Protein AF-A0A0G4GTI2-F1 (afdb_monomer)

Organism: Vitrella brassicaformis (strain CCMP3155) (NCBI:txid1169540)

Structure (mmCIF, N/CA/C/O backbone):
data_AF-A0A0G4GTI2-F1
#
_entry.id   AF-A0A0G4GTI2-F1
#
loop_
_atom_site.group_PDB
_atom_site.id
_atom_site.type_symbol
_atom_site.label_atom_id
_atom_site.label_alt_id
_atom_site.label_comp_id
_atom_site.label_asym_id
_atom_site.label_entity_id
_atom_site.label_seq_id
_atom_site.pdbx_PDB_ins_code
_atom_site.Cartn_x
_atom_site.Cartn_y
_atom_site.Cartn_z
_atom_site.occupancy
_atom_site.B_iso_or_equiv
_atom_site.auth_seq_id
_atom_site.auth_comp_id
_atom_site.auth_asym_id
_atom_site.auth_atom_id
_atom_site.pdbx_PDB_model_num
ATOM 1 N N . MET A 1 1 ? 19.684 9.768 -52.978 1.00 42.22 1 MET A N 1
ATOM 2 C CA . MET A 1 1 ? 18.897 9.568 -54.214 1.00 42.22 1 MET A CA 1
ATOM 3 C C . MET A 1 1 ? 17.491 9.139 -53.808 1.00 42.22 1 MET A C 1
ATOM 5 O O . MET A 1 1 ? 17.407 8.200 -53.036 1.00 42.22 1 MET A O 1
ATOM 9 N N . SER A 1 2 ? 16.469 9.875 -54.278 1.00 40.81 2 SER A N 1
ATOM 10 C CA . SER A 1 2 ? 14.996 9.702 -54.141 1.00 40.81 2 SER A CA 1
ATOM 11 C C . SER A 1 2 ? 14.434 9.456 -52.732 1.00 40.81 2 SER A C 1
ATOM 13 O O . SER A 1 2 ? 14.627 8.386 -52.181 1.00 40.81 2 SER A O 1
ATOM 15 N N . ALA A 1 3 ? 13.785 10.388 -52.025 1.00 41.84 3 ALA A N 1
ATOM 16 C CA . ALA A 1 3 ? 12.692 11.324 -52.346 1.00 41.84 3 ALA A CA 1
ATOM 17 C C . ALA A 1 3 ? 11.351 10.640 -52.680 1.00 41.84 3 ALA A C 1
ATOM 19 O O . ALA A 1 3 ? 11.135 10.214 -53.809 1.00 41.84 3 ALA A O 1
ATOM 20 N N . ILE A 1 4 ? 10.430 10.633 -51.707 1.00 50.22 4 ILE A N 1
ATOM 21 C CA . ILE A 1 4 ? 8.981 10.570 -51.936 1.00 50.22 4 ILE A CA 1
ATOM 22 C C . ILE A 1 4 ? 8.354 11.714 -51.128 1.00 50.22 4 ILE A C 1
ATOM 24 O O . ILE A 1 4 ? 8.404 11.735 -49.901 1.00 50.22 4 ILE A O 1
ATOM 28 N N . ARG A 1 5 ? 7.838 12.703 -51.863 1.00 47.56 5 ARG A N 1
ATOM 29 C CA . ARG A 1 5 ? 6.982 13.804 -51.409 1.00 47.56 5 ARG A CA 1
ATOM 30 C C . ARG A 1 5 ? 5.556 13.468 -51.826 1.00 47.56 5 ARG A C 1
ATOM 32 O O . ARG A 1 5 ? 5.352 13.219 -53.008 1.00 47.56 5 ARG A O 1
ATOM 39 N N . THR A 1 6 ? 4.598 13.612 -50.919 1.00 48.59 6 THR A N 1
ATOM 40 C CA . THR A 1 6 ? 3.187 13.863 -51.254 1.00 48.59 6 THR A CA 1
ATOM 41 C C . THR A 1 6 ? 2.489 14.493 -50.051 1.00 48.59 6 THR A C 1
ATOM 43 O O . THR A 1 6 ? 2.163 13.793 -49.100 1.00 48.59 6 THR A O 1
ATOM 46 N N . SER A 1 7 ? 2.237 15.800 -50.107 1.00 44.06 7 SER A N 1
ATOM 47 C CA . SER A 1 7 ? 0.986 16.393 -49.623 1.00 44.06 7 SER A CA 1
ATOM 48 C C . SER A 1 7 ? 0.807 17.768 -50.272 1.00 44.06 7 SER A C 1
ATOM 50 O O . SER A 1 7 ? 1.696 18.618 -50.251 1.00 44.06 7 SER A O 1
ATOM 52 N N . ALA A 1 8 ? -0.333 17.927 -50.928 1.00 49.12 8 ALA A N 1
ATOM 53 C CA . ALA A 1 8 ? -0.846 19.153 -51.517 1.00 49.12 8 ALA A CA 1
ATOM 54 C C . ALA A 1 8 ? -2.360 19.193 -51.257 1.00 49.12 8 ALA A C 1
ATOM 56 O O . ALA A 1 8 ? -2.950 18.143 -50.990 1.00 49.12 8 ALA A O 1
ATOM 57 N N . ALA A 1 9 ? -2.921 20.393 -51.422 1.00 45.84 9 ALA A N 1
ATOM 58 C CA . ALA A 1 9 ? -4.300 20.860 -51.229 1.00 45.84 9 ALA A CA 1
ATOM 59 C C . ALA A 1 9 ? -4.523 21.527 -49.853 1.00 45.84 9 ALA A C 1
ATOM 61 O O . ALA A 1 9 ? -4.463 20.859 -48.825 1.00 45.84 9 ALA A O 1
ATOM 62 N N . GLU A 1 10 ? -4.515 22.867 -49.759 1.00 46.12 10 GLU A N 1
ATOM 63 C CA . GLU A 1 10 ? -5.547 23.831 -50.236 1.00 46.12 10 GLU A CA 1
ATOM 64 C C . GLU A 1 10 ? -6.832 23.733 -49.401 1.00 46.12 10 GLU A C 1
ATOM 66 O O . GLU A 1 10 ? -7.278 22.639 -49.090 1.00 46.12 10 GLU A O 1
ATOM 71 N N . ASP A 1 11 ? -7.558 24.786 -49.048 1.00 39.44 11 ASP A N 1
ATOM 72 C CA . ASP A 1 11 ? -7.414 26.246 -49.045 1.00 39.44 11 ASP A CA 1
ATOM 73 C C . ASP A 1 11 ? -8.718 26.763 -48.385 1.00 39.44 11 ASP A C 1
ATOM 75 O O . ASP A 1 11 ? -9.718 26.052 -48.422 1.00 39.44 11 ASP A O 1
ATOM 79 N N . GLN A 1 12 ? -8.675 27.961 -47.789 1.00 41.59 12 GLN A N 1
ATOM 80 C CA . GLN A 1 12 ? -9.762 28.930 -47.507 1.00 41.59 12 GLN A CA 1
ATOM 81 C C . GLN A 1 12 ? -11.175 28.425 -47.097 1.00 41.59 12 GLN A C 1
ATOM 83 O O . GLN A 1 12 ? -11.790 27.557 -47.695 1.00 41.59 12 GLN A O 1
ATOM 88 N N . THR A 1 13 ? -11.870 29.034 -46.131 1.00 43.50 13 THR A N 1
ATOM 89 C CA . THR A 1 13 ? -12.660 30.259 -46.377 1.00 43.50 13 THR A CA 1
ATOM 90 C C . THR A 1 13 ? -13.198 30.808 -45.046 1.00 43.50 13 THR A C 1
ATOM 92 O O . THR A 1 13 ? -13.726 30.068 -44.218 1.00 43.50 13 THR A O 1
ATOM 95 N N . ALA A 1 14 ? -13.083 32.123 -44.865 1.00 47.41 14 ALA A N 1
ATOM 96 C CA . ALA A 1 14 ? -13.701 32.905 -43.799 1.00 47.41 14 ALA A CA 1
ATOM 97 C C . ALA A 1 14 ? -15.196 33.162 -44.062 1.00 47.41 14 ALA A C 1
ATOM 99 O O . ALA A 1 14 ? -15.566 33.384 -45.210 1.00 47.41 14 ALA A O 1
ATOM 100 N N . LEU A 1 15 ? -16.033 33.265 -43.021 1.00 42.53 15 LEU A N 1
ATOM 101 C CA . LEU A 1 15 ? -17.265 34.064 -43.093 1.00 42.53 15 LEU A CA 1
ATOM 102 C C . LEU A 1 15 ? -17.802 34.462 -41.711 1.00 42.53 15 LEU A C 1
ATOM 104 O O . LEU A 1 15 ? -18.011 33.648 -40.816 1.00 42.53 15 LEU A O 1
ATOM 108 N N . SER A 1 16 ? -17.993 35.771 -41.596 1.00 42.12 16 SER A N 1
ATOM 109 C CA . SER A 1 16 ? -18.556 36.558 -40.508 1.00 42.12 16 SER A CA 1
ATOM 110 C C . SER A 1 16 ? -20.037 36.267 -40.241 1.00 42.12 16 SER A C 1
ATOM 112 O O . SER A 1 16 ? -20.789 36.070 -41.190 1.00 42.12 16 SER A O 1
ATOM 114 N N . ALA A 1 17 ? -20.476 36.406 -38.985 1.00 43.66 17 ALA A N 1
ATOM 115 C CA . ALA A 1 17 ? -21.507 37.377 -38.568 1.00 43.66 17 ALA A CA 1
ATOM 116 C C . ALA A 1 17 ? -21.859 37.226 -37.068 1.00 43.66 17 ALA A C 1
ATOM 118 O O . ALA A 1 17 ? -21.968 36.102 -36.579 1.00 43.66 17 ALA A O 1
ATOM 119 N N . PRO A 1 18 ? -22.100 38.336 -36.342 1.00 53.50 18 PRO A N 1
ATOM 120 C CA . PRO A 1 18 ? -22.699 38.333 -35.013 1.00 53.50 18 PRO A CA 1
ATOM 121 C C . PRO A 1 18 ? -24.213 38.590 -35.104 1.00 53.50 18 PRO A C 1
ATOM 123 O O . PRO A 1 18 ? -24.649 39.535 -35.760 1.00 53.50 18 PRO A O 1
ATOM 126 N N . LEU A 1 19 ? -25.022 37.795 -34.403 1.00 43.78 19 LEU A N 1
ATOM 127 C CA . LEU A 1 19 ? -26.437 38.094 -34.171 1.00 43.78 19 LEU A CA 1
ATOM 128 C C . LEU A 1 19 ? -26.697 38.183 -32.670 1.00 43.78 19 LEU A C 1
ATOM 130 O O . LEU A 1 19 ? -26.688 37.193 -31.946 1.00 43.78 19 LEU A O 1
ATOM 134 N N . SER A 1 20 ? -26.909 39.422 -32.235 1.00 49.38 20 SER A N 1
ATOM 135 C CA . SER A 1 20 ? -27.595 39.769 -30.999 1.00 49.38 20 SER A CA 1
ATOM 136 C C . SER A 1 20 ? -29.097 39.606 -31.225 1.00 49.38 20 SER A C 1
ATOM 138 O O . SER A 1 20 ? -29.637 40.197 -32.161 1.00 49.38 20 SER A O 1
ATOM 140 N N . MET A 1 21 ? -29.774 38.850 -30.362 1.00 45.97 21 MET A N 1
ATOM 141 C CA . MET A 1 21 ? -31.199 39.043 -30.114 1.00 45.97 21 MET A CA 1
ATOM 142 C C . MET A 1 21 ? -31.492 38.851 -28.629 1.00 45.97 21 MET A C 1
ATOM 144 O O . MET A 1 21 ? -31.371 37.771 -28.058 1.00 45.97 21 MET A O 1
ATOM 148 N N . THR A 1 22 ? -31.835 39.981 -28.031 1.00 46.16 22 THR A N 1
ATOM 149 C CA . THR A 1 22 ? -32.361 40.190 -26.694 1.00 46.16 22 THR A CA 1
ATOM 150 C C . THR A 1 22 ? -33.839 39.797 -26.685 1.00 46.16 22 THR A C 1
ATOM 152 O O . THR A 1 22 ? -34.635 40.445 -27.357 1.00 46.16 22 THR A O 1
ATOM 155 N N . GLU A 1 23 ? -34.232 38.809 -25.883 1.00 47.53 23 GLU A N 1
ATOM 156 C CA . GLU A 1 23 ? -35.614 38.680 -25.409 1.00 47.53 23 GLU A CA 1
ATOM 157 C C . GLU A 1 23 ? -35.607 38.459 -23.896 1.00 47.53 23 GLU A C 1
ATOM 159 O O . GLU A 1 23 ? -35.032 37.506 -23.371 1.00 47.53 23 GLU A O 1
ATOM 164 N N . ALA A 1 24 ? -36.220 39.409 -23.194 1.00 45.28 24 ALA A N 1
ATOM 165 C CA . ALA A 1 24 ? -36.444 39.380 -21.762 1.00 45.28 24 ALA A CA 1
ATOM 166 C C . ALA A 1 24 ? -37.775 38.673 -21.477 1.00 45.28 24 ALA A C 1
ATOM 168 O O . ALA A 1 24 ? -38.835 39.162 -21.864 1.00 45.28 24 ALA A O 1
ATOM 169 N N . ILE A 1 25 ? -37.716 37.553 -20.755 1.00 51.84 25 ILE A N 1
ATOM 170 C CA . ILE A 1 25 ? -38.880 36.879 -20.171 1.00 51.84 25 ILE A CA 1
ATOM 171 C C . ILE A 1 25 ? -38.851 37.130 -18.654 1.00 51.84 25 ILE A C 1
ATOM 173 O O . ILE A 1 25 ? -37.922 36.669 -17.987 1.00 51.84 25 ILE A O 1
ATOM 177 N N . PRO A 1 26 ? -39.833 37.837 -18.067 1.00 57.44 26 PRO A N 1
ATOM 178 C CA . PRO A 1 26 ? -39.973 37.940 -16.623 1.00 57.44 26 PRO A CA 1
ATOM 179 C C . PRO A 1 26 ? -40.848 36.784 -16.122 1.00 57.44 26 PRO A C 1
ATOM 181 O O . PRO A 1 26 ? -42.056 36.767 -16.346 1.00 57.44 26 PRO A O 1
ATOM 184 N N . GLY A 1 27 ? -40.255 35.801 -15.441 1.00 48.94 27 GLY A N 1
ATOM 185 C CA . GLY A 1 27 ? -41.024 34.671 -14.915 1.00 48.94 27 GLY A CA 1
ATOM 186 C C . GLY A 1 27 ? -40.280 33.831 -13.880 1.00 48.94 27 GLY A C 1
ATOM 187 O O . GLY A 1 27 ? -39.508 32.956 -14.241 1.00 48.94 27 GLY A O 1
ATOM 188 N N . CYS A 1 28 ? -40.562 34.100 -12.601 1.00 47.97 28 CYS A N 1
ATOM 189 C CA . CYS A 1 28 ? -40.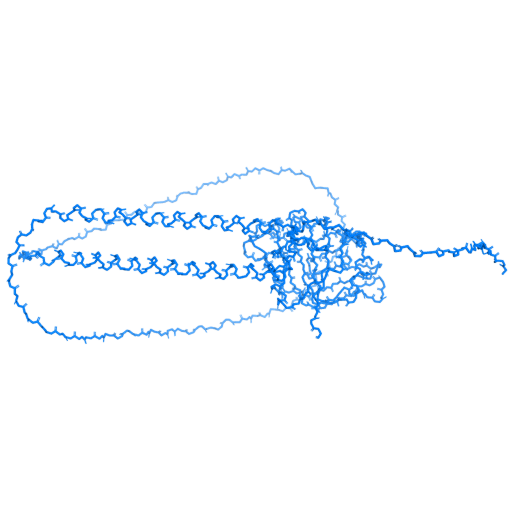355 33.237 -11.427 1.00 47.97 28 CYS A CA 1
ATOM 190 C C . CYS A 1 28 ? -39.003 32.506 -11.292 1.00 47.97 28 CYS A C 1
ATOM 192 O O . CYS A 1 28 ? -38.882 31.317 -11.579 1.00 47.97 28 CYS A O 1
ATOM 194 N N . MET A 1 29 ? -38.019 33.184 -10.691 1.00 36.78 29 MET A N 1
ATOM 195 C CA . MET A 1 29 ? -36.860 32.526 -10.082 1.00 36.78 29 MET A CA 1
ATOM 196 C C . MET A 1 29 ? -37.212 31.971 -8.697 1.00 36.78 29 MET A C 1
ATOM 198 O O . MET A 1 29 ? -37.022 32.633 -7.680 1.00 36.78 29 MET A O 1
ATOM 202 N N . SER A 1 30 ? -37.680 30.727 -8.643 1.00 52.84 30 SER A N 1
ATOM 203 C CA . SER A 1 30 ? -37.321 29.841 -7.534 1.00 52.84 30 SER A CA 1
ATOM 204 C C . SER A 1 30 ? -36.073 29.088 -7.975 1.00 52.84 30 SER A C 1
ATOM 206 O O . SER A 1 30 ? -36.170 28.034 -8.605 1.00 52.84 30 SER A O 1
ATOM 208 N N . SER A 1 31 ? -34.903 29.680 -7.729 1.00 42.41 31 SER A N 1
ATOM 209 C CA . SER A 1 31 ? -33.620 29.041 -8.009 1.00 42.41 31 SER A CA 1
ATOM 210 C C . SER A 1 31 ? -33.612 27.659 -7.351 1.00 42.41 31 SER A C 1
ATOM 212 O O . SER A 1 31 ? -33.762 27.592 -6.127 1.00 42.41 31 SER A O 1
ATOM 214 N N . PRO A 1 32 ? -33.464 26.556 -8.106 1.00 50.59 32 PRO A N 1
ATOM 215 C CA . PRO A 1 32 ? -33.179 25.277 -7.485 1.00 50.59 32 PRO A CA 1
ATOM 216 C C . PRO A 1 32 ? -31.892 25.467 -6.683 1.00 50.59 32 PRO A C 1
ATOM 218 O O . PRO A 1 32 ? -30.898 25.964 -7.214 1.00 50.59 32 PRO A O 1
ATOM 221 N N . LEU A 1 33 ? -31.946 25.159 -5.384 1.00 44.72 33 LEU A N 1
ATOM 222 C CA . LEU A 1 33 ? -30.776 25.109 -4.513 1.00 44.72 33 LEU A CA 1
ATOM 223 C C . LEU A 1 33 ? -29.782 24.153 -5.167 1.00 44.72 33 LEU A C 1
ATOM 225 O O . LEU A 1 33 ? -29.918 22.937 -5.056 1.00 44.72 33 LEU A O 1
ATOM 229 N N . SER A 1 34 ? -28.835 24.719 -5.914 1.00 50.47 34 SER A N 1
ATOM 230 C CA . SER A 1 34 ? -27.771 23.955 -6.540 1.00 50.47 34 SER A CA 1
ATOM 231 C C . SER A 1 34 ? -27.043 23.243 -5.402 1.00 50.47 34 SER A C 1
ATOM 233 O O . SER A 1 34 ? -26.612 23.924 -4.461 1.00 50.47 34 SER A O 1
ATOM 235 N N . PRO A 1 35 ? -26.992 21.900 -5.398 1.00 52.47 35 PRO A N 1
ATOM 236 C CA . PRO A 1 35 ? -26.386 21.158 -4.309 1.00 52.47 35 PRO A CA 1
ATOM 237 C C . PRO A 1 35 ? -24.939 21.620 -4.186 1.00 52.47 35 PRO A C 1
ATOM 239 O O . PRO A 1 35 ? -24.136 21.474 -5.107 1.00 52.47 35 PRO A O 1
ATOM 242 N N . ARG A 1 36 ? -24.634 22.264 -3.060 1.00 69.44 36 ARG A N 1
ATOM 243 C CA . ARG A 1 36 ? -23.304 22.784 -2.776 1.00 69.44 36 ARG A CA 1
ATOM 244 C C . ARG A 1 36 ? -22.369 21.582 -2.691 1.00 69.44 36 ARG A C 1
ATOM 246 O O . ARG A 1 36 ? -22.472 20.789 -1.758 1.00 69.44 36 ARG A O 1
ATOM 253 N N . VAL A 1 37 ? -21.508 21.428 -3.695 1.00 64.19 37 VAL A N 1
ATOM 254 C CA . VAL A 1 37 ? -20.463 20.403 -3.711 1.00 64.19 37 VAL A CA 1
ATOM 255 C C . VAL A 1 37 ? -19.514 20.737 -2.567 1.00 64.19 37 VAL A C 1
ATOM 257 O O . VAL A 1 37 ? -18.781 21.721 -2.630 1.00 64.19 37 VAL A O 1
ATOM 260 N N . MET A 1 38 ? -19.616 19.974 -1.483 1.00 67.75 38 MET A N 1
ATOM 261 C CA . MET A 1 38 ? -18.746 20.110 -0.321 1.00 67.75 38 MET A CA 1
ATOM 262 C C . MET A 1 38 ? -17.338 19.670 -0.713 1.00 67.75 38 MET A C 1
ATOM 264 O O . MET A 1 38 ? -17.171 18.623 -1.346 1.00 67.75 38 MET A O 1
ATOM 268 N N . THR A 1 39 ? -16.330 20.464 -0.364 1.00 78.50 39 THR A N 1
ATOM 269 C CA . THR A 1 39 ? -14.939 20.078 -0.627 1.00 78.50 39 THR A CA 1
ATOM 270 C C . THR A 1 39 ? -14.507 18.971 0.339 1.00 78.50 39 THR A C 1
ATOM 272 O O . THR A 1 39 ? -15.098 18.793 1.405 1.00 78.50 39 THR A O 1
ATOM 275 N N . LEU A 1 40 ? -13.469 18.200 -0.012 1.00 62.34 40 LEU A N 1
ATOM 276 C CA . LEU A 1 40 ? -12.948 17.154 0.877 1.00 62.34 40 LEU A CA 1
ATOM 277 C C . LEU A 1 40 ? -12.552 17.723 2.239 1.00 62.34 40 LEU A C 1
ATOM 279 O O . LEU A 1 40 ? -12.832 17.108 3.264 1.00 62.34 40 LEU A O 1
ATOM 283 N N . GLU A 1 41 ? -11.867 18.862 2.234 1.00 70.06 41 GLU A N 1
ATOM 284 C CA . GLU A 1 41 ? -11.407 19.508 3.459 1.00 70.06 41 GLU A CA 1
ATOM 285 C C . GLU A 1 41 ? -12.602 19.883 4.335 1.00 70.06 41 GLU A C 1
ATOM 287 O O . GLU A 1 41 ? -12.613 19.547 5.515 1.00 70.06 41 GLU A O 1
ATOM 292 N N . GLU A 1 42 ? -13.673 20.426 3.740 1.00 74.69 42 GLU A N 1
ATOM 293 C CA . GLU A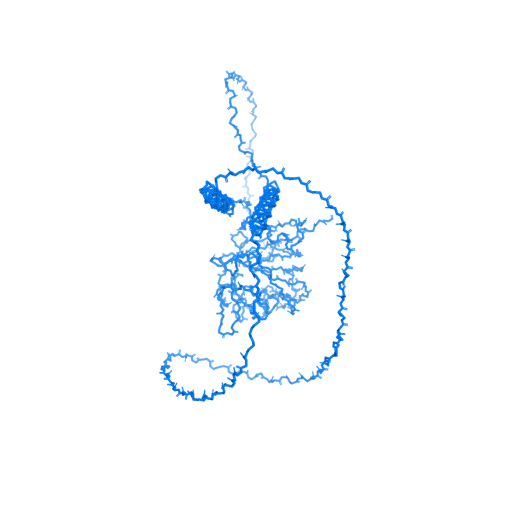 1 42 ? -14.922 20.700 4.455 1.00 74.69 42 GLU A CA 1
ATOM 294 C C . GLU A 1 42 ? -15.568 19.416 5.006 1.00 74.69 42 GLU A C 1
ATOM 296 O O . GLU A 1 42 ? -16.010 19.401 6.154 1.00 74.69 42 GLU A O 1
ATOM 301 N N . ALA A 1 43 ? -15.604 18.323 4.237 1.00 71.00 43 ALA A N 1
ATOM 302 C CA . ALA A 1 43 ? -16.188 17.055 4.682 1.00 71.00 43 ALA A CA 1
ATOM 303 C C . ALA A 1 43 ? -15.369 16.394 5.807 1.00 71.00 43 ALA A C 1
ATOM 305 O O . ALA A 1 43 ? -15.931 15.893 6.785 1.00 71.00 43 ALA A O 1
ATOM 306 N N . ALA A 1 44 ? -14.039 16.418 5.700 1.00 69.69 44 ALA A N 1
ATOM 307 C CA . ALA A 1 44 ? -13.129 15.908 6.719 1.00 69.69 44 ALA A CA 1
ATOM 308 C C . ALA A 1 44 ? -13.218 16.741 8.005 1.00 69.69 44 ALA A C 1
ATOM 310 O O . ALA A 1 44 ? -13.316 16.176 9.098 1.00 69.69 44 ALA A O 1
ATOM 311 N N . ASP A 1 45 ? -13.273 18.067 7.884 1.00 74.06 45 ASP A N 1
ATOM 312 C CA . ASP A 1 45 ? -13.454 18.968 9.018 1.00 74.06 45 ASP A CA 1
ATOM 313 C C . ASP A 1 45 ? -14.817 18.773 9.684 1.00 74.06 45 ASP A C 1
ATOM 315 O O . ASP A 1 45 ? -14.901 18.749 10.916 1.00 74.06 45 ASP A O 1
ATOM 319 N N . GLN A 1 46 ? -15.882 18.557 8.906 1.00 76.38 46 GLN A N 1
ATOM 320 C CA . GLN A 1 46 ? -17.198 18.223 9.451 1.00 76.38 46 GLN A CA 1
ATOM 321 C C . GLN A 1 46 ? -17.191 16.889 10.194 1.00 76.38 46 GLN A C 1
ATOM 323 O O . GLN A 1 46 ? -17.780 16.803 11.274 1.00 76.38 46 GLN A O 1
ATOM 328 N N . LEU A 1 47 ? -16.487 15.875 9.685 1.00 74.94 47 LEU A N 1
ATOM 329 C CA . LEU A 1 47 ? -16.356 14.585 10.359 1.00 74.94 47 LEU A CA 1
ATOM 330 C C . LEU A 1 47 ? -15.576 14.719 11.678 1.00 74.94 47 LEU A C 1
ATOM 332 O O . LEU A 1 47 ? -16.034 14.243 12.719 1.00 74.94 47 LEU A O 1
ATOM 336 N N . ILE A 1 48 ? -14.446 15.435 11.671 1.00 71.62 48 ILE A N 1
ATOM 337 C CA . ILE A 1 48 ? -13.651 15.718 12.878 1.00 71.62 48 ILE A CA 1
ATOM 338 C C . ILE A 1 48 ? -14.477 16.526 13.890 1.00 71.62 48 ILE A C 1
ATOM 340 O O . ILE A 1 48 ? -14.427 16.277 15.101 1.00 71.62 48 ILE A O 1
ATOM 344 N N . HIS A 1 49 ? -15.256 17.499 13.417 1.00 76.12 49 HIS A N 1
ATOM 345 C CA . HIS A 1 49 ? -16.136 18.299 14.260 1.00 76.12 49 HIS A CA 1
ATOM 346 C C . HIS A 1 49 ? -17.255 17.451 14.878 1.00 76.12 49 HIS A C 1
ATOM 348 O O . HIS A 1 49 ? -17.498 17.547 16.086 1.00 76.12 49 HIS A O 1
ATOM 354 N N . ALA A 1 50 ? -17.895 16.589 14.085 1.00 68.81 50 ALA A N 1
ATOM 355 C CA . ALA A 1 50 ? -18.923 15.664 14.544 1.00 68.81 50 ALA A CA 1
ATOM 356 C C . ALA A 1 50 ? -18.373 14.695 15.602 1.00 68.81 50 ALA A C 1
ATOM 358 O O . ALA A 1 50 ? -18.987 14.532 16.658 1.00 68.81 50 ALA A O 1
ATOM 359 N N . GLU A 1 51 ? -17.174 14.142 15.397 1.00 71.12 51 GLU A N 1
ATOM 360 C CA . GLU A 1 51 ? -16.520 13.261 16.369 1.00 71.12 51 GLU A CA 1
ATOM 361 C C . GLU A 1 51 ? -16.229 13.989 17.694 1.00 71.12 51 GLU A C 1
ATOM 363 O O . GLU A 1 51 ? -16.540 13.490 18.780 1.00 71.12 51 GLU A O 1
ATOM 368 N N . ARG A 1 52 ? -15.685 15.215 17.633 1.00 75.62 52 ARG A N 1
ATOM 369 C CA . ARG A 1 52 ? -15.443 16.039 18.832 1.00 75.62 52 ARG A CA 1
ATOM 370 C C . ARG A 1 52 ? -16.741 16.376 19.565 1.00 75.62 52 ARG A C 1
ATOM 372 O O . ARG A 1 52 ? -16.760 16.359 20.798 1.00 75.62 52 ARG A O 1
ATOM 379 N N . LYS A 1 53 ? -17.818 16.673 18.833 1.00 77.62 53 LYS A N 1
ATOM 380 C CA . LYS A 1 53 ? -19.145 16.943 19.402 1.00 77.62 53 LYS A CA 1
ATOM 381 C C . LYS A 1 53 ? -19.705 15.703 20.106 1.00 77.62 53 LYS A C 1
ATOM 383 O O . LYS A 1 53 ? -20.129 15.815 21.256 1.00 77.62 53 LYS A O 1
ATOM 388 N N . ALA A 1 54 ? -19.608 14.530 19.479 1.00 67.88 54 ALA A N 1
ATOM 389 C CA . ALA A 1 54 ? -20.039 13.258 20.057 1.00 67.88 54 ALA A CA 1
ATOM 390 C C . ALA A 1 54 ? -19.260 12.907 21.338 1.00 67.88 54 ALA A C 1
ATOM 392 O O . ALA A 1 54 ? -19.860 12.513 22.339 1.00 67.88 54 ALA A O 1
ATOM 393 N N . ARG A 1 55 ? -17.936 13.133 21.364 1.00 71.00 55 ARG A N 1
ATOM 394 C CA . ARG A 1 55 ? -17.107 12.922 22.568 1.00 71.00 55 ARG A CA 1
ATOM 395 C C . ARG A 1 55 ? -17.515 13.826 23.730 1.00 71.00 55 ARG A C 1
ATOM 397 O O . ARG A 1 55 ? -17.618 13.350 24.859 1.00 71.00 55 ARG A O 1
ATOM 404 N N . LYS A 1 56 ? -17.784 15.111 23.468 1.00 73.56 56 LYS A N 1
ATOM 405 C CA . LYS A 1 56 ? -18.254 16.054 24.500 1.00 73.56 56 LYS A CA 1
ATOM 406 C C . LYS A 1 56 ? -19.620 15.655 25.059 1.00 73.56 56 LYS A C 1
ATOM 408 O O . LYS A 1 56 ? -19.817 15.711 26.270 1.00 73.56 56 LYS A O 1
ATOM 413 N N . GLN A 1 57 ? -20.539 15.216 24.198 1.00 73.00 57 GLN A N 1
ATOM 414 C CA . GLN A 1 57 ? -21.853 14.733 24.626 1.00 73.00 57 GLN A CA 1
ATOM 415 C C . GLN A 1 57 ? -21.746 13.443 25.454 1.00 73.00 57 GLN A C 1
ATOM 417 O O . GLN A 1 57 ? -22.364 13.358 26.511 1.00 73.00 57 GLN A O 1
ATOM 422 N N . CYS A 1 58 ? -20.903 12.486 25.052 1.00 65.50 58 CYS A N 1
ATOM 423 C CA . CYS A 1 58 ? -20.664 11.272 25.839 1.00 65.50 58 CYS A CA 1
ATOM 424 C C . CYS A 1 58 ? -20.062 11.579 27.218 1.00 65.50 58 CYS A C 1
ATOM 426 O O . CYS A 1 58 ? -20.508 11.011 28.212 1.00 65.50 58 CYS A O 1
ATOM 428 N N . ALA A 1 59 ? -19.096 12.502 27.303 1.00 66.31 59 ALA A N 1
ATOM 429 C CA . ALA A 1 59 ? -18.479 12.893 28.572 1.00 66.31 59 ALA A CA 1
ATOM 430 C C . ALA A 1 59 ? -19.490 13.524 29.545 1.00 66.31 59 ALA A C 1
ATOM 432 O O . ALA A 1 59 ? -19.506 13.179 30.727 1.00 66.31 59 ALA A O 1
ATOM 433 N N . ALA A 1 60 ? -20.373 14.395 29.046 1.00 65.62 60 ALA A N 1
ATOM 434 C CA . ALA A 1 60 ? -21.429 14.998 29.856 1.00 65.62 60 ALA A CA 1
ATOM 435 C C . ALA A 1 60 ? -22.386 13.932 30.415 1.00 65.62 60 ALA A C 1
ATOM 437 O O . ALA A 1 60 ? -22.664 13.915 31.613 1.00 65.62 60 ALA A O 1
ATOM 438 N N . VAL A 1 61 ? -22.814 12.981 29.581 1.00 67.69 61 VAL A N 1
ATOM 439 C CA . VAL A 1 61 ? -23.716 11.898 29.999 1.00 67.69 61 VAL A CA 1
ATOM 440 C C . VAL A 1 61 ? -23.055 10.976 31.031 1.00 67.69 61 VAL A C 1
ATOM 442 O O . VAL A 1 61 ? -23.695 10.615 32.018 1.00 67.69 61 VAL A O 1
ATOM 445 N N . PHE A 1 62 ? -21.767 10.657 30.865 1.00 69.75 62 PHE A N 1
ATOM 446 C CA . PHE A 1 62 ? -21.015 9.868 31.845 1.00 69.75 62 PHE A CA 1
ATOM 447 C C . PHE A 1 62 ? -20.886 10.595 33.191 1.00 69.75 62 PHE A C 1
ATOM 449 O O . PHE A 1 62 ? -21.093 9.986 34.239 1.00 69.75 62 PHE A O 1
ATOM 456 N N . SER A 1 63 ? -20.611 11.906 33.174 1.00 74.38 63 SER A N 1
ATOM 457 C CA . SER A 1 63 ? -20.534 12.707 34.403 1.00 74.38 63 SER A CA 1
ATOM 458 C C . SER A 1 63 ? -21.877 12.795 35.132 1.00 74.38 63 SER A C 1
ATOM 460 O O . SER A 1 63 ? -21.917 12.611 36.346 1.00 74.38 63 SER A O 1
ATOM 462 N N . CYS A 1 64 ? -22.990 12.982 34.411 1.00 70.56 64 CYS A N 1
ATOM 463 C CA . CYS A 1 64 ? -24.321 13.016 35.015 1.00 70.56 64 CYS A CA 1
ATOM 464 C C . CYS A 1 64 ? -24.699 11.661 35.620 1.00 70.56 64 CYS A C 1
ATOM 466 O O . CYS A 1 64 ? -25.216 11.629 36.733 1.00 70.56 64 CYS A O 1
ATOM 468 N N . GLY A 1 65 ? -24.403 10.553 34.931 1.00 68.62 65 GLY A N 1
ATOM 469 C CA . GLY A 1 65 ? -24.641 9.206 35.452 1.00 68.62 65 GLY A CA 1
ATOM 470 C C . GLY A 1 65 ? -23.832 8.910 36.718 1.00 68.62 65 GLY A C 1
ATOM 471 O O . GLY A 1 65 ? -24.382 8.389 37.687 1.00 68.62 65 GLY A O 1
ATOM 472 N N . LEU A 1 66 ? -22.553 9.301 36.746 1.00 72.94 66 LEU A N 1
ATOM 473 C CA . LEU A 1 66 ? -21.690 9.130 37.916 1.00 72.94 66 LEU A CA 1
ATOM 474 C C . LEU A 1 66 ? -22.178 9.959 39.113 1.00 72.94 66 LEU A C 1
ATOM 476 O O . LEU A 1 66 ? -22.261 9.437 40.222 1.00 72.94 66 LEU A O 1
ATOM 480 N N . ILE A 1 67 ? -22.545 11.226 38.891 1.00 74.62 67 ILE A N 1
ATOM 481 C CA . ILE A 1 67 ? -23.070 12.107 39.945 1.00 74.62 67 ILE A CA 1
ATOM 482 C C . ILE A 1 67 ? -24.385 11.552 40.504 1.00 74.62 67 ILE A C 1
ATOM 484 O O . ILE A 1 67 ? -24.544 11.493 41.724 1.00 74.62 67 ILE A O 1
ATOM 488 N N . LEU A 1 68 ? -25.301 11.093 39.641 1.00 77.38 68 LEU A N 1
ATOM 489 C CA . LEU A 1 68 ? -26.553 10.476 40.088 1.00 77.38 68 LEU A CA 1
ATOM 490 C C . LEU A 1 68 ? -26.293 9.203 40.902 1.00 77.38 68 LEU A C 1
ATOM 492 O O . LEU A 1 68 ? -26.910 9.012 41.946 1.00 77.38 68 LEU A O 1
ATOM 496 N N . GLY A 1 69 ? -25.365 8.356 40.446 1.00 73.12 69 GLY A N 1
ATOM 497 C CA . GLY A 1 69 ? -24.992 7.121 41.135 1.00 73.12 69 GLY A CA 1
ATOM 498 C C . GLY A 1 69 ? -24.401 7.375 42.523 1.00 73.12 69 GLY A C 1
ATOM 499 O O . GLY A 1 69 ? -24.799 6.719 43.485 1.00 73.12 69 GLY A O 1
ATOM 500 N N . ILE A 1 70 ? -23.511 8.365 42.654 1.00 75.50 70 ILE A N 1
ATOM 501 C CA . ILE A 1 70 ? -22.938 8.769 43.947 1.00 75.50 70 ILE A CA 1
ATOM 502 C C . ILE A 1 70 ? -24.025 9.334 44.868 1.00 75.50 70 ILE A C 1
ATOM 504 O O . ILE A 1 70 ? -24.092 8.948 46.033 1.00 75.50 70 ILE A O 1
ATOM 508 N N . ALA A 1 71 ? -24.901 10.206 44.361 1.00 76.25 71 ALA A N 1
ATOM 509 C CA . ALA A 1 71 ? -25.985 10.789 45.152 1.00 76.25 71 ALA A CA 1
ATOM 510 C C . ALA A 1 71 ? -26.959 9.717 45.675 1.00 76.25 71 ALA A C 1
ATOM 512 O O . ALA A 1 71 ? -27.313 9.731 46.854 1.00 76.25 71 ALA A O 1
ATOM 513 N N . LEU A 1 72 ? -27.333 8.751 44.830 1.00 78.44 72 LEU A N 1
ATOM 514 C CA . LEU A 1 72 ? -28.139 7.592 45.223 1.00 78.44 72 LEU A CA 1
ATOM 515 C C . LEU A 1 72 ? -27.416 6.721 46.257 1.00 78.44 72 LEU A C 1
ATOM 517 O O . LEU A 1 72 ? -28.021 6.336 47.253 1.00 78.44 72 LEU A O 1
ATOM 521 N N . GLY A 1 73 ? -26.122 6.450 46.069 1.00 75.62 73 GLY A N 1
ATOM 522 C CA . GLY A 1 73 ? -25.322 5.677 47.022 1.00 75.62 73 GLY A CA 1
ATOM 523 C C . GLY A 1 73 ? -25.241 6.331 48.405 1.00 75.62 73 GLY A C 1
ATOM 524 O O . GLY A 1 73 ? -25.447 5.663 49.417 1.00 75.62 73 GLY A O 1
ATOM 525 N N . LEU A 1 74 ? -25.010 7.646 48.456 1.00 80.75 74 LEU A N 1
ATOM 526 C CA . LEU A 1 74 ? -24.977 8.413 49.705 1.00 80.75 74 LEU A CA 1
ATOM 527 C C . LEU A 1 74 ? -26.347 8.463 50.388 1.00 80.75 74 LEU A C 1
ATOM 529 O O . LEU A 1 74 ? -26.422 8.308 51.606 1.00 80.75 74 LEU A O 1
ATOM 533 N N . LEU A 1 75 ? -27.427 8.622 49.618 1.00 82.50 75 LEU A N 1
ATOM 534 C CA . LEU A 1 75 ? -28.790 8.576 50.145 1.00 82.50 75 LEU A CA 1
ATOM 535 C C . LEU A 1 75 ? -29.088 7.208 50.778 1.00 82.50 75 LEU A C 1
ATOM 537 O O . LEU A 1 75 ? -29.584 7.147 51.901 1.00 82.50 75 LEU A O 1
ATOM 541 N N . MET A 1 76 ? -28.725 6.114 50.104 1.00 78.88 76 MET A N 1
ATOM 542 C CA . MET A 1 76 ? -28.904 4.758 50.633 1.00 78.88 76 MET A CA 1
ATOM 543 C C . MET A 1 76 ? -28.069 4.520 51.897 1.00 78.88 76 MET A C 1
ATOM 545 O O . MET A 1 76 ? -28.578 3.964 52.867 1.00 78.88 76 MET A O 1
ATOM 549 N N . ALA A 1 77 ? -26.816 4.983 51.932 1.00 75.50 77 ALA A N 1
ATOM 550 C CA . ALA A 1 77 ? -25.965 4.876 53.117 1.00 75.50 77 ALA A CA 1
ATOM 551 C C . ALA A 1 77 ? -26.523 5.670 54.313 1.00 75.50 77 ALA A C 1
ATOM 553 O O . ALA A 1 77 ? -26.507 5.178 55.442 1.00 75.50 77 ALA A O 1
ATOM 554 N N . ALA A 1 78 ? -27.061 6.870 54.076 1.00 77.88 78 ALA A N 1
ATOM 555 C CA . ALA A 1 78 ? -27.712 7.674 55.107 1.00 77.88 78 ALA A CA 1
ATOM 556 C C . ALA A 1 78 ? -28.973 6.990 55.660 1.00 77.88 78 ALA A C 1
ATOM 558 O O . ALA A 1 78 ? -29.184 6.988 56.871 1.00 77.88 78 ALA A O 1
ATOM 559 N N . LEU A 1 79 ? -29.771 6.353 54.796 1.00 74.94 79 LEU A N 1
ATOM 560 C CA . LEU A 1 79 ? -30.955 5.592 55.206 1.00 74.94 79 LEU A CA 1
ATOM 561 C C . LEU A 1 79 ? -30.584 4.360 56.047 1.00 74.94 79 LEU A C 1
ATOM 563 O O . LEU A 1 79 ? -31.191 4.129 57.091 1.00 74.94 79 LEU A O 1
ATOM 567 N N . ILE A 1 80 ? -29.550 3.610 55.648 1.00 78.00 80 ILE A N 1
ATOM 568 C CA . ILE A 1 80 ? -29.060 2.441 56.400 1.00 78.00 80 ILE A CA 1
ATOM 569 C C . ILE A 1 80 ? -28.530 2.862 57.780 1.00 78.00 80 ILE A C 1
ATOM 571 O O . ILE A 1 80 ? -28.902 2.274 58.797 1.00 78.00 80 ILE A O 1
ATOM 575 N N . ASN A 1 81 ? -27.708 3.914 57.833 1.00 74.69 81 ASN A N 1
ATOM 576 C CA . ASN A 1 81 ? -27.146 4.417 59.089 1.00 74.69 81 ASN A CA 1
ATOM 577 C C . ASN A 1 81 ? -28.204 5.056 60.002 1.00 74.69 81 ASN A C 1
ATOM 579 O O . ASN A 1 81 ? -28.068 4.998 61.224 1.00 74.69 81 ASN A O 1
ATOM 583 N N . GLY A 1 82 ? -29.265 5.635 59.433 1.00 73.94 82 GLY A N 1
ATOM 584 C CA . GLY A 1 82 ? -30.413 6.142 60.185 1.00 73.94 82 GLY A CA 1
ATOM 585 C C . GLY A 1 82 ? -31.221 5.025 60.853 1.00 73.94 82 GLY A C 1
ATOM 586 O O . GLY A 1 82 ? -31.608 5.164 62.011 1.00 73.94 82 GLY A O 1
ATOM 587 N N . SER A 1 83 ? -31.414 3.889 60.174 1.00 65.88 83 SER A N 1
ATOM 588 C CA . SER A 1 83 ? -32.125 2.733 60.743 1.00 65.88 83 SER A CA 1
ATOM 589 C C . SER A 1 83 ? -31.345 2.011 61.847 1.00 65.88 83 SER A C 1
ATOM 591 O O . SER A 1 83 ? -31.956 1.504 62.784 1.00 65.88 83 SER A O 1
ATOM 593 N N . LEU A 1 84 ? -30.010 1.990 61.790 1.00 56.19 84 LEU A N 1
ATOM 594 C CA . LEU A 1 84 ? -29.179 1.284 62.778 1.00 56.19 84 LEU A CA 1
ATOM 595 C C . LEU A 1 84 ? -29.087 1.978 64.149 1.00 56.19 84 LEU A C 1
ATOM 597 O O . LEU A 1 84 ? -28.675 1.343 65.115 1.00 56.19 84 LEU A O 1
ATOM 601 N N . ARG A 1 85 ? -29.497 3.246 64.282 1.00 59.00 85 ARG A N 1
ATOM 602 C CA . ARG A 1 85 ? -29.414 3.989 65.558 1.00 59.00 85 ARG A CA 1
ATOM 603 C C . ARG A 1 85 ? -30.542 3.706 66.564 1.00 59.00 85 ARG A C 1
ATOM 605 O O . ARG A 1 85 ? -30.534 4.309 67.628 1.00 59.00 85 ARG A O 1
ATOM 612 N N . THR A 1 86 ? -31.490 2.812 66.270 1.00 53.53 86 THR A N 1
ATOM 613 C CA . THR A 1 86 ? -32.652 2.549 67.155 1.00 53.53 86 THR A CA 1
ATOM 614 C C . THR A 1 86 ? -32.648 1.189 67.850 1.00 53.53 86 THR A C 1
ATOM 616 O O . THR A 1 86 ? -33.602 0.861 68.549 1.00 53.53 86 THR A O 1
ATOM 619 N N . VAL A 1 87 ? -31.583 0.397 67.713 1.00 48.50 87 VAL A N 1
ATOM 620 C CA . VAL A 1 87 ? -31.488 -0.900 68.393 1.00 48.50 87 VAL A CA 1
ATOM 621 C C . VAL A 1 87 ? -30.506 -0.779 69.552 1.00 48.50 87 VAL A C 1
ATOM 623 O O . VAL A 1 87 ? -29.293 -0.856 69.366 1.00 48.50 87 VAL A O 1
ATOM 626 N N . GLU A 1 88 ? -31.046 -0.558 70.752 1.00 49.22 88 GLU A N 1
ATOM 627 C CA . GLU A 1 88 ? -30.304 -0.724 72.002 1.00 49.22 88 GLU A CA 1
ATOM 628 C C . GLU A 1 88 ? -29.743 -2.157 72.076 1.00 49.22 88 GLU A C 1
ATOM 630 O O . GLU A 1 88 ? -30.482 -3.122 71.842 1.00 49.22 88 GLU A O 1
ATOM 635 N N . PRO A 1 89 ? -28.445 -2.333 72.369 1.00 43.34 89 PRO A N 1
ATOM 636 C CA . PRO A 1 89 ? -27.830 -3.649 72.392 1.00 43.34 89 PRO A CA 1
ATOM 637 C C . PRO A 1 89 ? -28.272 -4.432 73.641 1.00 43.34 89 PRO A C 1
ATOM 639 O O . PRO A 1 89 ? -28.119 -3.938 74.760 1.00 43.34 89 PRO A O 1
ATOM 642 N N . PRO A 1 90 ? -28.762 -5.678 73.503 1.00 46.62 90 PRO A N 1
ATOM 643 C CA . PRO A 1 90 ? -28.945 -6.555 74.647 1.00 46.62 90 PRO A CA 1
ATOM 644 C C . PRO A 1 90 ? -27.580 -7.011 75.178 1.00 46.62 90 PRO A C 1
ATOM 646 O O . PRO A 1 90 ? -26.688 -7.400 74.421 1.00 46.62 90 PRO A O 1
ATOM 649 N N . ALA A 1 91 ? -27.438 -6.958 76.501 1.00 44.28 91 ALA A N 1
ATOM 650 C CA . ALA A 1 91 ? -26.250 -7.357 77.243 1.00 44.28 91 ALA A CA 1
ATOM 651 C C . ALA A 1 91 ? -25.775 -8.769 76.850 1.00 44.28 91 ALA A C 1
ATOM 653 O O . ALA A 1 91 ? -26.479 -9.761 77.052 1.00 44.28 91 ALA A O 1
ATOM 654 N N . ALA A 1 92 ? -24.563 -8.853 76.298 1.00 42.03 92 ALA A N 1
ATOM 655 C CA . ALA A 1 92 ? -23.924 -10.109 75.941 1.00 42.03 92 ALA A CA 1
ATOM 656 C C . ALA A 1 92 ? -23.284 -10.758 77.176 1.00 42.03 92 ALA A C 1
ATOM 658 O O . ALA A 1 92 ? -22.557 -10.120 77.937 1.00 42.03 92 ALA A O 1
ATOM 659 N N . ARG A 1 93 ? -23.571 -12.050 77.350 1.00 37.88 93 ARG A N 1
ATOM 660 C CA . ARG A 1 93 ? -23.026 -12.939 78.375 1.00 37.88 93 ARG A CA 1
ATOM 661 C C . ARG A 1 93 ? -21.946 -13.802 77.718 1.00 37.88 93 ARG A C 1
ATOM 663 O O . ARG A 1 93 ? -22.222 -14.464 76.721 1.00 37.88 93 ARG A O 1
ATOM 670 N N . GLU A 1 94 ? -20.738 -13.757 78.274 1.00 45.66 94 GLU A N 1
ATOM 671 C CA . GLU A 1 94 ? -19.596 -14.615 77.935 1.00 45.66 94 GLU A CA 1
ATOM 672 C C . GLU A 1 94 ? -19.946 -16.104 78.031 1.00 45.66 94 GLU A C 1
ATOM 674 O O . GLU A 1 94 ? -20.478 -16.535 79.055 1.00 45.66 94 GLU A O 1
ATOM 679 N N . MET A 1 95 ? -19.542 -16.893 77.029 1.00 41.19 95 MET A N 1
ATOM 680 C CA . MET A 1 95 ? -19.048 -18.260 77.226 1.00 41.19 95 MET A CA 1
ATOM 681 C C . MET A 1 95 ? -18.003 -18.601 76.160 1.00 41.19 95 MET A C 1
ATOM 683 O O . MET A 1 95 ? -18.220 -18.411 74.965 1.00 41.19 95 MET A O 1
ATOM 687 N N . ALA A 1 96 ? -16.874 -19.105 76.646 1.00 45.62 96 ALA A N 1
ATOM 688 C CA . ALA A 1 96 ? -15.766 -19.681 75.903 1.00 45.62 96 ALA A CA 1
ATOM 689 C C . ALA A 1 96 ? -15.920 -21.211 75.783 1.00 45.62 96 ALA A C 1
ATOM 691 O O . ALA A 1 96 ? -16.441 -21.831 76.706 1.00 45.62 96 ALA A O 1
ATOM 692 N N . SER A 1 97 ? -15.421 -21.791 74.685 1.00 44.44 97 SER A N 1
ATOM 693 C CA . SER A 1 97 ? -14.820 -23.144 74.551 1.00 44.44 97 SER A CA 1
ATOM 694 C C . SER A 1 97 ? -14.548 -23.363 73.049 1.00 44.44 97 SER A C 1
ATOM 696 O O . SER A 1 97 ? -15.469 -23.182 72.258 1.00 44.44 97 SER A O 1
ATOM 698 N N . GLU A 1 98 ? -13.327 -23.519 72.535 1.00 39.12 98 GLU A N 1
ATOM 699 C CA . GLU A 1 98 ? -12.335 -24.599 72.717 1.00 39.12 98 GLU A CA 1
ATOM 700 C C . GLU A 1 98 ? -12.685 -25.903 71.956 1.00 39.12 98 GLU A C 1
ATOM 702 O O . GLU A 1 98 ? -13.847 -26.297 71.892 1.00 39.12 98 GLU A O 1
ATOM 707 N N . SER A 1 99 ? -11.639 -26.558 71.417 1.00 41.22 99 SER A N 1
ATOM 708 C CA . SER A 1 99 ? -11.592 -27.802 70.611 1.00 41.22 99 SER A CA 1
ATOM 709 C C . SER A 1 99 ? -11.914 -27.668 69.110 1.00 41.22 99 SER A C 1
ATOM 711 O O . SER A 1 99 ? -12.837 -26.958 68.728 1.00 41.22 99 SER A O 1
ATOM 713 N N . ASP A 1 100 ? -11.322 -28.415 68.181 1.00 34.78 100 ASP A N 1
ATOM 714 C CA . ASP A 1 100 ? -10.053 -29.142 68.059 1.00 34.78 100 ASP A CA 1
ATOM 715 C C . ASP A 1 100 ? -10.036 -29.675 66.608 1.00 34.78 100 ASP A C 1
ATOM 717 O O . ASP A 1 100 ? -11.085 -29.901 66.005 1.00 34.78 100 ASP A O 1
ATOM 721 N N . GLN A 1 101 ? -8.830 -29.828 66.066 1.00 41.47 101 GLN A N 1
ATOM 722 C CA . GLN A 1 101 ? -8.366 -30.841 65.101 1.00 41.47 101 GLN A CA 1
ATOM 723 C C . GLN A 1 101 ? -9.374 -31.568 64.175 1.00 41.47 101 GLN A C 1
ATOM 725 O O . GLN A 1 101 ? -10.210 -32.341 64.636 1.00 41.47 101 GLN A O 1
ATOM 730 N N . ASN A 1 102 ? -9.120 -31.536 62.854 1.00 36.56 102 ASN A N 1
ATOM 731 C CA . ASN A 1 102 ? -8.811 -32.786 62.138 1.00 36.56 102 ASN A CA 1
ATOM 732 C C . ASN A 1 102 ? -8.167 -32.579 60.755 1.00 36.56 102 ASN A C 1
ATOM 734 O O . ASN A 1 102 ? -8.712 -31.903 59.882 1.00 36.56 102 ASN A O 1
ATOM 738 N N . ASP A 1 103 ? -7.034 -33.255 60.573 1.00 38.81 103 ASP A N 1
ATOM 739 C CA . ASP A 1 103 ? -6.397 -33.602 59.305 1.00 38.81 103 ASP A CA 1
ATOM 740 C C . ASP A 1 103 ? -7.215 -34.659 58.543 1.00 38.81 103 ASP A C 1
ATOM 742 O O . ASP A 1 103 ? -7.825 -35.535 59.157 1.00 38.81 103 ASP A O 1
ATOM 746 N N . THR A 1 104 ? -7.151 -34.678 57.203 1.00 40.50 104 THR A N 1
ATOM 747 C CA . THR A 1 104 ? -7.107 -35.946 56.439 1.00 40.50 104 THR A CA 1
ATOM 748 C C . THR A 1 104 ? -6.664 -35.778 54.978 1.00 40.50 104 THR A C 1
ATOM 750 O O . THR A 1 104 ? -7.104 -34.893 54.250 1.00 40.50 104 THR A O 1
ATOM 753 N N . HIS A 1 105 ? -5.778 -36.693 54.577 1.00 36.31 105 HIS A N 1
ATOM 754 C CA . HIS A 1 105 ? -5.170 -36.930 53.262 1.00 36.31 105 HIS A CA 1
ATOM 755 C C . HIS A 1 105 ? -6.091 -37.640 52.242 1.00 36.31 105 HIS A C 1
ATOM 757 O O . HIS A 1 105 ? -6.883 -38.487 52.643 1.00 36.31 105 HIS A O 1
ATOM 763 N N . ALA A 1 106 ? -5.847 -37.416 50.936 1.00 37.25 106 ALA A N 1
ATOM 764 C CA . ALA A 1 106 ? -5.877 -38.375 49.794 1.00 37.25 106 ALA A CA 1
ATOM 765 C C . ALA A 1 106 ? -5.629 -37.558 48.495 1.00 37.25 106 ALA A C 1
ATOM 767 O O . ALA A 1 106 ? -6.320 -36.570 48.289 1.00 37.25 106 ALA A O 1
ATOM 768 N N . VAL A 1 107 ? -4.597 -37.699 47.644 1.00 40.97 107 VAL A N 1
ATOM 769 C CA . VAL A 1 107 ? -3.990 -38.810 46.864 1.00 40.97 107 VAL A CA 1
ATOM 770 C C . VAL A 1 107 ? -4.969 -39.562 45.947 1.00 40.97 107 VAL A C 1
ATOM 772 O O . VAL A 1 107 ? -6.036 -39.966 46.390 1.00 40.97 107 VAL A O 1
ATOM 775 N N . ILE A 1 108 ? -4.492 -39.824 44.711 1.00 35.16 108 ILE A N 1
ATOM 776 C CA . ILE A 1 108 ? -5.054 -40.562 43.550 1.00 35.16 108 ILE A CA 1
ATOM 777 C C . ILE A 1 108 ? -5.644 -39.592 42.505 1.00 35.16 108 ILE A C 1
ATOM 779 O O . ILE A 1 108 ? -6.517 -38.805 42.823 1.00 35.16 108 ILE A O 1
ATOM 783 N N . GLY A 1 109 ? -5.257 -39.549 41.228 1.00 31.92 109 GLY A N 1
ATOM 784 C CA . GLY A 1 109 ? -4.375 -40.361 40.391 1.00 31.92 109 GLY A CA 1
ATOM 785 C C . GLY A 1 109 ? -4.758 -40.089 38.923 1.00 31.92 109 GLY A C 1
ATOM 786 O O . GLY A 1 109 ? -5.941 -40.067 38.595 1.00 31.92 109 GLY A O 1
ATOM 787 N N . SER A 1 110 ? -3.782 -39.842 38.047 1.00 39.66 110 SER A N 1
ATOM 788 C CA . SER A 1 110 ? -3.995 -39.743 36.591 1.00 39.66 110 SER A CA 1
ATOM 789 C C . SER A 1 110 ? -4.299 -41.115 35.976 1.00 39.66 110 SER A C 1
ATOM 791 O O . SER A 1 110 ? -3.854 -42.135 36.508 1.00 39.66 110 SER A O 1
ATOM 793 N N . PRO A 1 111 ? -4.904 -41.144 34.775 1.00 51.16 111 PRO A N 1
ATOM 794 C CA . PRO A 1 111 ? -4.229 -41.898 33.724 1.00 51.16 111 PRO A CA 1
ATOM 795 C C . PRO A 1 111 ? -4.201 -41.212 32.353 1.00 51.16 111 PRO A C 1
ATOM 797 O O . PRO A 1 111 ? -5.115 -40.521 31.912 1.00 51.16 111 PRO A O 1
ATOM 800 N N . ILE A 1 112 ? -3.085 -41.498 31.693 1.00 41.91 112 ILE A N 1
ATOM 801 C CA . ILE A 1 112 ? -2.742 -41.301 30.289 1.00 41.91 112 ILE A CA 1
ATOM 802 C C . ILE A 1 112 ? -3.560 -42.275 29.425 1.00 41.91 112 ILE A C 1
ATOM 804 O O . ILE A 1 112 ? -3.741 -43.430 29.807 1.00 41.91 112 ILE A O 1
ATOM 808 N N . GLY A 1 113 ? -3.958 -41.855 28.221 1.00 31.36 113 GLY A N 1
ATOM 809 C CA . GLY A 1 113 ? -4.412 -42.763 27.164 1.00 31.36 113 GLY A CA 1
ATOM 810 C C . GLY A 1 113 ? -4.372 -42.106 25.772 1.00 31.36 113 GLY A C 1
ATOM 811 O O . GLY A 1 113 ? -4.672 -40.917 25.690 1.00 31.36 113 GLY A O 1
ATOM 812 N N . PRO A 1 114 ? -3.964 -42.812 24.693 1.00 46.16 114 PRO A N 1
ATOM 813 C CA . PRO A 1 114 ? -3.325 -42.193 23.529 1.00 46.16 114 PRO A CA 1
ATOM 814 C C . PRO A 1 114 ? -4.093 -42.343 22.198 1.00 46.16 114 PRO A C 1
ATOM 816 O O . PRO A 1 114 ? -5.071 -43.073 22.097 1.00 46.16 114 PRO A O 1
ATOM 819 N N . ALA A 1 115 ? -3.492 -41.735 21.166 1.00 33.28 115 ALA A N 1
ATOM 820 C CA . ALA A 1 115 ? -3.512 -42.114 19.750 1.00 33.28 115 ALA A CA 1
ATOM 821 C C . ALA A 1 115 ? -4.810 -41.913 18.947 1.00 33.28 115 ALA A C 1
ATOM 823 O O . ALA A 1 115 ? -5.809 -42.578 19.166 1.00 33.28 115 ALA A O 1
ATOM 824 N N . ASN A 1 116 ? -4.704 -41.110 17.881 1.00 35.59 116 ASN A N 1
ATOM 825 C CA . ASN A 1 116 ? -5.320 -41.428 16.594 1.00 35.59 116 ASN A CA 1
ATOM 826 C C . ASN A 1 116 ? -4.439 -40.921 15.440 1.00 35.59 116 ASN A C 1
ATOM 828 O O . ASN A 1 116 ? -4.227 -39.724 15.261 1.00 35.59 116 ASN A O 1
ATOM 832 N N . ARG A 1 117 ? -3.905 -41.889 14.686 1.00 32.78 117 ARG A N 1
ATOM 833 C CA . ARG A 1 117 ? -3.378 -41.767 13.319 1.00 32.78 117 ARG A CA 1
ATOM 834 C C . ARG A 1 117 ? -4.550 -41.750 12.338 1.00 32.78 117 ARG A C 1
ATOM 836 O O . ARG A 1 117 ? -5.517 -42.460 12.586 1.00 32.78 117 ARG A O 1
ATOM 843 N N . CYS A 1 118 ? -4.388 -41.072 11.200 1.00 32.47 118 CYS A N 1
ATOM 844 C CA . CYS A 1 118 ? -4.896 -41.478 9.877 1.00 32.47 118 CYS A CA 1
ATOM 845 C C . CYS A 1 118 ? -4.310 -40.553 8.775 1.00 32.47 118 CYS A C 1
ATOM 847 O O . CYS A 1 118 ? -3.702 -39.544 9.127 1.00 32.47 118 CYS A O 1
ATOM 849 N N . PRO A 1 119 ? -4.346 -40.934 7.480 1.00 45.28 119 PRO A N 1
ATOM 850 C CA . PRO A 1 119 ? -3.124 -41.118 6.696 1.00 45.28 119 PRO A CA 1
ATOM 851 C C . PRO A 1 119 ? -2.943 -40.164 5.502 1.00 45.28 119 PRO A C 1
ATOM 853 O O . PRO A 1 119 ? -3.815 -39.377 5.148 1.00 45.28 119 PRO A O 1
ATOM 856 N N . ALA A 1 120 ? -1.762 -40.297 4.894 1.00 31.95 120 ALA A N 1
ATOM 857 C CA . ALA A 1 120 ? -1.295 -39.684 3.657 1.00 31.95 120 ALA A CA 1
ATOM 858 C C . ALA A 1 120 ? -1.922 -40.282 2.380 1.00 31.95 120 ALA A C 1
ATOM 860 O O . ALA A 1 120 ? -2.272 -41.459 2.375 1.00 31.95 120 ALA A O 1
ATOM 861 N N . LEU A 1 121 ? -1.944 -39.474 1.309 1.00 31.48 121 LEU A N 1
ATOM 862 C CA . LEU A 1 121 ? -1.885 -39.800 -0.136 1.00 31.48 121 LEU A CA 1
ATOM 863 C C . LEU A 1 121 ? -1.497 -38.477 -0.852 1.00 31.48 121 LEU A C 1
ATOM 865 O O . LEU A 1 121 ? -2.154 -37.465 -0.616 1.00 31.48 121 LEU A O 1
ATOM 869 N N . SER A 1 122 ? -0.256 -38.344 -1.355 1.00 33.41 122 SER A N 1
ATOM 870 C CA . SER A 1 122 ? 0.168 -38.386 -2.784 1.00 33.41 122 SER A CA 1
ATOM 871 C C . SER A 1 122 ? -0.579 -37.373 -3.677 1.00 33.41 122 SER A C 1
ATOM 873 O O . SER A 1 122 ? -1.798 -37.342 -3.652 1.00 33.41 122 SER A O 1
ATOM 875 N N . GLU A 1 123 ? 0.033 -36.511 -4.490 1.00 32.91 123 GLU A N 1
ATOM 876 C CA . GLU A 1 123 ? 1.167 -36.701 -5.402 1.00 32.91 123 GLU A CA 1
ATOM 877 C C . GLU A 1 123 ? 1.952 -35.382 -5.565 1.00 32.91 123 GLU A C 1
ATOM 879 O O . GLU A 1 123 ? 1.373 -34.308 -5.731 1.00 32.91 123 GLU A O 1
ATOM 884 N N . THR A 1 124 ? 3.282 -35.463 -5.544 1.00 34.66 124 THR A N 1
ATOM 885 C CA . THR A 1 124 ? 4.198 -34.387 -5.942 1.00 34.66 124 THR A CA 1
ATOM 886 C C . THR A 1 124 ? 4.908 -34.821 -7.214 1.00 34.66 124 THR A C 1
ATOM 888 O O . THR A 1 124 ? 5.541 -35.873 -7.223 1.00 34.66 124 THR A O 1
ATOM 891 N N . GLY A 1 125 ? 4.782 -34.019 -8.271 1.00 35.16 125 GLY A N 1
ATOM 892 C CA . GLY A 1 125 ? 5.579 -34.146 -9.485 1.00 35.16 125 GLY A CA 1
ATOM 893 C C . GLY A 1 125 ? 6.969 -33.549 -9.279 1.00 35.16 125 GLY A C 1
ATOM 894 O O . GLY A 1 125 ? 7.098 -32.406 -8.833 1.00 35.16 125 GLY A O 1
ATOM 895 N N . ASP A 1 126 ? 7.967 -34.359 -9.605 1.00 37.84 126 ASP A N 1
ATOM 896 C CA . ASP A 1 126 ? 9.397 -34.083 -9.577 1.00 37.84 126 ASP A CA 1
ATOM 897 C C . ASP A 1 126 ? 9.801 -32.892 -10.455 1.00 37.84 126 ASP A C 1
ATOM 899 O O . ASP A 1 126 ? 9.487 -32.837 -11.643 1.00 37.84 126 ASP A O 1
ATOM 903 N N . TRP A 1 127 ? 10.592 -31.989 -9.875 1.00 38.50 127 TRP A N 1
ATOM 904 C CA . TRP A 1 127 ? 11.542 -31.147 -10.600 1.00 38.50 127 TRP A CA 1
ATOM 905 C C . TRP A 1 127 ? 12.833 -31.084 -9.781 1.00 38.50 127 TRP A C 1
ATOM 907 O O . TRP A 1 127 ? 13.062 -30.151 -9.011 1.00 38.50 127 TRP A O 1
ATOM 917 N N . GLU A 1 128 ? 13.667 -32.112 -9.927 1.00 34.16 128 GLU A N 1
ATOM 918 C CA . GLU A 1 128 ? 15.061 -32.079 -9.495 1.00 34.16 128 GLU A CA 1
ATOM 919 C C . GLU A 1 128 ? 15.882 -31.264 -10.500 1.00 34.16 128 GLU A C 1
ATOM 921 O O . GLU A 1 128 ? 15.988 -31.580 -11.685 1.00 34.16 128 GLU A O 1
ATOM 926 N N . GLY A 1 129 ? 16.461 -30.179 -10.001 1.00 38.25 129 GLY A N 1
ATOM 927 C CA . GLY A 1 129 ? 17.438 -29.347 -10.687 1.00 38.25 129 GLY A CA 1
ATOM 928 C C . GLY A 1 129 ? 18.408 -28.802 -9.651 1.00 38.25 129 GLY A C 1
ATOM 929 O O . GLY A 1 129 ? 18.461 -27.596 -9.417 1.00 38.25 129 GLY A O 1
ATOM 930 N N . GLU A 1 130 ? 19.117 -29.704 -8.970 1.00 34.38 130 GLU A N 1
ATOM 931 C CA . GLU A 1 130 ? 20.145 -29.370 -7.990 1.00 34.38 130 GLU A CA 1
ATOM 932 C C . GLU A 1 130 ? 21.290 -28.594 -8.657 1.00 34.38 130 GLU A C 1
ATOM 934 O O . GLU A 1 130 ? 22.079 -29.127 -9.437 1.00 34.38 130 GLU A O 1
ATOM 939 N N . ARG A 1 131 ? 21.424 -27.312 -8.304 1.00 43.38 131 ARG A N 1
ATOM 940 C CA . ARG A 1 131 ? 22.716 -26.625 -8.313 1.00 43.38 131 ARG A CA 1
ATOM 941 C C . ARG A 1 131 ? 23.094 -26.316 -6.873 1.00 43.38 131 ARG A C 1
ATOM 943 O O . ARG A 1 131 ? 22.455 -25.505 -6.210 1.00 43.38 131 ARG A O 1
ATOM 950 N N . GLN A 1 132 ? 24.136 -27.010 -6.422 1.00 36.94 132 GLN A N 1
ATOM 951 C CA . GLN A 1 132 ? 24.819 -26.831 -5.147 1.00 36.94 132 GLN A CA 1
ATOM 952 C C . GLN A 1 132 ? 25.171 -25.354 -4.925 1.00 36.94 132 GLN A C 1
ATOM 954 O O . GLN A 1 132 ? 26.004 -24.795 -5.636 1.00 36.94 132 GLN A O 1
ATOM 959 N N . MET A 1 133 ? 24.565 -24.736 -3.911 1.00 38.19 133 MET A N 1
ATOM 960 C CA . MET A 1 133 ? 25.125 -23.554 -3.259 1.00 38.19 133 MET A CA 1
ATOM 961 C C . MET A 1 133 ? 25.827 -24.004 -1.979 1.00 38.19 133 MET A C 1
ATOM 963 O O . MET A 1 133 ? 25.221 -24.627 -1.108 1.00 38.19 133 MET A O 1
ATOM 967 N N . GLN A 1 134 ? 27.122 -23.707 -1.896 1.00 43.78 134 GLN A N 1
ATOM 968 C CA . GLN A 1 134 ? 27.937 -23.897 -0.700 1.00 43.78 134 GLN A CA 1
ATOM 969 C C . GLN A 1 134 ? 27.483 -22.942 0.419 1.00 43.78 134 GLN A C 1
ATOM 971 O O . GLN A 1 134 ? 27.149 -21.789 0.133 1.00 43.78 134 GLN A O 1
ATOM 976 N N . PRO A 1 135 ? 27.497 -23.375 1.691 1.00 43.50 135 PRO A N 1
ATOM 977 C CA . PRO A 1 135 ? 27.172 -22.511 2.813 1.00 43.50 135 PRO A CA 1
ATOM 978 C C . PRO A 1 135 ? 28.377 -21.634 3.170 1.00 43.50 135 PRO A C 1
ATOM 980 O O . PRO A 1 135 ? 29.454 -22.133 3.496 1.00 43.50 135 PRO A O 1
ATOM 983 N N . HIS A 1 136 ? 28.176 -20.319 3.140 1.00 41.31 136 HIS A N 1
ATOM 984 C CA . HIS A 1 136 ? 29.105 -19.360 3.723 1.00 41.31 136 HIS A CA 1
ATOM 985 C C . HIS A 1 136 ? 28.942 -19.410 5.249 1.00 41.31 136 HIS A C 1
ATOM 987 O O . HIS A 1 136 ? 27.885 -19.067 5.779 1.00 41.31 136 HIS A O 1
ATOM 993 N N . GLN A 1 137 ? 29.971 -19.894 5.944 1.00 44.59 137 GLN A N 1
ATOM 994 C CA . GLN A 1 137 ? 30.119 -19.743 7.388 1.00 44.59 137 GLN A CA 1
ATOM 995 C C . GLN A 1 137 ? 30.703 -18.359 7.681 1.00 44.59 137 GLN A C 1
ATOM 997 O O . GLN A 1 137 ? 31.738 -18.012 7.117 1.00 44.59 137 GLN A O 1
ATOM 1002 N N . ASP A 1 138 ? 30.027 -17.605 8.542 1.00 42.56 138 ASP A N 1
ATOM 1003 C CA . ASP A 1 138 ? 30.567 -16.511 9.360 1.00 42.56 138 ASP A CA 1
ATOM 1004 C C . ASP A 1 138 ? 29.500 -16.260 10.452 1.00 42.56 138 ASP A C 1
ATOM 1006 O O . ASP A 1 138 ? 28.334 -16.056 10.126 1.00 42.56 138 ASP A O 1
ATOM 1010 N N . GLY A 1 139 ? 29.709 -16.394 11.760 1.00 40.28 139 GLY A N 1
ATOM 1011 C CA . GLY A 1 139 ? 30.945 -16.351 12.523 1.00 40.28 139 GLY A CA 1
ATOM 1012 C C . GLY A 1 139 ? 31.046 -15.027 13.279 1.00 40.28 139 GLY A C 1
ATOM 1013 O O . GLY A 1 139 ? 31.830 -14.196 12.871 1.00 40.28 139 GLY A O 1
ATOM 1014 N N . THR A 1 140 ? 30.234 -14.822 14.327 1.00 41.47 140 THR A N 1
ATOM 1015 C CA . THR A 1 140 ? 30.650 -14.290 15.649 1.00 41.47 140 THR A CA 1
ATOM 1016 C C . THR A 1 140 ? 29.434 -14.100 16.556 1.00 41.47 140 THR A C 1
ATOM 1018 O O . THR A 1 140 ? 28.516 -13.341 16.243 1.00 41.47 140 THR A O 1
ATOM 1021 N N . ASP A 1 141 ? 29.471 -14.796 17.689 1.00 39.06 141 ASP A N 1
ATOM 1022 C CA . ASP A 1 141 ? 28.621 -14.607 18.858 1.00 39.06 141 ASP A CA 1
ATOM 1023 C C . ASP A 1 141 ? 28.986 -13.304 19.585 1.00 39.06 141 ASP A C 1
ATOM 1025 O O . ASP A 1 141 ? 30.128 -13.129 20.008 1.00 39.06 141 ASP A O 1
ATOM 1029 N N . GLU A 1 142 ? 28.005 -12.429 19.814 1.00 46.88 142 GLU A N 1
ATOM 1030 C CA . GLU A 1 142 ? 28.079 -11.415 20.869 1.00 46.88 142 GLU A CA 1
ATOM 1031 C C . GLU A 1 142 ? 27.037 -11.737 21.945 1.00 46.88 142 GLU A C 1
ATOM 1033 O O . GLU A 1 142 ? 25.829 -11.545 21.782 1.00 46.88 142 GLU A O 1
ATOM 1038 N N . GLN A 1 143 ? 27.535 -12.260 23.067 1.00 40.75 143 GLN A N 1
ATOM 1039 C CA . GLN A 1 143 ? 26.834 -12.316 24.344 1.00 40.75 143 GLN A CA 1
ATOM 1040 C C . GLN A 1 143 ? 26.573 -10.887 24.838 1.00 40.75 143 GLN A C 1
ATOM 1042 O O . GLN A 1 143 ? 27.508 -10.180 25.207 1.00 40.75 143 GLN A O 1
ATOM 1047 N N . MET A 1 144 ? 25.305 -10.476 24.907 1.00 45.44 144 MET A N 1
ATOM 1048 C CA . MET A 1 144 ? 24.903 -9.269 25.634 1.00 45.44 144 MET A CA 1
ATOM 1049 C C . MET A 1 144 ? 24.343 -9.658 27.006 1.00 45.44 144 MET A C 1
ATOM 1051 O O . MET A 1 144 ? 23.314 -10.327 27.109 1.00 45.44 144 MET A O 1
ATOM 1055 N N . GLY A 1 145 ? 25.067 -9.259 28.055 1.00 38.91 145 GLY A N 1
ATOM 1056 C CA . GLY A 1 145 ? 24.703 -9.448 29.455 1.00 38.91 145 GLY A CA 1
ATOM 1057 C C . GLY A 1 145 ? 23.564 -8.526 29.893 1.00 38.91 145 GLY A C 1
ATOM 1058 O O . GLY A 1 145 ? 23.552 -7.335 29.586 1.00 38.91 145 GLY A O 1
ATOM 1059 N N . TYR A 1 146 ? 22.614 -9.094 30.633 1.00 37.84 146 TYR A N 1
ATOM 1060 C CA . TYR A 1 146 ? 21.579 -8.362 31.355 1.00 37.84 146 TYR A CA 1
ATOM 1061 C C . TYR A 1 146 ? 22.124 -7.923 32.718 1.00 37.84 146 TYR A C 1
ATOM 1063 O O . TYR A 1 146 ? 22.495 -8.771 33.527 1.00 37.84 146 TYR A O 1
ATOM 1071 N N . HIS A 1 147 ? 22.140 -6.613 32.969 1.00 41.22 147 HIS A N 1
ATOM 1072 C CA . HIS A 1 147 ? 22.385 -6.029 34.287 1.00 41.22 147 HIS A CA 1
ATOM 1073 C C . HIS A 1 147 ? 21.065 -5.617 34.954 1.00 41.22 147 HIS A C 1
ATOM 1075 O O . HIS A 1 147 ? 20.291 -4.840 34.399 1.00 41.22 147 HIS A O 1
ATOM 1081 N N . ASP A 1 148 ? 20.847 -6.206 36.129 1.00 37.41 148 ASP A N 1
ATOM 1082 C CA . ASP A 1 148 ? 20.373 -5.647 37.402 1.00 37.41 148 ASP A CA 1
ATOM 1083 C C . ASP A 1 148 ? 19.286 -4.553 37.421 1.00 37.41 148 ASP A C 1
ATOM 1085 O O . ASP A 1 148 ? 19.492 -3.386 37.086 1.00 37.41 148 ASP A O 1
ATOM 1089 N N . LEU A 1 149 ? 18.135 -4.953 37.971 1.00 43.22 149 LEU A N 1
ATOM 1090 C CA . LEU A 1 149 ? 17.084 -4.104 38.537 1.00 43.22 149 LEU A CA 1
ATOM 1091 C C . LEU A 1 149 ? 17.469 -3.655 39.958 1.00 43.22 149 LEU A C 1
ATOM 1093 O O . LEU A 1 149 ? 17.960 -4.488 40.722 1.00 43.22 149 LEU A O 1
ATOM 1097 N N . PRO A 1 150 ? 17.122 -2.428 40.385 1.00 53.53 150 PRO A N 1
ATOM 1098 C CA . PRO A 1 150 ? 16.976 -2.127 41.797 1.00 53.53 150 PRO A CA 1
ATOM 1099 C C . PRO A 1 150 ? 15.509 -2.096 42.246 1.00 53.53 150 PRO A C 1
ATOM 1101 O O . PRO A 1 150 ? 14.592 -1.656 41.550 1.00 53.53 150 PRO A O 1
ATOM 1104 N N . GLU A 1 151 ? 15.361 -2.594 43.465 1.00 37.12 151 GLU A N 1
ATOM 1105 C CA . GLU A 1 151 ? 14.181 -2.802 44.287 1.00 37.12 151 GLU A CA 1
ATOM 1106 C C . GLU A 1 151 ? 13.828 -1.553 45.129 1.00 37.12 151 GLU A C 1
ATOM 1108 O O . GLU A 1 151 ? 14.698 -0.754 45.467 1.00 37.12 151 GLU A O 1
ATOM 1113 N N . ALA A 1 152 ? 12.548 -1.481 45.520 1.00 36.75 152 ALA A N 1
ATOM 1114 C CA . ALA A 1 152 ? 11.953 -0.775 46.667 1.00 36.75 152 ALA A CA 1
ATOM 1115 C C . ALA A 1 152 ? 11.889 0.771 46.721 1.00 36.75 152 ALA A C 1
ATOM 1117 O O . ALA A 1 152 ? 12.893 1.469 46.791 1.00 36.75 152 ALA A O 1
ATOM 1118 N N . ALA A 1 153 ? 10.663 1.280 46.921 1.00 37.19 153 ALA A N 1
ATOM 1119 C CA . ALA A 1 153 ? 10.339 2.162 48.053 1.00 37.19 153 ALA A CA 1
ATOM 1120 C C . ALA A 1 153 ? 8.814 2.236 48.276 1.00 37.19 153 ALA A C 1
ATOM 1122 O O . ALA A 1 153 ? 8.054 2.645 47.398 1.00 37.19 153 ALA A O 1
ATOM 1123 N N . ALA A 1 154 ? 8.386 1.834 49.474 1.00 43.88 154 ALA A N 1
ATOM 1124 C CA . ALA A 1 154 ? 7.049 2.039 50.016 1.00 43.88 154 ALA A CA 1
ATOM 1125 C C . ALA A 1 154 ? 6.885 3.493 50.498 1.00 43.88 154 ALA A C 1
ATOM 1127 O O . ALA A 1 154 ? 7.815 4.062 51.066 1.00 43.88 154 ALA A O 1
ATOM 1128 N N . GLY A 1 155 ? 5.704 4.079 50.280 1.00 37.78 155 GLY A N 1
ATOM 1129 C CA . GLY A 1 155 ? 5.352 5.435 50.709 1.00 37.78 155 GLY A CA 1
ATOM 1130 C C . GLY A 1 155 ? 4.069 5.436 51.537 1.00 37.78 155 GLY A C 1
ATOM 1131 O O . GLY A 1 155 ? 3.044 4.909 51.112 1.00 37.78 155 GLY A O 1
ATOM 1132 N N . GLU A 1 156 ? 4.177 6.001 52.734 1.00 37.56 156 GLU A N 1
ATOM 1133 C CA . GLU A 1 156 ? 3.235 5.979 53.850 1.00 37.56 156 GLU A CA 1
ATOM 1134 C C . GLU A 1 156 ? 2.040 6.942 53.682 1.00 37.56 156 GLU A C 1
ATOM 1136 O O . GLU A 1 156 ? 2.125 7.986 53.036 1.00 37.56 156 GLU A O 1
ATOM 1141 N N . THR A 1 157 ? 0.920 6.612 54.330 1.00 43.09 157 THR A N 1
ATOM 1142 C CA . THR A 1 157 ? -0.278 7.461 54.484 1.00 43.09 157 THR A CA 1
ATOM 1143 C C . THR A 1 157 ? -0.259 8.241 55.807 1.00 43.09 157 THR A C 1
ATOM 1145 O O . THR A 1 157 ? -0.007 7.615 56.841 1.00 43.09 157 THR A O 1
ATOM 1148 N N . PRO A 1 158 ? -0.660 9.528 55.859 1.00 48.88 158 PRO A N 1
ATOM 1149 C CA . PRO A 1 158 ? -0.891 10.225 57.122 1.00 48.88 158 PRO A CA 1
ATOM 1150 C C . PRO A 1 158 ? -2.346 10.106 57.604 1.00 48.88 158 PRO A C 1
ATOM 1152 O O . PRO A 1 158 ? -3.299 10.372 56.872 1.00 48.88 158 PRO A O 1
ATOM 1155 N N . ARG A 1 159 ? -2.491 9.759 58.888 1.00 41.44 159 ARG A N 1
ATOM 1156 C CA . ARG A 1 159 ? -3.707 9.907 59.701 1.00 41.44 159 ARG A CA 1
ATOM 1157 C C . ARG A 1 159 ? -3.877 11.373 60.117 1.00 41.44 159 ARG A C 1
ATOM 1159 O O . ARG A 1 159 ? -2.930 11.963 60.625 1.00 41.44 159 ARG A O 1
ATOM 1166 N N . HIS A 1 160 ? -5.095 11.904 60.018 1.00 41.75 160 HIS A N 1
ATOM 1167 C CA . HIS A 1 160 ? -5.511 13.108 60.740 1.00 41.75 160 HIS A CA 1
ATOM 1168 C C . HIS A 1 160 ? -6.733 12.812 61.612 1.00 41.75 160 HIS A C 1
ATOM 1170 O O . HIS A 1 160 ? -7.784 12.393 61.134 1.00 41.75 160 HIS A O 1
ATOM 1176 N N . SER A 1 161 ? -6.537 13.026 62.909 1.00 46.56 161 SER A N 1
ATOM 1177 C CA . SER A 1 161 ? -7.518 13.097 63.986 1.00 46.56 161 SER A CA 1
ATOM 1178 C C . SER A 1 161 ? -8.126 14.499 64.070 1.00 46.56 161 SER A C 1
ATOM 1180 O O . SER A 1 161 ? -7.384 15.481 64.013 1.00 46.56 161 SER A O 1
ATOM 1182 N N . ALA A 1 162 ? -9.437 14.592 64.292 1.00 42.69 162 ALA A N 1
ATOM 1183 C CA . ALA A 1 162 ? -10.066 15.783 64.854 1.00 42.69 162 ALA A CA 1
ATOM 1184 C C . ALA A 1 162 ? -11.279 15.387 65.707 1.00 42.69 162 ALA A C 1
ATOM 1186 O O . ALA A 1 162 ? -12.239 14.795 65.215 1.00 42.69 162 ALA A O 1
ATOM 1187 N N . ASP A 1 163 ? -11.176 15.727 66.989 1.00 47.19 163 ASP A N 1
ATOM 1188 C CA . ASP A 1 163 ? -12.251 15.821 67.970 1.00 47.19 163 ASP A CA 1
ATOM 1189 C C . ASP A 1 163 ? -13.272 16.899 67.580 1.00 47.19 163 ASP A C 1
ATOM 1191 O O . ASP A 1 163 ? -12.887 17.992 67.161 1.00 47.19 163 ASP A O 1
ATOM 1195 N N . ALA A 1 164 ? -14.558 16.647 67.841 1.00 41.25 164 ALA A N 1
ATOM 1196 C CA . ALA A 1 164 ? -15.504 17.700 68.205 1.00 41.25 164 ALA A CA 1
ATOM 1197 C C . ALA A 1 164 ? -16.686 17.138 69.012 1.00 41.25 164 ALA A C 1
ATOM 1199 O O . ALA A 1 164 ? -17.462 16.301 68.558 1.00 41.25 164 ALA A O 1
ATOM 1200 N N . LYS A 1 165 ? -16.763 17.664 70.231 1.00 43.88 165 LYS A N 1
ATOM 1201 C CA . LYS A 1 165 ? -17.785 17.571 71.272 1.00 43.88 165 LYS A CA 1
ATOM 1202 C C . LYS A 1 165 ? -19.041 18.362 70.875 1.00 43.88 165 LYS A C 1
ATOM 1204 O O . LYS A 1 165 ? -18.909 19.401 70.231 1.00 43.88 165 LYS A O 1
ATOM 1209 N N . GLY A 1 166 ? -20.227 17.929 71.301 1.00 38.94 166 GLY A N 1
ATOM 1210 C CA . GLY A 1 166 ? -21.467 18.670 71.061 1.00 38.94 166 GLY A CA 1
ATOM 1211 C C . GLY A 1 166 ? -22.700 17.934 71.565 1.00 38.94 166 GLY A C 1
ATOM 1212 O O . GLY A 1 166 ? -23.324 17.183 70.823 1.00 38.94 166 GLY A O 1
ATOM 1213 N N . ASP A 1 167 ? -23.007 18.169 72.833 1.00 52.75 167 ASP A N 1
ATOM 1214 C CA . ASP A 1 167 ? -24.137 17.635 73.586 1.00 52.75 167 ASP A CA 1
ATOM 1215 C C . ASP A 1 167 ? -25.391 18.481 73.281 1.00 52.75 167 ASP A C 1
ATOM 1217 O O . ASP A 1 167 ? -25.288 19.703 73.143 1.00 52.75 167 ASP A O 1
ATOM 1221 N N . GLY A 1 168 ? -26.570 17.862 73.180 1.00 39.78 168 GLY A N 1
ATOM 1222 C CA . GLY A 1 168 ? -27.828 18.582 72.956 1.00 39.78 168 GLY A CA 1
ATOM 1223 C C . GLY A 1 168 ? -29.034 17.658 72.811 1.00 39.78 168 GLY A C 1
ATOM 1224 O O . GLY A 1 168 ? -29.402 17.287 71.699 1.00 39.78 168 GLY A O 1
ATOM 1225 N N . GLU A 1 169 ? -29.619 17.287 73.951 1.00 46.91 169 GLU A N 1
ATOM 1226 C CA . GLU A 1 169 ? -30.970 16.732 74.081 1.00 46.91 169 GLU A CA 1
ATOM 1227 C C . GLU A 1 169 ? -32.017 17.687 73.493 1.00 46.91 169 GLU A C 1
ATOM 1229 O O . GLU A 1 169 ? -32.065 18.851 73.882 1.00 46.91 169 GLU A O 1
ATOM 1234 N N . GLU A 1 170 ? -32.938 17.172 72.674 1.00 41.25 170 GLU A N 1
ATOM 1235 C CA . GLU A 1 170 ? -34.333 17.608 72.763 1.00 41.25 170 GLU A CA 1
ATOM 1236 C C . GLU A 1 170 ? -35.286 16.471 72.365 1.00 41.25 170 GLU A C 1
ATOM 1238 O O . GLU A 1 170 ? -35.283 15.953 71.247 1.00 41.25 170 GLU A O 1
ATOM 1243 N N . HIS A 1 171 ? -36.073 16.064 73.359 1.00 47.19 171 HIS A N 1
ATOM 1244 C CA . HIS A 1 171 ? -37.195 15.141 73.291 1.00 47.19 171 HIS A CA 1
ATOM 1245 C C . HIS A 1 171 ? -38.342 15.753 72.473 1.00 47.19 171 HIS A C 1
ATOM 1247 O O . HIS A 1 171 ? -38.844 16.821 72.819 1.00 47.19 171 HIS A O 1
ATOM 1253 N N . ALA A 1 172 ? -38.848 15.024 71.479 1.00 41.34 172 ALA A N 1
ATOM 1254 C CA . ALA A 1 172 ? -40.228 15.171 71.027 1.00 41.34 172 ALA A CA 1
ATOM 1255 C C . ALA A 1 172 ? -40.752 13.823 70.516 1.00 41.34 172 ALA A C 1
ATOM 1257 O O . ALA A 1 172 ? -40.417 13.368 69.422 1.00 41.34 172 ALA A O 1
ATOM 1258 N N . ASP A 1 173 ? -41.575 13.187 71.349 1.00 45.69 173 ASP A N 1
ATOM 1259 C CA . ASP A 1 173 ? -42.358 12.005 71.017 1.00 45.69 173 ASP A CA 1
ATOM 1260 C C . ASP A 1 173 ? -43.327 12.311 69.871 1.00 45.69 173 ASP A C 1
ATOM 1262 O O . ASP A 1 173 ? -44.305 13.045 70.013 1.00 45.69 173 ASP A O 1
ATOM 1266 N N . GLY A 1 174 ? -43.059 11.702 68.721 1.00 44.84 174 GLY A N 1
ATOM 1267 C CA . GLY A 1 174 ? -43.940 11.692 67.564 1.00 44.84 174 GLY A CA 1
ATOM 1268 C C . GLY A 1 174 ? -44.003 10.285 66.997 1.00 44.84 174 GLY A C 1
ATOM 1269 O O . GLY A 1 174 ? -43.330 9.988 66.012 1.00 44.84 174 GLY A O 1
ATOM 1270 N N . ALA A 1 175 ? -44.797 9.415 67.628 1.00 46.56 175 ALA A N 1
ATOM 1271 C CA . ALA A 1 175 ? -45.084 8.059 67.167 1.00 46.56 175 ALA A CA 1
ATOM 1272 C C . ALA A 1 175 ? -45.713 8.093 65.761 1.00 46.56 175 ALA A C 1
ATOM 1274 O O . ALA A 1 175 ? -46.930 8.149 65.587 1.00 46.56 175 ALA A O 1
ATOM 1275 N N . THR A 1 176 ? -44.859 8.091 64.740 1.00 49.72 176 THR A N 1
ATOM 1276 C CA . THR A 1 176 ? -45.241 8.018 63.334 1.00 49.72 176 THR A CA 1
ATOM 1277 C C . THR A 1 176 ? -45.165 6.564 62.894 1.00 49.72 176 THR A C 1
ATOM 1279 O O . THR A 1 176 ? -44.141 5.896 63.004 1.00 49.72 176 THR A O 1
ATOM 1282 N N . SER A 1 177 ? -46.312 6.065 62.440 1.00 47.38 177 SER A N 1
ATOM 1283 C CA . SER A 1 177 ? -46.558 4.700 61.978 1.00 47.38 177 SER A CA 1
ATOM 1284 C C . SER A 1 177 ? -45.474 4.190 61.011 1.00 47.38 177 SER A C 1
ATOM 1286 O O . SER A 1 177 ? -45.431 4.553 59.835 1.00 47.38 177 SER A O 1
ATOM 1288 N N . VAL A 1 178 ? -44.608 3.307 61.515 1.00 51.25 178 VAL A N 1
ATOM 1289 C CA . VAL A 1 178 ? -43.443 2.722 60.818 1.00 51.25 178 VAL A CA 1
ATOM 1290 C C . VAL A 1 178 ? -43.849 1.772 59.674 1.00 51.25 178 VAL A C 1
ATOM 1292 O O . VAL A 1 178 ? -43.031 1.402 58.836 1.00 51.25 178 VAL A O 1
ATOM 1295 N N . ALA A 1 179 ? -45.134 1.415 59.573 1.00 50.41 179 ALA A N 1
ATOM 1296 C CA . ALA A 1 179 ? -45.650 0.501 58.553 1.00 50.41 179 ALA A CA 1
ATOM 1297 C C . ALA A 1 179 ? -45.777 1.126 57.142 1.00 50.41 179 ALA A C 1
ATOM 1299 O O . ALA A 1 179 ? -45.986 0.401 56.174 1.00 50.41 179 ALA A O 1
ATOM 1300 N N . SER A 1 180 ? -45.627 2.450 56.997 1.00 52.06 180 SER A N 1
ATOM 1301 C CA . SER A 1 180 ? -45.794 3.159 55.711 1.00 52.06 180 SER A CA 1
ATOM 1302 C C . SER A 1 180 ? -44.489 3.334 54.903 1.00 52.06 180 SER A C 1
ATOM 1304 O O . SER A 1 180 ? -44.510 3.495 53.682 1.00 52.06 180 SER A O 1
ATOM 1306 N N . LEU A 1 181 ? -43.320 3.246 55.549 1.00 53.28 181 LEU A N 1
ATOM 1307 C CA . LEU A 1 181 ? -42.019 3.545 54.922 1.00 53.28 181 LEU A CA 1
ATOM 1308 C C . LEU A 1 181 ? -41.490 2.432 53.998 1.00 53.28 181 LEU A C 1
ATOM 1310 O O . LEU A 1 181 ? -40.749 2.717 53.056 1.00 53.28 181 LEU A O 1
ATOM 1314 N N . GLY A 1 182 ? -41.901 1.178 54.211 1.00 56.31 182 GLY A N 1
ATOM 1315 C CA . GLY A 1 182 ? -41.431 0.036 53.415 1.00 56.31 182 GLY A CA 1
ATOM 1316 C C . GLY A 1 182 ? -41.911 0.046 51.958 1.00 56.31 182 GLY A C 1
ATOM 1317 O O . GLY A 1 182 ? -41.188 -0.394 51.066 1.00 56.31 182 GLY A O 1
ATOM 1318 N N . CYS A 1 183 ? -43.100 0.598 51.694 1.00 58.91 183 CYS A N 1
ATOM 1319 C CA . CYS A 1 183 ? -43.655 0.653 50.340 1.00 58.91 183 CYS A CA 1
ATOM 1320 C C . CYS A 1 183 ? -42.966 1.742 49.495 1.00 58.91 183 CYS A C 1
ATOM 1322 O O . CYS A 1 183 ? -42.632 1.516 48.335 1.00 58.91 183 CYS A O 1
ATOM 1324 N N . SER A 1 184 ? -42.646 2.889 50.104 1.00 67.12 184 SER A N 1
ATOM 1325 C CA . SER A 1 184 ? -41.979 4.024 49.447 1.00 67.12 184 SER A CA 1
ATOM 1326 C C . SER A 1 184 ? -40.607 3.660 48.853 1.00 67.12 184 SER A C 1
ATOM 1328 O O . SER A 1 184 ? -40.326 3.974 47.695 1.00 67.12 184 SER A O 1
ATOM 1330 N N . MET A 1 185 ? -39.770 2.923 49.592 1.00 67.50 185 MET A N 1
ATOM 1331 C CA . MET A 1 185 ? -38.428 2.549 49.123 1.00 67.50 185 MET A CA 1
ATOM 1332 C C . MET A 1 185 ? -38.445 1.615 47.907 1.00 67.50 185 MET A C 1
ATOM 1334 O O . MET A 1 185 ? -37.637 1.784 46.993 1.00 67.50 185 MET A O 1
ATOM 1338 N N . GLN A 1 186 ? -39.379 0.660 47.857 1.00 76.19 186 GLN A N 1
ATOM 1339 C CA . GLN A 1 186 ? -39.496 -0.239 46.705 1.00 76.19 186 GLN A CA 1
ATOM 1340 C C . GLN A 1 186 ? -39.864 0.528 45.430 1.00 76.19 186 GLN A C 1
ATOM 1342 O O . GLN A 1 186 ? -39.282 0.269 44.376 1.00 76.19 186 GLN A O 1
ATOM 1347 N N . PHE A 1 187 ? -40.749 1.526 45.524 1.00 74.62 187 PHE A N 1
ATOM 1348 C CA . PHE A 1 187 ? -41.083 2.382 44.384 1.00 74.62 187 PHE A CA 1
ATOM 1349 C C . PHE A 1 187 ? -39.872 3.181 43.882 1.00 74.62 187 PHE A C 1
ATOM 1351 O O . PHE A 1 187 ? -39.635 3.217 42.676 1.00 74.62 187 PHE A O 1
ATOM 1358 N N . VAL A 1 188 ? -39.062 3.764 44.773 1.00 74.75 188 VAL A N 1
ATOM 1359 C CA . VAL A 1 188 ? -37.874 4.547 44.375 1.00 74.75 188 VAL A CA 1
ATOM 1360 C C . VAL A 1 188 ? -36.839 3.680 43.653 1.00 74.75 188 VAL A C 1
ATOM 1362 O O . VAL A 1 188 ? -36.288 4.098 42.631 1.00 74.75 188 VAL A O 1
ATOM 1365 N N . VAL A 1 189 ? -36.599 2.456 44.133 1.00 76.38 189 VAL A N 1
ATOM 1366 C CA . VAL A 1 189 ? -35.649 1.522 43.507 1.00 76.38 189 VAL A CA 1
ATOM 1367 C C . VAL A 1 189 ? -36.135 1.078 42.127 1.00 76.38 189 VAL A C 1
ATOM 1369 O O . VAL A 1 189 ? -35.363 1.118 41.167 1.00 76.38 189 VAL A O 1
ATOM 1372 N N . VAL A 1 190 ? -37.414 0.714 41.996 1.00 79.31 190 VAL A N 1
ATOM 1373 C CA . VAL A 1 190 ? -37.995 0.283 40.713 1.00 79.31 190 VAL A CA 1
ATOM 1374 C C . VAL A 1 190 ? -37.975 1.420 39.689 1.00 79.31 190 VAL A C 1
ATOM 1376 O O . VAL A 1 190 ? -37.579 1.203 38.544 1.00 79.31 190 VAL A O 1
ATOM 1379 N N . VAL A 1 191 ? -38.322 2.645 40.098 1.00 79.19 191 VAL A N 1
ATOM 1380 C CA . VAL A 1 191 ? -38.274 3.827 39.221 1.00 79.19 191 VAL A CA 1
ATOM 1381 C C . VAL A 1 191 ? -36.837 4.138 38.789 1.00 79.19 191 VAL A C 1
ATOM 1383 O O . VAL A 1 191 ? -36.600 4.423 37.616 1.00 79.19 191 VAL A O 1
ATOM 1386 N N . SER A 1 192 ? -35.865 4.022 39.697 1.00 78.44 192 SER A N 1
ATOM 1387 C CA . SER A 1 192 ? -34.449 4.265 39.386 1.00 78.44 192 SER A CA 1
ATOM 1388 C C . SER A 1 192 ? -33.894 3.237 38.395 1.00 78.44 192 SER A C 1
ATOM 1390 O O . SER A 1 192 ? -33.243 3.608 37.419 1.00 78.44 192 SER A O 1
ATOM 1392 N N . LEU A 1 193 ? -34.197 1.949 38.590 1.00 80.31 193 LEU A N 1
ATOM 1393 C CA . LEU A 1 193 ? -33.812 0.879 37.662 1.00 80.31 193 LEU A CA 1
ATOM 1394 C C . LEU A 1 193 ? -34.443 1.066 36.279 1.00 80.31 193 LEU A C 1
ATOM 1396 O O . LEU A 1 193 ? -33.750 0.935 35.269 1.00 80.31 193 LEU A O 1
ATOM 1400 N N . ALA A 1 194 ? -35.728 1.426 36.226 1.00 82.12 194 ALA A N 1
ATOM 1401 C CA . ALA A 1 194 ? -36.412 1.715 34.970 1.00 82.12 194 ALA A CA 1
ATOM 1402 C C . ALA A 1 194 ? -35.773 2.907 34.235 1.00 82.12 194 ALA A C 1
ATOM 1404 O O . ALA A 1 194 ? -35.566 2.841 33.023 1.00 82.12 194 ALA A O 1
ATOM 1405 N N . ALA A 1 195 ? -35.394 3.965 34.959 1.00 80.31 195 ALA A N 1
ATOM 1406 C CA . ALA A 1 195 ? -34.715 5.125 34.385 1.00 80.31 195 ALA A CA 1
ATOM 1407 C C . ALA A 1 195 ? -33.318 4.777 33.839 1.00 80.31 195 ALA A C 1
ATOM 1409 O O . ALA A 1 195 ? -32.972 5.194 32.733 1.00 80.31 195 ALA A O 1
ATOM 1410 N N . VAL A 1 196 ? -32.531 3.975 34.566 1.00 82.00 196 VAL A N 1
ATOM 1411 C CA . VAL A 1 196 ? -31.212 3.503 34.102 1.00 82.00 196 VAL A CA 1
ATOM 1412 C C . VAL A 1 196 ? -31.349 2.631 32.852 1.00 82.00 196 VAL A C 1
ATOM 1414 O O . VAL A 1 196 ? -30.612 2.831 31.885 1.00 82.00 196 VAL A O 1
ATOM 1417 N N . ALA A 1 197 ? -32.316 1.709 32.829 1.00 85.00 197 ALA A N 1
ATOM 1418 C CA . ALA A 1 197 ? -32.582 0.865 31.666 1.00 85.00 197 ALA A CA 1
ATOM 1419 C C . ALA A 1 197 ? -33.013 1.693 30.443 1.00 85.00 197 ALA A C 1
ATOM 1421 O O . ALA A 1 197 ? -32.501 1.481 29.343 1.00 85.00 197 ALA A O 1
ATOM 1422 N N . ALA A 1 198 ? -33.893 2.682 30.636 1.00 84.19 198 ALA A N 1
ATOM 1423 C CA . ALA A 1 198 ? -34.323 3.587 29.574 1.00 84.19 198 ALA A CA 1
ATOM 1424 C C . ALA A 1 198 ? -33.158 4.429 29.025 1.00 84.19 198 ALA A C 1
ATOM 1426 O O . ALA A 1 198 ? -33.024 4.578 27.810 1.00 84.19 198 ALA A O 1
ATOM 1427 N N . LEU A 1 199 ? -32.279 4.933 29.899 1.00 82.62 199 LEU A N 1
ATOM 1428 C CA . LEU A 1 199 ? -31.104 5.703 29.490 1.00 82.62 199 LEU A CA 1
ATOM 1429 C C . LEU A 1 199 ? -30.097 4.834 28.723 1.00 82.62 199 LEU A C 1
ATOM 1431 O O . LEU A 1 199 ? -29.562 5.273 27.707 1.00 82.62 199 LEU A O 1
ATOM 1435 N N . SER A 1 200 ? -29.874 3.597 29.172 1.00 84.69 200 SER A N 1
ATOM 1436 C CA . SER A 1 200 ? -29.017 2.630 28.479 1.00 84.69 200 SER A CA 1
ATOM 1437 C C . SER A 1 200 ? -29.563 2.296 27.089 1.00 84.69 200 SER A C 1
ATOM 1439 O O . SER A 1 200 ? -28.833 2.410 26.105 1.00 84.69 200 SER A O 1
ATOM 1441 N N . ALA A 1 201 ? -30.861 1.992 26.981 1.00 85.00 201 ALA A N 1
ATOM 1442 C CA . ALA A 1 201 ? -31.511 1.730 25.700 1.00 85.00 201 ALA A CA 1
ATOM 1443 C C . ALA A 1 201 ? -31.416 2.940 24.758 1.00 85.00 201 ALA A C 1
ATOM 1445 O O . ALA A 1 201 ? -31.070 2.783 23.587 1.00 85.00 201 ALA A O 1
ATOM 1446 N N . TYR A 1 202 ? -31.645 4.153 25.274 1.00 82.44 202 TYR A N 1
ATOM 1447 C CA . TYR A 1 202 ? -31.494 5.387 24.506 1.00 82.44 202 TYR A CA 1
ATOM 1448 C C . TYR A 1 202 ? -30.060 5.572 23.993 1.00 82.44 202 TYR A C 1
ATOM 1450 O O . TYR A 1 202 ? -29.867 5.882 22.818 1.00 82.44 202 TYR A O 1
ATOM 1458 N N . GLN A 1 203 ? -29.046 5.323 24.830 1.00 82.19 203 GLN A N 1
ATOM 1459 C CA . GLN A 1 203 ? -27.643 5.374 24.410 1.00 82.19 203 GLN A CA 1
ATOM 1460 C C . GLN A 1 203 ? -27.340 4.359 23.307 1.00 82.19 203 GLN A C 1
ATOM 1462 O O . GLN A 1 203 ? -26.702 4.723 22.322 1.00 82.19 203 GLN A O 1
ATOM 1467 N N . THR A 1 204 ? -27.812 3.113 23.429 1.00 83.00 204 THR A N 1
ATOM 1468 C CA . THR A 1 204 ? -27.618 2.082 22.396 1.00 83.00 204 THR A CA 1
ATOM 1469 C C . THR A 1 204 ? -28.260 2.488 21.069 1.00 83.00 204 THR A C 1
ATOM 1471 O O . THR A 1 204 ? -27.655 2.303 20.014 1.00 83.00 204 THR A O 1
ATOM 1474 N N . LEU A 1 205 ? -29.448 3.094 21.116 1.00 84.56 205 LEU A N 1
ATOM 1475 C CA . LEU A 1 205 ? -30.180 3.543 19.931 1.00 84.56 205 LEU A CA 1
ATOM 1476 C C . LEU A 1 205 ? -29.481 4.730 19.251 1.00 84.56 205 LEU A C 1
ATOM 1478 O O . LEU A 1 205 ? -29.298 4.720 18.035 1.00 84.56 205 LEU A O 1
ATOM 1482 N N . GLN A 1 206 ? -29.008 5.703 20.038 1.00 84.00 206 GLN A N 1
ATOM 1483 C CA . GLN A 1 206 ? -28.225 6.840 19.543 1.00 84.00 206 GLN A CA 1
ATOM 1484 C C . GLN A 1 206 ? -26.894 6.394 18.924 1.00 84.00 206 GLN A C 1
ATOM 1486 O O . GLN A 1 206 ? -26.541 6.835 17.832 1.00 84.00 206 GLN A O 1
ATOM 1491 N N . LEU A 1 207 ? -26.172 5.471 19.571 1.00 81.06 207 LEU A N 1
ATOM 1492 C CA . LEU A 1 207 ? -24.941 4.903 19.015 1.00 81.06 207 LEU A CA 1
ATOM 1493 C C . LEU A 1 207 ? -25.208 4.096 17.740 1.00 81.06 207 LEU A C 1
ATOM 1495 O O . LEU A 1 207 ? -24.406 4.153 16.812 1.00 81.06 207 LEU A O 1
ATOM 1499 N N . GLY A 1 208 ? -26.324 3.364 17.680 1.00 82.06 208 GLY A N 1
ATOM 1500 C CA . GLY A 1 208 ? -26.745 2.620 16.494 1.00 82.06 208 GLY A CA 1
ATOM 1501 C C . GLY A 1 208 ? -27.039 3.537 15.307 1.00 82.06 208 GLY A C 1
ATOM 1502 O O . GLY A 1 208 ? -26.519 3.305 14.215 1.00 82.06 208 GLY A O 1
ATOM 1503 N N . ALA A 1 209 ? -27.799 4.612 15.527 1.00 77.81 209 ALA A N 1
ATOM 1504 C CA . ALA A 1 209 ? -28.100 5.611 14.504 1.00 77.81 209 ALA A CA 1
ATOM 1505 C C . ALA A 1 209 ? -26.826 6.309 14.005 1.00 77.81 209 ALA A C 1
ATOM 1507 O O . ALA A 1 209 ? -26.563 6.316 12.804 1.00 77.81 209 ALA A O 1
ATOM 1508 N N . LEU A 1 210 ? -25.973 6.780 14.923 1.00 75.38 210 LEU A N 1
ATOM 1509 C CA . LEU A 1 210 ? -24.705 7.425 14.577 1.00 75.38 210 LEU A CA 1
ATOM 1510 C C . LEU A 1 210 ? -23.770 6.475 13.820 1.00 75.38 210 LEU A C 1
ATOM 1512 O O . LEU A 1 210 ? -23.149 6.864 12.838 1.00 75.38 210 LEU A O 1
ATOM 1516 N N . ARG A 1 211 ? -23.683 5.207 14.236 1.00 76.56 211 ARG A N 1
ATOM 1517 C CA . ARG A 1 211 ? -22.887 4.195 13.532 1.00 76.56 211 ARG A CA 1
ATOM 1518 C C . ARG A 1 211 ? -23.430 3.930 12.133 1.00 76.56 211 ARG A C 1
ATOM 1520 O O . ARG A 1 211 ? -22.641 3.701 11.224 1.00 76.56 211 ARG A O 1
ATOM 1527 N N . THR A 1 212 ? -24.747 3.978 11.954 1.00 73.25 212 THR A N 1
ATOM 1528 C CA . THR A 1 212 ? -25.385 3.807 10.645 1.00 73.25 212 THR A CA 1
ATOM 1529 C C . THR A 1 212 ? -25.101 5.002 9.737 1.00 73.25 212 THR A C 1
ATOM 1531 O O . THR A 1 212 ? -24.726 4.789 8.591 1.00 73.25 212 THR A O 1
ATOM 1534 N N . GLU A 1 213 ? -25.175 6.238 10.243 1.00 75.38 213 GLU A N 1
ATOM 1535 C CA . GLU A 1 213 ? -24.793 7.441 9.486 1.00 75.38 213 GLU A CA 1
ATOM 1536 C C . GLU A 1 213 ? -23.301 7.463 9.144 1.00 75.38 213 GLU A C 1
ATOM 1538 O O . GLU A 1 213 ? -22.935 7.710 7.999 1.00 75.38 213 GLU A O 1
ATOM 1543 N N . ILE A 1 214 ? -22.431 7.135 10.101 1.00 73.56 214 ILE A N 1
ATOM 1544 C CA . ILE A 1 214 ? -20.986 7.026 9.871 1.00 73.56 214 ILE A CA 1
ATOM 1545 C C . ILE A 1 214 ? -20.702 5.946 8.825 1.00 73.56 214 ILE A C 1
ATOM 1547 O O . ILE A 1 214 ? -19.948 6.189 7.888 1.00 73.56 214 ILE A O 1
ATOM 1551 N N . ASN A 1 215 ? -21.344 4.779 8.920 1.00 72.00 215 ASN A N 1
ATOM 1552 C CA . ASN A 1 215 ? -21.211 3.732 7.910 1.00 72.00 215 ASN A CA 1
ATOM 1553 C C . ASN A 1 215 ? -21.752 4.182 6.546 1.00 72.00 215 ASN A C 1
ATOM 1555 O O . ASN A 1 215 ? -21.133 3.868 5.536 1.00 72.00 215 ASN A O 1
ATOM 1559 N N . ALA A 1 216 ? -22.848 4.943 6.502 1.00 69.00 216 ALA A N 1
ATOM 1560 C CA . ALA A 1 216 ? -23.382 5.502 5.264 1.00 69.00 216 ALA A CA 1
ATOM 1561 C C . ALA A 1 216 ? -22.384 6.479 4.623 1.00 69.00 216 ALA A C 1
ATOM 1563 O O . ALA A 1 216 ? -22.107 6.361 3.432 1.00 69.00 216 ALA A O 1
ATOM 1564 N N . ILE A 1 217 ? -21.767 7.364 5.416 1.00 65.50 217 ILE A N 1
ATOM 1565 C CA . ILE A 1 217 ? -20.676 8.257 4.987 1.00 65.50 217 ILE A CA 1
ATOM 1566 C C . ILE A 1 217 ? -19.453 7.446 4.534 1.00 65.50 217 ILE A C 1
ATOM 1568 O O . ILE A 1 217 ? -18.824 7.793 3.541 1.00 65.50 217 ILE A O 1
ATOM 1572 N N . HIS A 1 218 ? -19.134 6.335 5.206 1.00 61.88 218 HIS A N 1
ATOM 1573 C CA . HIS A 1 218 ? -18.041 5.444 4.803 1.00 61.88 218 HIS A CA 1
ATOM 1574 C C . HIS A 1 218 ? -18.303 4.750 3.464 1.00 61.88 218 HIS A C 1
ATOM 1576 O O . HIS A 1 218 ? -17.355 4.470 2.731 1.00 61.88 218 HIS A O 1
ATOM 1582 N N . THR A 1 219 ? -19.565 4.429 3.171 1.00 59.81 219 THR A N 1
ATOM 1583 C CA . THR A 1 219 ? -19.972 3.782 1.919 1.00 59.81 219 THR A CA 1
ATOM 1584 C C . THR A 1 219 ? -20.267 4.764 0.800 1.00 59.81 219 THR A C 1
ATOM 1586 O O . THR A 1 219 ? -20.318 4.339 -0.351 1.00 59.81 219 THR A O 1
ATOM 1589 N N . MET A 1 220 ? -20.458 6.052 1.104 1.00 53.97 220 MET A N 1
ATOM 1590 C CA . MET A 1 220 ? -20.604 7.070 0.074 1.00 53.97 220 MET A CA 1
ATOM 1591 C C . MET A 1 220 ? -19.281 7.147 -0.689 1.00 53.97 220 MET A C 1
ATOM 1593 O O . MET A 1 220 ? -18.248 7.471 -0.091 1.00 53.97 220 MET A O 1
ATOM 1597 N N . PRO A 1 221 ? -19.275 6.844 -1.997 1.00 52.59 221 PRO A N 1
ATOM 1598 C CA . PRO A 1 221 ? -18.113 7.097 -2.812 1.00 52.59 221 PRO A CA 1
ATOM 1599 C C . PRO A 1 221 ? -18.006 8.616 -2.924 1.00 52.59 221 PRO A C 1
ATOM 1601 O O . PRO A 1 221 ? -18.611 9.237 -3.792 1.00 52.59 221 PRO A O 1
ATOM 1604 N N . VAL A 1 222 ? -17.256 9.241 -2.017 1.00 51.03 222 VAL A N 1
ATOM 1605 C CA . VAL A 1 222 ? -16.650 10.532 -2.325 1.00 51.03 222 VAL A CA 1
ATOM 1606 C C . VAL A 1 222 ? -15.643 10.208 -3.413 1.00 51.03 222 VAL A C 1
ATOM 1608 O O . VAL A 1 222 ? -14.512 9.807 -3.149 1.00 51.03 222 VAL A O 1
ATOM 1611 N N . THR A 1 223 ? -16.125 10.244 -4.651 1.00 48.50 223 THR A N 1
ATOM 1612 C CA . THR A 1 223 ? -15.306 10.071 -5.833 1.00 48.50 223 THR A CA 1
ATOM 1613 C C . THR A 1 223 ? -14.423 11.296 -5.909 1.00 48.50 223 THR A C 1
ATOM 1615 O O . THR A 1 223 ? -14.814 12.339 -6.433 1.00 48.50 223 THR A O 1
ATOM 1618 N N . PHE A 1 224 ? -13.216 11.173 -5.374 1.00 68.44 224 PHE A N 1
ATOM 1619 C CA . PHE A 1 224 ? -12.106 11.868 -5.989 1.00 68.44 224 PHE A CA 1
ATOM 1620 C C . PHE A 1 224 ? -12.100 11.419 -7.441 1.00 68.44 224 PHE A C 1
ATOM 1622 O O . PHE A 1 224 ? -12.086 10.205 -7.657 1.00 68.44 224 PHE A O 1
ATOM 1629 N N . PRO A 1 225 ? -12.162 12.343 -8.412 1.00 67.12 225 PRO A N 1
ATOM 1630 C CA . PRO A 1 225 ? -12.240 11.978 -9.822 1.00 67.12 225 PRO A CA 1
ATOM 1631 C C . PRO A 1 225 ? -11.196 10.922 -10.212 1.00 67.12 225 PRO A C 1
ATOM 1633 O O . PRO A 1 225 ? -11.471 10.073 -11.055 1.00 67.12 225 PRO A O 1
ATOM 1636 N N . ASP A 1 226 ? -10.067 10.890 -9.491 1.00 79.88 226 ASP A N 1
ATOM 1637 C CA . ASP A 1 226 ? -8.917 10.084 -9.864 1.00 79.88 226 ASP A CA 1
ATOM 1638 C C . ASP A 1 226 ? -8.440 9.066 -8.814 1.00 79.88 226 ASP A C 1
ATOM 1640 O O . ASP A 1 226 ? -7.651 8.197 -9.185 1.00 79.88 226 ASP A O 1
ATOM 1644 N N . MET A 1 227 ? -8.915 9.087 -7.557 1.00 85.38 227 MET A N 1
ATOM 1645 C CA . MET A 1 227 ? -8.452 8.133 -6.527 1.00 85.38 227 MET A CA 1
ATOM 1646 C C . MET A 1 227 ? -9.423 6.984 -6.311 1.00 85.38 227 MET A C 1
ATOM 1648 O O . MET A 1 227 ? -10.627 7.174 -6.153 1.00 85.38 227 MET A O 1
ATOM 1652 N N . SER A 1 228 ? -8.881 5.775 -6.191 1.00 88.69 228 SER A N 1
ATOM 1653 C CA . SER A 1 228 ? -9.691 4.586 -5.913 1.00 88.69 228 SER A CA 1
ATOM 1654 C C . SER A 1 228 ? -10.025 4.399 -4.418 1.00 88.69 228 SER A C 1
ATOM 1656 O O . SER A 1 228 ? -10.744 3.469 -4.039 1.00 88.69 228 SER A O 1
ATOM 1658 N N . LEU A 1 229 ? -9.450 5.217 -3.530 1.00 92.00 229 LEU A N 1
ATOM 1659 C CA . LEU A 1 229 ? -9.576 5.099 -2.073 1.00 92.00 229 LEU A CA 1
ATOM 1660 C C . LEU A 1 229 ? -10.899 5.666 -1.543 1.00 92.00 229 LEU A C 1
ATOM 1662 O O . LEU A 1 229 ? -11.366 6.706 -1.995 1.00 92.00 229 LEU A O 1
ATOM 1666 N N . THR A 1 230 ? -11.455 5.034 -0.506 1.00 90.50 230 THR A N 1
ATOM 1667 C CA . THR A 1 230 ? -12.543 5.651 0.272 1.00 90.50 230 THR A CA 1
ATOM 1668 C C . THR A 1 230 ? -12.003 6.772 1.165 1.00 90.50 230 THR A C 1
ATOM 1670 O O . THR A 1 230 ? -10.814 6.799 1.497 1.00 90.50 230 THR A O 1
ATOM 1673 N N . VAL A 1 231 ? -12.885 7.665 1.630 1.00 87.44 231 VAL A N 1
ATOM 1674 C CA . VAL A 1 231 ? -12.523 8.796 2.510 1.00 87.44 231 VAL A CA 1
ATOM 1675 C C . VAL A 1 231 ? -11.717 8.346 3.725 1.00 87.44 231 VAL A C 1
ATOM 1677 O O . VAL A 1 231 ? -10.702 8.951 4.053 1.00 87.44 231 VAL A O 1
ATOM 1680 N N . LEU A 1 232 ? -12.121 7.255 4.381 1.00 89.00 232 LEU A N 1
ATOM 1681 C CA . LEU A 1 232 ? -11.399 6.752 5.548 1.00 89.00 232 LEU A CA 1
ATOM 1682 C C . LEU A 1 232 ? -10.019 6.198 5.221 1.00 89.00 232 LEU A C 1
ATOM 1684 O O . LEU A 1 232 ? -9.087 6.350 6.013 1.00 89.00 232 LEU A O 1
ATOM 1688 N N . GLN A 1 233 ? -9.901 5.500 4.093 1.00 94.31 233 GLN A N 1
ATOM 1689 C CA . GLN A 1 233 ? -8.631 4.927 3.667 1.00 94.31 233 GLN A CA 1
ATOM 1690 C C . GLN A 1 233 ? -7.639 6.052 3.372 1.00 94.31 233 GLN A C 1
ATOM 1692 O O . GLN A 1 233 ? -6.513 6.026 3.870 1.00 94.31 233 GLN A O 1
ATOM 1697 N N . TYR A 1 234 ? -8.105 7.077 2.651 1.00 93.25 234 TYR A N 1
ATOM 1698 C CA . TYR A 1 234 ? -7.360 8.304 2.407 1.00 93.25 234 TYR A CA 1
ATOM 1699 C C . TYR A 1 234 ? -6.979 9.002 3.717 1.00 93.25 234 TYR A C 1
ATOM 1701 O O . TYR A 1 234 ? -5.802 9.254 3.954 1.00 93.25 234 TYR A O 1
ATOM 1709 N N . ALA A 1 235 ? -7.941 9.248 4.613 1.00 91.56 235 ALA A N 1
ATOM 1710 C CA . ALA A 1 235 ? -7.700 9.922 5.889 1.00 91.56 235 ALA A CA 1
ATOM 1711 C C . ALA A 1 235 ? -6.684 9.171 6.766 1.00 91.56 235 ALA A C 1
ATOM 1713 O O . ALA A 1 235 ? -5.833 9.793 7.402 1.00 91.56 235 ALA A O 1
ATOM 1714 N N . SER A 1 236 ? -6.728 7.835 6.764 1.00 94.88 236 SER A N 1
ATOM 1715 C CA . SER A 1 236 ? -5.775 6.996 7.500 1.00 94.88 236 SER A CA 1
ATOM 1716 C C . SER A 1 236 ? -4.357 7.129 6.942 1.00 94.88 236 SER A C 1
ATOM 1718 O O . SER A 1 236 ? -3.423 7.380 7.706 1.00 94.88 236 SER A O 1
ATOM 1720 N N . LEU A 1 237 ? -4.196 7.024 5.615 1.00 95.19 237 LEU A N 1
ATOM 1721 C CA . LEU A 1 237 ? -2.907 7.236 4.948 1.00 95.19 237 LEU A CA 1
ATOM 1722 C C . LEU A 1 237 ? -2.372 8.643 5.205 1.00 95.19 237 LEU A C 1
ATOM 1724 O O . LEU A 1 237 ? -1.229 8.808 5.630 1.00 95.19 237 LEU A O 1
ATOM 1728 N N . HIS A 1 238 ? -3.216 9.648 5.000 1.00 92.38 238 HIS A N 1
ATOM 1729 C CA . HIS A 1 238 ? -2.877 11.048 5.193 1.00 92.38 238 HIS A CA 1
ATOM 1730 C C . HIS A 1 238 ? -2.445 11.331 6.642 1.00 92.38 238 HIS A C 1
ATOM 1732 O O . HIS A 1 238 ? -1.439 12.003 6.875 1.00 92.38 238 HIS A O 1
ATOM 1738 N N . GLY A 1 239 ? -3.127 10.737 7.628 1.00 93.94 239 GLY A N 1
ATOM 1739 C CA . GLY A 1 239 ? -2.745 10.806 9.039 1.00 93.94 239 GLY A CA 1
ATOM 1740 C C . GLY A 1 239 ? -1.356 10.221 9.318 1.00 93.94 239 GLY A C 1
ATOM 1741 O O . GLY A 1 239 ? -0.566 10.831 10.038 1.00 93.94 239 GLY A O 1
ATOM 1742 N N . TRP A 1 240 ? -1.005 9.082 8.710 1.00 95.69 240 TRP A N 1
ATOM 1743 C CA . TRP A 1 240 ? 0.329 8.479 8.861 1.00 95.69 240 TRP A CA 1
ATOM 1744 C C . TRP A 1 240 ? 1.451 9.259 8.178 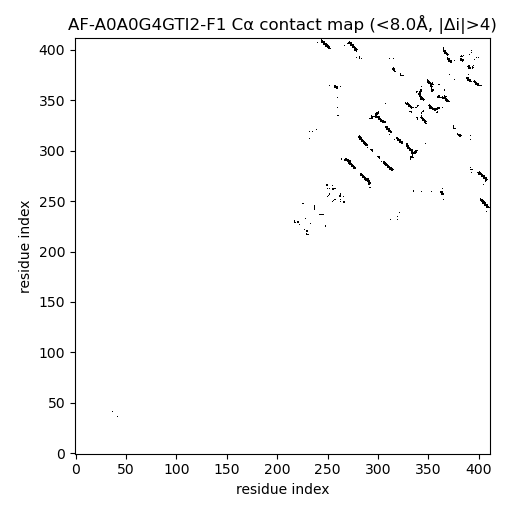1.00 95.69 240 TRP A C 1
ATOM 1746 O O . TRP A 1 240 ? 2.614 9.087 8.550 1.00 95.69 240 TRP A O 1
ATOM 1756 N N . LEU A 1 241 ? 1.107 10.085 7.192 1.00 94.31 241 LEU A N 1
ATOM 1757 C CA . LEU A 1 241 ? 2.025 10.929 6.427 1.00 94.31 241 LEU A CA 1
ATOM 1758 C C . LEU A 1 241 ? 2.179 12.343 7.011 1.00 94.31 241 LEU A C 1
ATOM 1760 O O . LEU A 1 241 ? 2.932 13.154 6.474 1.00 94.31 241 LEU A O 1
ATOM 1764 N N . GLY A 1 242 ? 1.507 12.631 8.131 1.00 91.19 242 GLY A N 1
ATOM 1765 C CA . GLY A 1 242 ? 1.634 13.894 8.858 1.00 91.19 242 GLY A CA 1
ATOM 1766 C C . GLY A 1 242 ? 0.568 14.942 8.533 1.00 91.19 242 GLY A C 1
ATOM 1767 O O . GLY A 1 242 ? 0.800 16.114 8.814 1.00 91.19 242 GLY A O 1
ATOM 1768 N N . ALA A 1 243 ? -0.575 14.543 7.959 1.00 79.94 243 ALA A N 1
ATOM 1769 C CA . ALA A 1 243 ? -1.812 15.318 7.761 1.00 79.94 243 ALA A CA 1
ATOM 1770 C C . ALA A 1 243 ? -1.713 16.678 7.033 1.00 79.94 243 ALA A C 1
ATOM 1772 O O . ALA A 1 243 ? -2.720 17.363 6.895 1.00 79.94 243 ALA A O 1
ATOM 1773 N N . LYS A 1 244 ? -0.527 17.092 6.586 1.00 83.00 244 LYS A N 1
ATOM 1774 C CA . LYS A 1 244 ? -0.285 18.384 5.923 1.00 83.00 244 LYS A CA 1
ATOM 1775 C C . LYS A 1 244 ? 0.133 18.247 4.466 1.00 83.00 244 LYS A C 1
ATOM 1777 O O . LYS A 1 244 ? 0.305 19.254 3.791 1.00 83.00 244 LYS A O 1
ATOM 1782 N N . LYS A 1 245 ? 0.386 17.022 4.010 1.00 85.94 245 LYS A N 1
ATOM 1783 C CA . LYS A 1 245 ? 0.979 16.768 2.701 1.00 85.94 245 LYS A CA 1
ATOM 1784 C C . LYS A 1 245 ? -0.093 16.208 1.775 1.00 85.94 245 LYS A C 1
ATOM 1786 O O . LYS A 1 245 ? -0.541 15.086 2.029 1.00 85.94 245 LYS A O 1
ATOM 1791 N N . PRO A 1 246 ? -0.506 16.952 0.736 1.00 90.62 246 PRO A N 1
ATOM 1792 C CA . PRO A 1 246 ? -1.488 16.442 -0.198 1.00 90.62 246 PRO A CA 1
ATOM 1793 C C . PRO A 1 246 ? -0.929 15.219 -0.927 1.00 90.62 246 PRO A C 1
ATOM 1795 O O . PRO A 1 246 ? 0.273 15.109 -1.187 1.00 90.62 246 PRO A O 1
ATOM 1798 N N . LEU A 1 247 ? -1.823 14.284 -1.233 1.00 93.44 247 LEU A N 1
ATOM 1799 C CA . LEU A 1 247 ? -1.518 13.124 -2.057 1.00 93.44 247 LEU A CA 1
ATOM 1800 C C . LEU A 1 247 ? -1.986 13.405 -3.481 1.00 93.44 247 LEU A C 1
ATOM 1802 O O . LEU A 1 247 ? -3.152 13.722 -3.694 1.00 93.44 247 LEU A O 1
ATOM 1806 N N . GLY A 1 248 ? -1.083 13.284 -4.449 1.00 93.81 248 GLY A N 1
ATOM 1807 C CA . GLY A 1 248 ? -1.415 13.354 -5.872 1.00 93.81 248 GLY A CA 1
ATOM 1808 C C . GLY A 1 248 ? -1.326 11.972 -6.504 1.00 93.81 248 GLY A C 1
ATOM 1809 O O . GLY A 1 248 ? -0.339 11.276 -6.285 1.00 93.81 248 GLY A O 1
ATOM 1810 N N . VAL A 1 249 ? -2.325 11.565 -7.287 1.00 95.88 249 VAL A N 1
ATOM 1811 C CA . VAL A 1 249 ? -2.223 10.349 -8.110 1.00 95.88 249 VAL A CA 1
ATOM 1812 C C . VAL A 1 249 ? -1.205 10.602 -9.214 1.00 95.88 249 VAL A C 1
ATOM 1814 O O . VAL A 1 249 ? -1.295 11.610 -9.910 1.00 95.88 249 VAL A O 1
ATOM 1817 N N . VAL A 1 250 ? -0.234 9.704 -9.372 1.00 97.81 250 VAL A N 1
ATOM 1818 C CA . VAL A 1 250 ? 0.798 9.828 -10.414 1.00 97.81 250 VAL A CA 1
ATOM 1819 C C . VAL A 1 250 ? 0.827 8.660 -11.378 1.00 97.81 250 VAL A C 1
ATOM 1821 O O . VAL A 1 250 ? 1.397 8.808 -12.447 1.00 97.81 250 VAL A O 1
ATOM 1824 N N . TYR A 1 251 ? 0.247 7.516 -11.017 1.00 97.94 251 TYR A N 1
ATOM 1825 C CA . TYR A 1 251 ? 0.107 6.368 -11.906 1.00 97.94 251 TYR A CA 1
ATOM 1826 C C . TYR A 1 251 ? -1.094 5.522 -11.491 1.00 97.94 251 TYR A C 1
ATOM 1828 O O . TYR A 1 251 ? -1.287 5.267 -10.299 1.00 97.94 251 TYR A O 1
ATOM 1836 N N . ARG A 1 252 ? -1.854 5.036 -12.472 1.00 97.94 252 ARG A N 1
ATOM 1837 C CA . ARG A 1 252 ? -2.885 4.008 -12.316 1.00 97.94 252 ARG A CA 1
ATOM 1838 C C . ARG A 1 252 ? -2.795 2.995 -13.438 1.00 97.94 252 ARG A C 1
ATOM 1840 O O . ARG A 1 252 ? -2.929 3.346 -14.606 1.00 97.94 252 ARG A O 1
ATOM 1847 N N . SER A 1 253 ? -2.675 1.723 -13.088 1.00 98.25 253 SER A N 1
ATOM 1848 C CA . SER A 1 253 ? -2.591 0.641 -14.067 1.00 98.25 253 SER A CA 1
ATOM 1849 C C . SER A 1 253 ? -3.790 0.577 -15.026 1.00 98.25 253 SER A C 1
ATOM 1851 O O . SER A 1 253 ? -3.607 0.258 -16.200 1.00 98.25 253 SER A O 1
ATOM 1853 N N . SER A 1 254 ? -4.998 0.947 -14.578 1.00 97.12 254 SER A N 1
ATOM 1854 C CA . SER A 1 254 ? -6.190 1.009 -15.438 1.00 97.12 254 SER A CA 1
ATOM 1855 C C . SER A 1 254 ? -6.169 2.135 -16.474 1.00 97.12 254 SER A C 1
ATOM 1857 O O . SER A 1 254 ? -6.865 2.039 -17.481 1.00 97.12 254 SER A O 1
ATOM 1859 N N . GLY A 1 255 ? -5.467 3.235 -16.187 1.00 96.94 255 GLY A N 1
ATOM 1860 C CA . GLY A 1 255 ? -5.489 4.453 -17.005 1.00 96.94 255 GLY A CA 1
ATOM 1861 C C . GLY A 1 255 ? -4.213 4.656 -17.814 1.00 96.94 255 GLY A C 1
ATOM 1862 O O . GLY A 1 255 ? -4.270 5.012 -18.986 1.00 96.94 255 GLY A O 1
ATOM 1863 N N . ASP A 1 256 ? -3.066 4.391 -17.197 1.00 98.12 256 ASP A N 1
ATOM 1864 C CA . ASP A 1 256 ? -1.744 4.673 -17.751 1.00 98.12 256 ASP A CA 1
ATOM 1865 C C . ASP A 1 256 ? -1.114 3.486 -18.485 1.00 98.12 256 ASP A C 1
ATOM 1867 O O . ASP A 1 256 ? -0.096 3.664 -19.155 1.00 98.12 256 ASP A O 1
ATOM 1871 N N . GLY A 1 257 ? -1.707 2.295 -18.362 1.00 98.44 257 GLY A N 1
ATOM 1872 C CA . GLY A 1 257 ? -1.176 1.041 -18.889 1.00 98.44 257 GLY A CA 1
ATOM 1873 C C . GLY A 1 257 ? -0.539 0.167 -17.809 1.00 98.44 257 GLY A C 1
ATOM 1874 O O . GLY A 1 257 ? -0.215 0.614 -16.709 1.00 98.44 257 GLY A O 1
ATOM 1875 N N . THR A 1 258 ? -0.375 -1.118 -18.115 1.00 98.56 258 THR A N 1
ATOM 1876 C CA . THR A 1 258 ? 0.050 -2.141 -17.147 1.00 98.56 258 THR A CA 1
ATOM 1877 C C . THR A 1 258 ? 1.502 -2.577 -17.330 1.00 98.56 258 THR A C 1
ATOM 1879 O O . THR A 1 258 ? 1.937 -3.529 -16.688 1.00 98.56 258 THR A O 1
ATOM 1882 N N . THR A 1 259 ? 2.282 -1.914 -18.188 1.00 98.62 259 THR A N 1
ATOM 1883 C CA . THR A 1 259 ? 3.686 -2.288 -18.399 1.00 98.62 259 THR A CA 1
ATOM 1884 C C . THR A 1 259 ? 4.608 -1.608 -17.390 1.00 98.62 259 THR A C 1
ATOM 1886 O O . THR A 1 259 ? 4.316 -0.532 -16.864 1.00 98.62 259 THR A O 1
ATOM 1889 N N . TYR A 1 260 ? 5.790 -2.187 -17.165 1.00 98.44 260 TYR A N 1
ATOM 1890 C CA . TYR A 1 260 ? 6.828 -1.537 -16.357 1.00 98.44 260 TYR A CA 1
ATOM 1891 C C . TYR A 1 260 ? 7.244 -0.163 -16.921 1.00 98.44 260 TYR A C 1
ATOM 1893 O O . TYR A 1 260 ? 7.507 0.784 -16.179 1.00 98.44 260 TYR A O 1
ATOM 1901 N N . SER A 1 261 ? 7.247 -0.032 -18.249 1.00 98.31 261 SER A N 1
ATOM 1902 C CA . SER A 1 261 ? 7.580 1.217 -18.933 1.00 98.31 261 SER A CA 1
ATOM 1903 C C . SER A 1 261 ? 6.574 2.334 -18.651 1.00 98.31 261 SER A C 1
ATOM 1905 O O . SER A 1 261 ? 6.992 3.487 -18.529 1.00 98.31 261 SER A O 1
ATOM 1907 N N . ASP A 1 262 ? 5.288 1.998 -18.526 1.00 98.50 262 ASP A N 1
ATOM 1908 C CA . ASP A 1 262 ? 4.224 2.948 -18.186 1.00 98.50 262 ASP A CA 1
ATOM 1909 C C . ASP A 1 262 ? 4.373 3.454 -16.753 1.00 98.50 262 ASP A C 1
ATOM 1911 O O . ASP A 1 262 ? 4.361 4.664 -16.528 1.00 98.50 262 ASP A O 1
ATOM 1915 N N . LEU A 1 263 ? 4.628 2.540 -15.807 1.00 98.56 263 LEU A N 1
ATOM 1916 C CA . LEU A 1 263 ? 4.896 2.893 -14.412 1.00 98.56 263 LEU A CA 1
ATOM 1917 C C . LEU A 1 263 ? 6.054 3.898 -14.309 1.00 98.56 263 LEU A C 1
ATOM 1919 O O . LEU A 1 263 ? 5.897 4.962 -13.710 1.00 98.56 263 LEU A O 1
ATOM 1923 N N . LEU A 1 264 ? 7.205 3.594 -14.921 1.00 98.12 264 LEU A N 1
ATOM 1924 C CA . LEU A 1 264 ? 8.372 4.482 -14.874 1.00 98.12 264 LEU A CA 1
ATOM 1925 C C . LEU A 1 264 ? 8.118 5.828 -15.559 1.00 98.12 264 LEU A C 1
ATOM 1927 O O . LEU A 1 264 ? 8.579 6.856 -15.069 1.00 98.12 264 LEU A O 1
ATOM 1931 N N . ARG A 1 265 ? 7.396 5.838 -16.687 1.00 98.19 265 ARG A N 1
ATOM 1932 C CA . ARG A 1 265 ? 7.059 7.067 -17.423 1.00 98.19 265 ARG A CA 1
ATOM 1933 C C . ARG A 1 265 ? 6.200 8.007 -16.576 1.00 98.19 265 ARG A C 1
ATOM 1935 O O . ARG A 1 265 ? 6.444 9.209 -16.586 1.00 98.19 265 ARG A O 1
ATOM 1942 N N . CYS A 1 266 ? 5.208 7.474 -15.866 1.00 98.19 266 CYS A N 1
ATOM 1943 C CA . CYS A 1 266 ? 4.266 8.277 -15.088 1.00 98.19 266 CYS A CA 1
ATOM 1944 C C . CYS A 1 266 ? 4.845 8.716 -13.728 1.00 98.19 266 CYS A C 1
ATOM 1946 O O . CYS A 1 266 ? 4.728 9.882 -13.327 1.00 98.19 266 CYS A O 1
ATOM 1948 N N . VAL A 1 267 ? 5.548 7.811 -13.038 1.00 97.81 267 VAL A N 1
ATOM 1949 C CA . VAL A 1 267 ? 6.212 8.124 -11.765 1.00 97.81 267 VAL A CA 1
ATOM 1950 C C . VAL A 1 267 ? 7.384 9.084 -11.988 1.00 97.81 267 VAL A C 1
ATOM 1952 O O . VAL A 1 267 ? 7.460 10.112 -11.313 1.00 97.81 267 VAL A O 1
ATOM 1955 N N . GLY A 1 268 ? 8.245 8.820 -12.972 1.00 95.94 268 GLY A N 1
ATOM 1956 C CA . GLY A 1 268 ? 9.427 9.633 -13.250 1.00 95.94 268 GLY A CA 1
ATOM 1957 C C . GLY A 1 268 ? 10.429 9.625 -12.090 1.00 95.94 268 GLY A C 1
ATOM 1958 O O . GLY A 1 268 ? 10.753 8.577 -11.536 1.00 95.94 268 GLY A O 1
ATOM 1959 N N . ASP A 1 269 ? 10.914 10.805 -11.717 1.00 96.31 269 ASP A N 1
ATOM 1960 C CA . ASP A 1 269 ? 11.899 11.042 -10.655 1.00 96.31 269 ASP A CA 1
ATOM 1961 C C . ASP A 1 269 ? 11.279 11.379 -9.286 1.00 96.31 269 ASP A C 1
ATOM 1963 O O . ASP A 1 269 ? 12.000 11.662 -8.326 1.00 96.31 269 ASP A O 1
ATOM 1967 N N . LYS A 1 270 ? 9.947 11.314 -9.178 1.00 97.38 270 LYS A N 1
ATOM 1968 C CA . LYS A 1 270 ? 9.200 11.642 -7.959 1.00 97.38 270 LYS A CA 1
ATOM 1969 C C . LYS A 1 270 ? 9.617 10.760 -6.782 1.00 97.38 270 LYS A C 1
ATOM 1971 O O . LYS A 1 270 ? 9.834 9.557 -6.927 1.00 97.38 270 LYS A O 1
ATOM 1976 N N . THR A 1 271 ? 9.660 11.360 -5.597 1.00 97.38 271 THR A N 1
ATOM 1977 C CA . THR A 1 271 ? 9.975 10.709 -4.317 1.00 97.38 271 THR A CA 1
ATOM 1978 C C . THR A 1 271 ? 8.770 10.737 -3.376 1.00 97.38 271 THR A C 1
ATOM 1980 O O . THR A 1 271 ? 7.748 11.350 -3.690 1.00 97.38 271 THR A O 1
ATOM 1983 N N . GLY A 1 272 ? 8.867 10.058 -2.227 1.00 97.00 272 GLY A N 1
ATOM 1984 C CA . GLY A 1 272 ? 7.763 9.977 -1.268 1.00 97.00 272 GLY A CA 1
ATOM 1985 C C . GLY A 1 272 ? 6.544 9.292 -1.879 1.00 97.00 272 GLY A C 1
ATOM 1986 O O . GLY A 1 272 ? 5.473 9.888 -1.967 1.00 97.00 272 GLY A O 1
ATOM 1987 N N . LEU A 1 273 ? 6.718 8.062 -2.351 1.00 98.00 273 LEU A N 1
ATOM 1988 C CA . LEU A 1 273 ? 5.691 7.336 -3.088 1.00 98.00 273 LEU A CA 1
ATOM 1989 C C . LEU A 1 273 ? 4.872 6.442 -2.154 1.00 98.00 273 LEU A C 1
ATOM 1991 O O . LEU A 1 273 ? 5.415 5.756 -1.286 1.00 98.00 273 LEU A O 1
ATOM 1995 N N . VAL A 1 274 ? 3.560 6.416 -2.367 1.00 98.00 274 VAL A N 1
ATOM 1996 C CA . VAL A 1 274 ? 2.621 5.474 -1.749 1.00 98.00 274 VAL A CA 1
ATOM 1997 C C . VAL A 1 274 ? 2.106 4.561 -2.852 1.00 98.00 274 VAL A C 1
ATOM 1999 O O . VAL A 1 274 ? 1.330 4.989 -3.700 1.00 98.00 274 VAL A O 1
ATOM 2002 N N . ILE A 1 275 ? 2.541 3.306 -2.846 1.00 98.38 275 ILE A N 1
ATOM 2003 C CA . ILE A 1 275 ? 2.108 2.294 -3.811 1.00 98.38 275 ILE A CA 1
ATOM 2004 C C . ILE A 1 275 ? 0.958 1.517 -3.182 1.00 98.38 275 ILE A C 1
ATOM 2006 O O . ILE A 1 275 ? 1.137 0.865 -2.153 1.00 98.38 275 ILE A O 1
ATOM 2010 N N . ILE A 1 276 ? -0.216 1.592 -3.795 1.00 98.38 276 ILE A N 1
ATOM 2011 C CA . ILE A 1 276 ? -1.448 0.930 -3.375 1.00 98.38 276 ILE A CA 1
ATOM 2012 C C . ILE A 1 276 ? -1.715 -0.229 -4.328 1.00 98.38 276 ILE A C 1
ATOM 2014 O O . ILE A 1 276 ? -1.749 -0.060 -5.544 1.00 98.38 276 ILE A O 1
ATOM 2018 N N . VAL A 1 277 ? -1.939 -1.406 -3.755 1.00 98.50 277 VAL A N 1
ATOM 2019 C CA . VAL A 1 277 ? -2.252 -2.641 -4.467 1.00 98.50 277 VAL A CA 1
ATOM 2020 C C . VAL A 1 277 ? -3.657 -3.081 -4.077 1.00 98.50 277 VAL A C 1
ATOM 2022 O O . VAL A 1 277 ? -3.984 -3.196 -2.889 1.00 98.50 277 VAL A O 1
ATOM 2025 N N . ARG A 1 278 ? -4.495 -3.340 -5.083 1.00 98.44 278 ARG A N 1
ATOM 2026 C CA . ARG A 1 278 ? -5.834 -3.910 -4.896 1.00 98.44 278 ARG A CA 1
ATOM 2027 C C . ARG A 1 278 ? -5.879 -5.339 -5.389 1.00 98.44 278 ARG A C 1
ATOM 2029 O O . ARG A 1 278 ? -5.421 -5.637 -6.491 1.00 98.44 278 ARG A O 1
ATOM 2036 N N . ARG A 1 279 ? -6.465 -6.212 -4.575 1.00 97.88 279 ARG A N 1
ATOM 2037 C CA . ARG A 1 279 ? -6.709 -7.608 -4.932 1.00 97.88 279 ARG A CA 1
ATOM 2038 C C . ARG A 1 279 ? -7.996 -8.107 -4.285 1.00 97.88 279 ARG A C 1
ATOM 2040 O O . ARG A 1 279 ? -8.033 -8.399 -3.092 1.00 97.88 279 ARG A O 1
ATOM 2047 N N . GLY A 1 280 ? -9.059 -8.215 -5.070 1.00 96.69 280 GLY A N 1
ATOM 2048 C CA . GLY A 1 280 ? -10.402 -8.549 -4.622 1.00 96.69 280 GLY A CA 1
ATOM 2049 C C . GLY A 1 280 ? -10.855 -7.608 -3.508 1.00 96.69 280 GLY A C 1
ATOM 2050 O O . GLY A 1 280 ? -10.992 -6.402 -3.699 1.00 96.69 280 GLY A O 1
ATOM 2051 N N . ARG A 1 281 ? -11.058 -8.167 -2.313 1.00 95.56 281 ARG A N 1
ATOM 2052 C CA . ARG A 1 281 ? -11.454 -7.410 -1.112 1.00 95.56 281 ARG A CA 1
ATOM 2053 C C . ARG A 1 281 ? -10.292 -6.718 -0.391 1.00 95.56 281 ARG A C 1
ATOM 2055 O O . ARG A 1 281 ? -10.529 -5.974 0.558 1.00 95.56 281 ARG A O 1
ATOM 2062 N N . TYR A 1 282 ? -9.053 -7.012 -0.770 1.00 97.94 282 TYR A N 1
ATOM 2063 C CA . TYR A 1 282 ? -7.864 -6.539 -0.079 1.00 97.94 282 TYR A CA 1
ATOM 2064 C C . TYR A 1 282 ? -7.360 -5.234 -0.694 1.00 97.94 282 TYR A C 1
ATOM 2066 O O . TYR A 1 282 ? -7.209 -5.117 -1.911 1.00 97.94 282 TYR A O 1
ATOM 2074 N N . VAL A 1 283 ? -7.076 -4.257 0.171 1.00 98.12 283 VAL A N 1
ATOM 2075 C CA . VAL A 1 283 ? -6.422 -2.994 -0.194 1.00 98.12 283 VAL A CA 1
ATOM 2076 C C . VAL A 1 283 ? -5.266 -2.793 0.766 1.00 98.12 283 VAL A C 1
ATOM 2078 O O . VAL A 1 283 ? -5.467 -2.649 1.975 1.00 98.12 283 VAL A O 1
ATOM 2081 N N . PHE A 1 284 ? -4.054 -2.809 0.239 1.00 98.50 284 PHE A N 1
ATOM 2082 C CA . PHE A 1 284 ? -2.823 -2.711 1.012 1.00 98.50 284 PHE A CA 1
ATOM 2083 C C . PHE A 1 284 ? -1.762 -2.004 0.182 1.00 98.50 284 PHE A C 1
ATOM 2085 O O . PHE A 1 284 ? -2.010 -1.610 -0.956 1.00 98.50 284 PHE A O 1
ATOM 2092 N N . GLY A 1 285 ? -0.585 -1.801 0.751 1.00 98.12 285 GLY A N 1
ATOM 2093 C CA . GLY A 1 285 ? 0.469 -1.137 0.018 1.00 98.12 285 GLY A CA 1
ATOM 2094 C C . GLY A 1 285 ? 1.709 -0.876 0.839 1.00 98.12 285 GLY A C 1
ATOM 2095 O O . GLY A 1 285 ? 1.896 -1.411 1.938 1.00 98.12 285 GLY A O 1
ATOM 2096 N N . VAL A 1 286 ? 2.559 -0.034 0.270 1.00 98.25 286 VAL A N 1
ATOM 2097 C CA . VAL A 1 286 ? 3.836 0.350 0.849 1.00 98.25 286 VAL A CA 1
ATOM 2098 C C . VAL A 1 286 ? 4.103 1.826 0.595 1.00 98.25 286 VAL A C 1
ATOM 2100 O O . VAL A 1 286 ? 3.796 2.357 -0.470 1.00 98.25 286 VAL A O 1
ATOM 2103 N N . TYR A 1 287 ? 4.663 2.496 1.593 1.00 98.06 287 TYR A N 1
ATOM 2104 C CA . TYR A 1 287 ? 5.283 3.801 1.429 1.00 98.06 287 TYR A CA 1
ATOM 2105 C C . TYR A 1 287 ? 6.788 3.628 1.274 1.00 98.06 287 TYR A C 1
ATOM 2107 O O . TYR A 1 287 ? 7.399 2.866 2.030 1.00 98.06 287 TYR A O 1
ATOM 2115 N N . ILE A 1 288 ? 7.372 4.387 0.352 1.00 97.94 288 ILE A N 1
ATOM 2116 C CA . ILE A 1 288 ? 8.816 4.516 0.172 1.00 97.94 288 ILE A CA 1
ATOM 2117 C C . ILE A 1 288 ? 9.186 6.003 0.146 1.00 97.94 288 ILE A C 1
ATOM 2119 O O . ILE A 1 288 ? 8.562 6.789 -0.564 1.00 97.94 288 ILE A O 1
ATOM 2123 N N . SER A 1 289 ? 10.191 6.423 0.922 1.00 97.31 289 SER A N 1
ATOM 2124 C CA . SER A 1 289 ? 10.616 7.835 0.898 1.00 97.31 289 SER A CA 1
ATOM 2125 C C . SER A 1 289 ? 11.407 8.210 -0.362 1.00 97.31 289 SER A C 1
ATOM 2127 O O . SER A 1 289 ? 11.445 9.383 -0.727 1.00 97.31 289 SER A O 1
ATOM 2129 N N . ALA A 1 290 ? 11.978 7.231 -1.071 1.00 96.94 290 ALA A N 1
ATOM 2130 C CA . ALA A 1 290 ? 12.670 7.421 -2.348 1.00 96.94 290 ALA A CA 1
ATOM 2131 C C . ALA A 1 290 ? 11.729 7.326 -3.569 1.00 96.94 290 ALA A C 1
ATOM 2133 O O . ALA A 1 290 ? 10.523 7.134 -3.431 1.00 96.94 290 ALA A O 1
ATOM 2134 N N . GLY A 1 291 ? 12.299 7.483 -4.768 1.00 96.94 291 GLY A N 1
ATOM 2135 C CA . GLY A 1 291 ? 11.622 7.277 -6.052 1.00 96.94 291 GLY A CA 1
ATOM 2136 C C . GLY A 1 291 ? 11.967 5.942 -6.719 1.00 96.94 291 GLY A C 1
ATOM 2137 O O . GLY A 1 291 ? 12.831 5.198 -6.248 1.00 96.94 291 GLY A O 1
ATOM 2138 N N . LEU A 1 292 ? 11.322 5.657 -7.855 1.00 97.62 292 LEU A N 1
ATOM 2139 C CA . LEU A 1 292 ? 11.575 4.467 -8.679 1.00 97.62 292 LEU A CA 1
ATOM 2140 C C . LEU A 1 292 ? 12.596 4.763 -9.786 1.00 97.62 292 LEU A C 1
ATOM 2142 O O . LEU A 1 292 ? 12.279 4.717 -10.970 1.00 97.62 292 LEU A O 1
ATOM 2146 N N . GLN A 1 293 ? 13.825 5.101 -9.399 1.00 97.06 293 GLN A N 1
ATOM 2147 C CA . GLN A 1 293 ? 14.870 5.470 -10.355 1.00 97.06 293 GLN A CA 1
ATOM 2148 C C . GLN A 1 293 ? 15.563 4.222 -10.927 1.00 97.06 293 GLN A C 1
ATOM 2150 O O . GLN A 1 293 ? 16.263 3.535 -10.174 1.00 97.06 293 GLN A O 1
ATOM 2155 N N . PRO A 1 294 ? 15.415 3.922 -12.230 1.00 97.81 294 PRO A N 1
ATOM 2156 C CA . PRO A 1 294 ? 16.163 2.838 -12.850 1.00 97.81 294 PRO A CA 1
ATOM 2157 C C . PRO A 1 294 ? 17.671 3.166 -12.910 1.00 97.81 294 PRO A C 1
ATOM 2159 O O . PRO A 1 294 ? 18.060 4.336 -12.834 1.00 97.81 294 PRO A O 1
ATOM 2162 N N . PRO A 1 295 ? 18.544 2.151 -13.020 1.00 98.00 295 PRO A N 1
ATOM 2163 C CA . PRO A 1 295 ? 19.963 2.342 -13.327 1.00 98.00 295 PRO A CA 1
ATOM 2164 C C . PRO A 1 295 ? 20.171 2.874 -14.755 1.00 98.00 295 PRO A C 1
ATOM 2166 O O . PRO A 1 295 ? 19.285 2.761 -15.601 1.00 98.00 295 PRO A O 1
ATOM 2169 N N . ASP A 1 296 ? 21.367 3.404 -15.025 1.00 97.94 296 ASP A N 1
ATOM 2170 C CA . ASP A 1 296 ? 21.735 3.904 -16.358 1.00 97.94 296 ASP A CA 1
ATOM 2171 C C . ASP A 1 296 ? 21.930 2.752 -17.360 1.00 97.94 296 ASP A C 1
ATOM 2173 O O . ASP A 1 296 ? 21.556 2.863 -18.525 1.00 97.94 296 ASP A O 1
ATOM 2177 N N . ASP A 1 297 ? 22.486 1.628 -16.896 1.00 98.06 297 ASP A N 1
ATOM 2178 C CA . ASP A 1 297 ? 22.558 0.380 -17.659 1.00 98.06 297 ASP A CA 1
ATOM 2179 C C . ASP A 1 297 ? 21.182 -0.313 -17.647 1.00 98.06 297 ASP A C 1
ATOM 2181 O O . ASP A 1 297 ? 20.732 -0.742 -16.576 1.00 98.06 297 ASP A O 1
ATOM 2185 N N . PRO A 1 298 ? 20.515 -0.476 -18.807 1.00 97.94 298 PRO A N 1
ATOM 2186 C CA . PRO A 1 298 ? 19.173 -1.043 -18.878 1.00 97.94 298 PRO A CA 1
ATOM 2187 C C . PRO A 1 298 ? 19.099 -2.509 -18.442 1.00 97.94 298 PRO A C 1
ATOM 2189 O O . PRO A 1 298 ? 17.996 -2.965 -18.152 1.00 97.94 298 PRO A O 1
ATOM 2192 N N . THR A 1 299 ? 20.220 -3.231 -18.364 1.00 97.94 299 THR A N 1
ATOM 2193 C CA . THR A 1 299 ? 20.277 -4.649 -17.961 1.00 97.94 299 THR A CA 1
ATOM 2194 C C . THR A 1 299 ? 20.542 -4.851 -16.465 1.00 97.94 299 THR A C 1
ATOM 2196 O O . THR A 1 299 ? 20.376 -5.953 -15.939 1.00 97.94 299 THR A O 1
ATOM 2199 N N . SER A 1 300 ? 20.921 -3.783 -15.758 1.00 98.00 300 SER A N 1
ATOM 2200 C CA . SER A 1 300 ? 21.291 -3.814 -14.341 1.00 98.00 300 SER A CA 1
ATOM 2201 C C . SER A 1 300 ? 20.088 -3.555 -13.420 1.00 98.00 300 SER A C 1
ATOM 2203 O O . SER A 1 300 ? 18.935 -3.510 -13.850 1.00 98.00 300 SER A O 1
ATOM 2205 N N . TYR A 1 301 ? 20.338 -3.361 -12.127 1.00 98.00 301 TYR A N 1
ATOM 2206 C CA . TYR A 1 301 ? 19.369 -2.835 -11.168 1.00 98.00 301 TYR A CA 1
ATOM 2207 C C . TYR A 1 301 ? 20.019 -1.779 -10.266 1.00 98.00 301 TYR A C 1
ATOM 2209 O O . TYR A 1 301 ? 21.219 -1.811 -9.993 1.00 98.00 301 TYR A O 1
ATOM 2217 N N . ARG A 1 302 ? 19.217 -0.846 -9.750 1.00 97.88 302 ARG A N 1
ATOM 2218 C CA . ARG A 1 302 ? 19.643 0.142 -8.750 1.00 97.88 302 ARG A CA 1
ATOM 2219 C C . ARG A 1 302 ? 19.069 -0.220 -7.388 1.00 97.88 302 ARG A C 1
ATOM 2221 O O . ARG A 1 302 ? 17.869 -0.445 -7.271 1.00 97.88 302 ARG A O 1
ATOM 2228 N N . ARG A 1 303 ? 19.918 -0.249 -6.355 1.00 97.50 303 ARG A N 1
ATOM 2229 C CA . ARG A 1 303 ? 19.503 -0.365 -4.949 1.00 97.50 303 ARG A CA 1
ATOM 2230 C C . ARG A 1 303 ? 19.458 1.019 -4.308 1.00 97.50 303 ARG A C 1
ATOM 2232 O O . ARG A 1 303 ? 20.467 1.717 -4.296 1.00 97.50 303 ARG A O 1
ATOM 2239 N N . CYS A 1 304 ? 18.333 1.360 -3.696 1.00 96.69 304 CYS A N 1
ATOM 2240 C CA . CYS A 1 304 ? 18.140 2.586 -2.930 1.00 96.69 304 CYS A CA 1
ATOM 2241 C C . CYS A 1 304 ? 17.820 2.226 -1.477 1.00 96.69 304 CYS A C 1
ATOM 2243 O O . CYS A 1 304 ? 16.867 1.492 -1.230 1.00 96.69 304 CYS A O 1
ATOM 2245 N N . ASN A 1 305 ? 18.596 2.730 -0.516 1.00 97.06 305 ASN A N 1
ATOM 2246 C CA . ASN A 1 305 ? 18.229 2.642 0.901 1.00 97.06 305 ASN A CA 1
ATOM 2247 C C . ASN A 1 305 ? 17.317 3.830 1.229 1.00 97.06 305 ASN A C 1
ATOM 2249 O O . ASN A 1 305 ? 17.688 4.974 0.969 1.00 97.06 305 ASN A O 1
ATOM 2253 N N . CYS A 1 306 ? 16.124 3.567 1.753 1.00 96.75 306 CYS A N 1
ATOM 2254 C CA . CYS A 1 306 ? 15.128 4.595 2.051 1.00 96.75 306 CYS A CA 1
ATOM 2255 C C . CYS A 1 306 ? 14.165 4.107 3.127 1.00 96.75 306 CYS A C 1
ATOM 2257 O O . CYS A 1 306 ? 14.094 2.908 3.378 1.00 96.75 306 CYS A O 1
ATOM 2259 N N . ASP A 1 307 ? 13.379 5.008 3.711 1.00 96.94 307 ASP A N 1
ATOM 2260 C CA . ASP A 1 307 ? 12.356 4.622 4.679 1.00 96.94 307 ASP A CA 1
ATOM 2261 C C . ASP A 1 307 ? 11.274 3.814 3.977 1.00 96.94 307 ASP A C 1
ATOM 2263 O O . ASP A 1 307 ? 10.698 4.262 2.980 1.00 96.94 307 ASP A O 1
ATOM 2267 N N . VAL A 1 308 ? 10.980 2.637 4.525 1.00 97.19 308 VAL A N 1
ATOM 2268 C CA . VAL A 1 308 ? 9.917 1.765 4.032 1.00 97.19 308 VAL A CA 1
ATOM 2269 C C . VAL A 1 308 ? 9.004 1.373 5.179 1.00 97.19 308 VAL A C 1
ATOM 2271 O O . VAL A 1 308 ? 9.449 0.909 6.228 1.00 97.19 308 VAL A O 1
ATOM 2274 N N . TRP A 1 309 ? 7.701 1.512 4.969 1.00 97.50 309 TRP A N 1
ATOM 2275 C CA . TRP A 1 309 ? 6.706 0.909 5.847 1.00 97.50 309 TRP A CA 1
ATOM 2276 C C . TRP A 1 309 ? 5.490 0.480 5.051 1.00 97.50 309 TRP A C 1
ATOM 2278 O O . TRP A 1 309 ? 5.154 1.037 4.008 1.00 97.50 309 TRP A O 1
ATOM 2288 N N . TRP A 1 310 ? 4.837 -0.543 5.567 1.00 97.75 310 TRP A N 1
ATOM 2289 C CA . TRP A 1 310 ? 3.747 -1.229 4.907 1.00 97.75 310 TRP A CA 1
ATOM 2290 C C . TRP A 1 310 ? 2.431 -0.811 5.527 1.00 97.75 310 TRP A C 1
ATOM 2292 O O . TRP A 1 310 ? 2.385 -0.263 6.632 1.00 97.75 310 TRP A O 1
ATOM 2302 N N . PHE A 1 311 ? 1.339 -1.083 4.836 1.00 98.25 311 PHE A N 1
ATOM 2303 C CA . PHE A 1 311 ? 0.025 -0.852 5.399 1.00 98.25 311 PHE A CA 1
ATOM 2304 C C . PHE A 1 311 ? -1.022 -1.774 4.798 1.00 98.25 311 PHE A C 1
ATOM 2306 O O . PHE A 1 311 ? -0.925 -2.203 3.653 1.00 98.25 311 PHE A O 1
ATOM 2313 N N . SER A 1 312 ? -2.066 -2.025 5.578 1.00 98.12 312 SER A N 1
ATOM 2314 C CA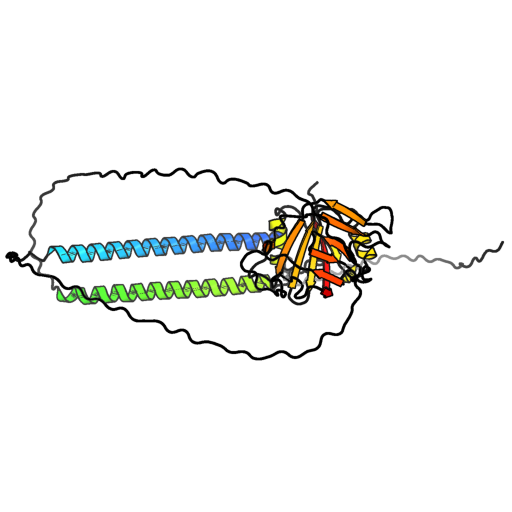 . SER A 1 312 ? -3.312 -2.617 5.111 1.00 98.12 312 SER A CA 1
ATOM 2315 C C . SER A 1 312 ? -4.442 -1.646 5.403 1.00 98.12 312 SER A C 1
ATOM 2317 O O . SER A 1 312 ? -4.650 -1.265 6.553 1.00 98.12 312 SER A O 1
ATOM 2319 N N . LEU A 1 313 ? -5.196 -1.281 4.376 1.00 97.81 313 LEU A N 1
ATOM 2320 C CA . LEU A 1 313 ? -6.360 -0.411 4.488 1.00 97.81 313 LEU A CA 1
ATOM 2321 C C . LEU A 1 313 ? -7.656 -1.205 4.648 1.00 97.81 313 LEU A C 1
ATOM 2323 O O . LEU A 1 313 ? -8.559 -0.740 5.336 1.00 97.81 313 LEU A O 1
ATOM 2327 N N . VAL A 1 314 ? -7.748 -2.391 4.033 1.00 96.81 314 VAL A N 1
ATOM 2328 C CA . VAL A 1 314 ? -8.955 -3.234 4.062 1.00 96.81 314 VAL A CA 1
ATOM 2329 C C . VAL A 1 314 ? -8.602 -4.717 4.108 1.00 96.81 314 VAL A C 1
ATOM 2331 O O . VAL A 1 314 ? -7.679 -5.169 3.431 1.00 96.81 314 VAL A O 1
ATOM 2334 N N . GLY A 1 315 ? -9.388 -5.471 4.880 1.00 96.50 315 GLY A N 1
ATOM 2335 C CA . GLY A 1 315 ? -9.514 -6.928 4.788 1.00 96.50 315 GLY A CA 1
ATOM 2336 C C . GLY A 1 315 ? -8.625 -7.737 5.731 1.00 96.50 315 GLY A C 1
ATOM 2337 O O . GLY A 1 315 ? -8.992 -8.855 6.069 1.00 96.50 315 GLY A O 1
ATOM 2338 N N . HIS A 1 316 ? -7.510 -7.180 6.207 1.00 97.94 316 HIS A N 1
ATOM 2339 C CA . HIS A 1 316 ? -6.575 -7.909 7.079 1.00 97.94 316 HIS A CA 1
ATOM 2340 C C . HIS A 1 316 ? -6.708 -7.588 8.569 1.00 97.94 316 HIS A C 1
ATOM 2342 O O . HIS A 1 316 ? -6.240 -8.357 9.404 1.00 97.94 316 HIS A O 1
ATOM 2348 N N . PHE A 1 317 ? -7.304 -6.443 8.893 1.00 97.75 317 PHE A N 1
ATOM 2349 C CA . PHE A 1 317 ? -7.441 -5.910 10.246 1.00 97.75 317 PHE A CA 1
ATOM 2350 C C . PHE A 1 317 ? -8.802 -5.222 10.377 1.00 97.75 317 PHE A C 1
ATOM 2352 O O . PHE A 1 317 ? -9.356 -4.764 9.376 1.00 97.75 317 PHE A O 1
ATOM 2359 N N . ASP A 1 318 ? -9.292 -5.071 11.610 1.00 96.81 318 ASP A N 1
ATOM 2360 C CA . ASP A 1 318 ? -10.548 -4.358 11.904 1.00 96.81 318 ASP A CA 1
ATOM 2361 C C . ASP A 1 318 ? -10.514 -2.878 11.498 1.00 96.81 318 ASP A C 1
ATOM 2363 O O . ASP A 1 318 ? -11.549 -2.249 11.282 1.00 96.81 318 ASP A O 1
ATOM 2367 N N . LYS A 1 319 ? -9.311 -2.303 11.414 1.00 96.44 319 LYS A N 1
ATOM 2368 C CA . LYS A 1 319 ? -9.072 -0.909 11.038 1.00 96.44 319 LYS A CA 1
ATOM 2369 C C . LYS A 1 319 ? -7.845 -0.786 10.134 1.00 96.44 319 LYS A C 1
ATOM 2371 O O . LYS A 1 319 ? -6.950 -1.635 10.221 1.00 96.44 319 LYS A O 1
ATOM 2376 N N . PRO A 1 320 ? -7.745 0.288 9.327 1.00 97.81 320 PRO A N 1
ATOM 2377 C CA . PRO A 1 320 ? -6.517 0.613 8.615 1.00 97.81 320 PRO A CA 1
ATOM 2378 C C . PRO A 1 320 ? -5.309 0.551 9.555 1.00 97.81 320 PRO A C 1
ATOM 2380 O O . PRO A 1 320 ? -5.307 1.154 10.631 1.00 97.81 320 PRO A O 1
ATOM 2383 N N . THR A 1 321 ? -4.301 -0.226 9.171 1.00 98.25 321 THR A N 1
ATOM 2384 C CA . THR A 1 321 ? -3.173 -0.581 10.034 1.00 98.25 321 THR A CA 1
ATOM 2385 C C . THR A 1 321 ? -1.857 -0.335 9.312 1.00 98.25 321 THR A C 1
ATOM 2387 O O . THR A 1 321 ? -1.623 -0.863 8.224 1.00 98.25 321 THR A O 1
ATOM 2390 N N . LYS A 1 322 ? -0.987 0.453 9.949 1.00 97.94 322 LYS A N 1
ATOM 2391 C CA . LYS A 1 322 ? 0.404 0.658 9.546 1.00 97.94 322 LYS A CA 1
ATOM 2392 C C . LYS A 1 322 ? 1.269 -0.464 10.113 1.00 97.94 322 LYS A C 1
ATOM 2394 O O . LYS A 1 322 ? 1.176 -0.788 11.294 1.00 97.94 322 LYS A O 1
ATOM 2399 N N . ILE A 1 323 ? 2.123 -1.025 9.274 1.00 97.62 323 ILE A N 1
ATOM 2400 C CA . ILE A 1 323 ? 2.999 -2.156 9.560 1.00 97.62 323 ILE A CA 1
ATOM 2401 C C . ILE A 1 323 ? 4.440 -1.650 9.452 1.00 97.62 323 ILE A C 1
ATOM 2403 O O . ILE A 1 323 ? 4.890 -1.224 8.385 1.00 97.62 323 ILE A O 1
ATOM 2407 N N . LYS A 1 324 ? 5.156 -1.640 10.577 1.00 96.44 324 LYS A N 1
ATOM 2408 C CA . LYS A 1 324 ? 6.559 -1.214 10.621 1.00 96.44 324 LYS A CA 1
ATOM 2409 C C . LYS A 1 324 ? 7.458 -2.364 10.179 1.00 96.44 324 LYS A C 1
ATOM 2411 O O . LYS A 1 324 ? 7.206 -3.511 10.534 1.00 96.44 324 LYS A O 1
ATOM 2416 N N . ILE A 1 325 ? 8.490 -2.041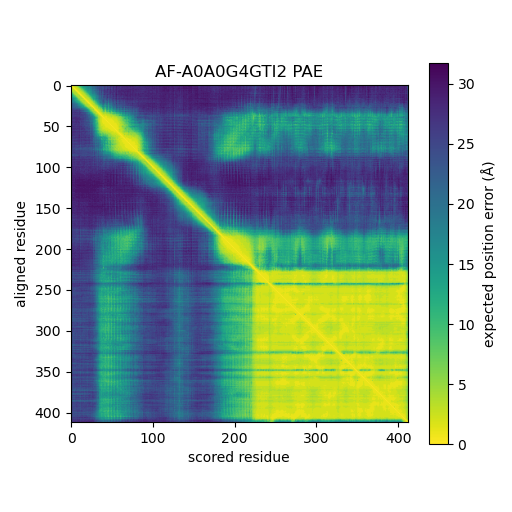 9.406 1.00 93.69 325 ILE A N 1
ATOM 2417 C CA . ILE A 1 325 ? 9.510 -2.996 8.977 1.00 93.69 325 ILE A CA 1
ATOM 2418 C C . ILE A 1 325 ? 10.838 -2.539 9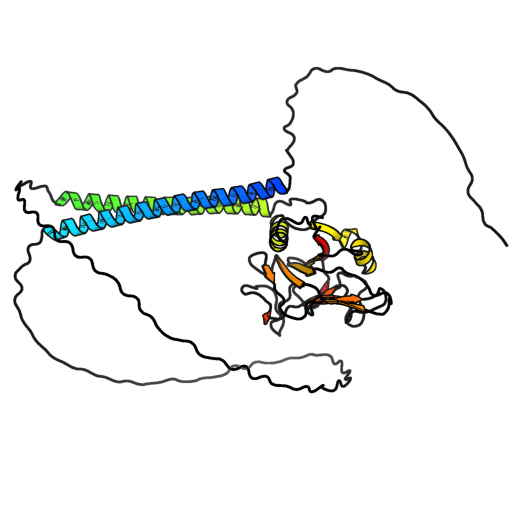.559 1.00 93.69 325 ILE A C 1
ATOM 2420 O O . ILE A 1 325 ? 11.382 -1.524 9.135 1.00 93.69 325 ILE A O 1
ATOM 2424 N N . ASP A 1 326 ? 11.355 -3.278 10.532 1.00 89.19 326 ASP A N 1
ATOM 2425 C CA . ASP A 1 326 ? 12.515 -2.830 11.311 1.00 89.19 326 ASP A CA 1
ATOM 2426 C C . ASP A 1 326 ? 13.854 -3.146 10.631 1.00 89.19 326 ASP A C 1
ATOM 2428 O O . ASP A 1 326 ? 14.899 -2.632 11.026 1.00 89.19 326 ASP A O 1
ATOM 2432 N N . ARG A 1 327 ? 13.851 -4.006 9.606 1.00 89.00 327 ARG A N 1
ATOM 2433 C CA . ARG A 1 327 ? 15.063 -4.437 8.904 1.00 89.00 327 ARG A CA 1
ATOM 2434 C C . ARG A 1 327 ? 14.884 -4.393 7.403 1.00 89.00 327 ARG A C 1
ATOM 2436 O O . ARG A 1 327 ? 13.841 -4.742 6.867 1.00 89.00 327 ARG A O 1
ATOM 2443 N N . GLY A 1 328 ? 15.970 -4.034 6.739 1.00 86.75 328 GLY A N 1
ATOM 2444 C CA . GLY A 1 328 ? 16.092 -4.132 5.299 1.00 86.75 328 GLY A CA 1
ATOM 2445 C C . GLY A 1 328 ? 15.173 -3.218 4.508 1.00 86.75 328 GLY A C 1
ATOM 2446 O O . GLY A 1 328 ? 14.450 -3.650 3.610 1.00 86.75 328 GLY A O 1
ATOM 2447 N N . GLN A 1 329 ? 15.209 -1.936 4.855 1.00 95.75 329 GLN A N 1
ATOM 2448 C CA . GLN A 1 329 ? 14.473 -0.895 4.157 1.00 95.75 329 GLN A CA 1
ATOM 2449 C C . GLN A 1 329 ? 15.262 -0.447 2.919 1.00 95.75 329 GLN A C 1
ATOM 2451 O O . GLN A 1 329 ? 16.126 0.429 2.961 1.00 95.75 329 GLN A O 1
ATOM 2456 N N . TRP A 1 330 ? 15.006 -1.128 1.807 1.00 96.88 330 TRP A N 1
ATOM 2457 C CA . TRP A 1 330 ? 15.587 -0.811 0.509 1.00 96.88 330 TRP A CA 1
ATOM 2458 C C . TRP A 1 330 ? 14.592 -1.082 -0.611 1.00 96.88 330 TRP A C 1
ATOM 2460 O O . TRP A 1 330 ? 13.672 -1.890 -0.471 1.00 96.88 330 TRP A O 1
ATOM 2470 N N . VAL A 1 331 ? 14.817 -0.434 -1.744 1.00 97.94 331 VAL A N 1
ATOM 2471 C CA . VAL A 1 331 ? 14.104 -0.658 -2.999 1.00 97.94 331 VAL A CA 1
ATOM 2472 C C . VAL A 1 331 ? 15.130 -1.033 -4.058 1.00 97.94 331 VAL A C 1
ATOM 2474 O O . VAL A 1 331 ? 16.146 -0.354 -4.201 1.00 97.94 331 VAL A O 1
ATOM 2477 N N . PHE A 1 332 ? 14.875 -2.110 -4.789 1.00 98.00 332 PHE A N 1
ATOM 2478 C CA . PHE A 1 332 ? 15.588 -2.447 -6.011 1.00 98.00 332 PHE A CA 1
ATOM 2479 C C . PHE A 1 332 ? 14.702 -2.119 -7.209 1.00 98.00 332 PHE A C 1
ATOM 2481 O O . PHE A 1 332 ? 13.555 -2.563 -7.276 1.00 98.00 332 PHE A O 1
ATOM 2488 N N . VAL A 1 333 ? 15.242 -1.351 -8.147 1.00 98.31 333 VAL A N 1
ATOM 2489 C CA . VAL A 1 333 ? 14.570 -0.955 -9.387 1.00 98.31 333 VAL A CA 1
ATOM 2490 C C . VAL A 1 333 ? 15.376 -1.523 -10.545 1.00 98.31 333 VAL A C 1
ATOM 2492 O O . VAL A 1 333 ? 16.550 -1.183 -10.700 1.00 98.31 333 VAL A O 1
ATOM 2495 N N . ALA A 1 334 ? 14.784 -2.422 -11.325 1.00 98.38 334 ALA A N 1
ATOM 2496 C CA . ALA A 1 334 ? 15.443 -2.994 -12.492 1.00 98.38 334 ALA A CA 1
ATOM 2497 C C . ALA A 1 334 ? 15.594 -1.944 -13.603 1.00 98.38 334 ALA A C 1
ATOM 2499 O O . ALA A 1 334 ? 14.752 -1.059 -13.765 1.00 98.38 334 ALA A O 1
ATOM 2500 N N . GLY A 1 335 ? 16.639 -2.052 -14.417 1.00 98.31 335 GLY A N 1
ATOM 2501 C CA . GLY A 1 335 ? 16.642 -1.424 -15.733 1.00 98.31 335 GLY A CA 1
ATOM 2502 C C . GLY A 1 335 ? 15.528 -2.012 -16.611 1.00 98.31 335 GLY A C 1
ATOM 2503 O O . GLY A 1 335 ? 14.925 -3.032 -16.276 1.00 98.31 335 GLY A O 1
ATOM 2504 N N . ARG A 1 336 ? 15.211 -1.362 -17.737 1.00 97.69 336 ARG A N 1
ATOM 2505 C CA . ARG A 1 336 ? 14.086 -1.770 -18.609 1.00 97.69 336 ARG A CA 1
ATOM 2506 C C . ARG A 1 336 ? 14.240 -3.170 -19.218 1.00 97.69 336 ARG A C 1
ATOM 2508 O O . ARG A 1 336 ? 13.239 -3.763 -19.601 1.00 97.69 336 ARG A O 1
ATOM 2515 N N . GLU A 1 337 ? 15.465 -3.673 -19.292 1.00 97.75 337 GLU A N 1
ATOM 2516 C CA . GLU A 1 337 ? 15.832 -4.996 -19.811 1.00 97.75 337 GLU A CA 1
ATOM 2517 C C . GLU A 1 337 ? 16.430 -5.891 -18.709 1.00 97.75 337 GLU A C 1
ATOM 2519 O O . GLU A 1 337 ? 16.853 -7.017 -18.964 1.00 97.75 337 GLU A O 1
ATOM 2524 N N . GLY A 1 338 ? 16.497 -5.375 -17.480 1.00 97.44 338 GLY A N 1
ATOM 2525 C CA . GLY A 1 338 ? 17.108 -6.022 -16.332 1.00 97.44 338 GLY A CA 1
ATOM 2526 C C . GLY A 1 338 ? 16.097 -6.760 -15.466 1.00 97.44 338 GLY A C 1
ATOM 2527 O O . GLY A 1 338 ? 14.906 -6.848 -15.762 1.00 97.44 338 GLY A O 1
ATOM 2528 N N . SER A 1 339 ? 16.585 -7.284 -14.346 1.00 97.69 339 SER A N 1
ATOM 2529 C CA . SER A 1 339 ? 15.769 -8.002 -13.370 1.00 97.69 339 SER A CA 1
ATOM 2530 C C . SER A 1 339 ? 16.250 -7.700 -11.956 1.00 97.69 339 SER A C 1
ATOM 2532 O O . SER A 1 339 ? 17.431 -7.841 -11.640 1.00 97.69 339 SER A O 1
ATOM 2534 N N . ALA A 1 340 ? 15.326 -7.303 -11.086 1.00 97.19 340 ALA A N 1
ATOM 2535 C CA . ALA A 1 340 ? 15.547 -7.146 -9.659 1.00 97.19 340 ALA A CA 1
ATOM 2536 C C . ALA A 1 340 ? 14.967 -8.373 -8.941 1.00 97.19 340 ALA A C 1
ATOM 2538 O O . ALA A 1 340 ? 13.830 -8.360 -8.477 1.00 97.19 340 ALA A O 1
ATOM 2539 N N . SER A 1 341 ? 15.758 -9.450 -8.854 1.00 95.75 341 SER A N 1
ATOM 2540 C CA . SER A 1 341 ? 15.346 -10.729 -8.241 1.00 95.75 341 SER A CA 1
ATOM 2541 C C . SER A 1 341 ? 14.102 -11.363 -8.887 1.00 95.75 341 SER A C 1
ATOM 2543 O O . SER A 1 341 ? 13.213 -11.828 -8.181 1.00 95.75 341 SER A O 1
ATOM 2545 N N . GLY A 1 342 ? 14.025 -11.362 -10.222 1.00 97.12 342 GLY A N 1
ATOM 2546 C CA . GLY A 1 342 ? 12.894 -11.934 -10.968 1.00 97.12 342 GLY A CA 1
ATOM 2547 C C . GLY A 1 342 ? 11.719 -10.976 -11.185 1.00 97.12 342 GLY A C 1
ATOM 2548 O O . GLY A 1 342 ? 10.728 -11.365 -11.801 1.00 97.12 342 GLY A O 1
ATOM 2549 N N . ALA A 1 343 ? 11.833 -9.728 -10.718 1.00 98.00 343 ALA A N 1
ATOM 2550 C CA . ALA A 1 343 ? 10.796 -8.704 -10.807 1.00 98.00 343 ALA A CA 1
ATOM 2551 C C . ALA A 1 343 ? 11.324 -7.370 -11.353 1.00 98.00 343 ALA A C 1
ATOM 2553 O O . ALA A 1 343 ? 12.534 -7.140 -11.413 1.00 98.00 343 ALA A O 1
ATOM 2554 N N . SER A 1 344 ? 10.418 -6.468 -11.733 1.00 98.25 344 SER A N 1
ATOM 2555 C CA . SER A 1 344 ? 10.777 -5.111 -12.168 1.00 98.25 344 SER A CA 1
ATOM 2556 C C . SER A 1 344 ? 11.106 -4.199 -10.985 1.00 98.25 344 SER A C 1
ATOM 2558 O O . SER A 1 344 ? 12.057 -3.419 -11.036 1.00 98.25 344 SER A O 1
ATOM 2560 N N . VAL A 1 345 ? 10.329 -4.307 -9.903 1.00 98.38 345 VAL A N 1
ATOM 2561 C CA . VAL A 1 345 ? 10.531 -3.541 -8.665 1.00 98.38 345 VAL A CA 1
ATOM 2562 C C . VAL A 1 345 ? 10.454 -4.487 -7.477 1.00 98.38 345 VAL A C 1
ATOM 2564 O O . VAL A 1 345 ? 9.504 -5.258 -7.363 1.00 98.38 345 VAL A O 1
ATOM 2567 N N . TYR A 1 346 ? 11.427 -4.401 -6.572 1.00 98.00 346 TYR A N 1
ATOM 2568 C CA . TYR A 1 346 ? 11.497 -5.225 -5.369 1.00 98.00 346 TYR A CA 1
ATOM 2569 C C . TYR A 1 346 ? 11.699 -4.361 -4.119 1.00 98.00 346 TYR A C 1
ATOM 2571 O O . TYR A 1 346 ? 12.687 -3.639 -3.993 1.00 98.00 346 TYR A O 1
ATOM 2579 N N . ILE A 1 347 ? 10.749 -4.420 -3.184 1.00 97.81 347 ILE A N 1
ATOM 2580 C CA . ILE A 1 347 ? 10.633 -3.501 -2.047 1.00 97.81 347 ILE A CA 1
ATOM 2581 C C . ILE A 1 347 ? 10.759 -4.269 -0.729 1.00 97.81 347 ILE A C 1
ATOM 2583 O O . ILE A 1 347 ? 9.956 -5.150 -0.408 1.00 97.81 347 ILE A O 1
ATOM 2587 N N . SER A 1 348 ? 11.774 -3.891 0.051 1.00 94.06 348 SER A N 1
ATOM 2588 C CA . SER A 1 348 ? 12.029 -4.296 1.438 1.00 94.06 348 SER A CA 1
ATOM 2589 C C . SER A 1 348 ? 11.863 -5.794 1.708 1.00 94.06 348 SER A C 1
ATOM 2591 O O . SER A 1 348 ? 11.254 -6.219 2.690 1.00 94.06 348 SER A O 1
ATOM 2593 N N . GLY A 1 349 ? 12.391 -6.622 0.807 1.00 87.00 349 GLY A N 1
ATOM 2594 C CA . GLY A 1 349 ? 12.467 -8.062 1.034 1.00 87.00 349 GLY A CA 1
ATOM 2595 C C . GLY A 1 349 ? 11.205 -8.853 0.692 1.00 87.00 349 GLY A C 1
ATOM 2596 O O . GLY A 1 349 ? 11.229 -10.073 0.752 1.00 87.00 349 GLY A O 1
ATOM 2597 N N . ASN A 1 350 ? 10.091 -8.178 0.399 1.00 94.69 350 ASN A N 1
ATOM 2598 C CA . ASN A 1 350 ? 8.786 -8.772 0.676 1.00 94.69 350 ASN A CA 1
ATOM 2599 C C . ASN A 1 350 ? 7.677 -8.404 -0.321 1.00 94.69 350 ASN A C 1
ATOM 2601 O O . ASN A 1 350 ? 6.670 -9.106 -0.335 1.00 94.69 350 ASN A O 1
ATOM 2605 N N . LEU A 1 351 ? 7.812 -7.338 -1.126 1.00 97.56 351 LEU A N 1
ATOM 2606 C CA . LEU A 1 351 ? 6.873 -6.989 -2.208 1.00 97.56 351 LEU A CA 1
ATOM 2607 C C . LEU A 1 351 ? 7.619 -6.891 -3.535 1.00 97.56 351 LEU A C 1
ATOM 2609 O O . LEU A 1 351 ? 8.603 -6.162 -3.638 1.00 97.56 351 LEU A O 1
ATOM 2613 N N . TYR A 1 352 ? 7.108 -7.576 -4.546 1.00 98.38 352 TYR A N 1
ATOM 2614 C CA . TYR A 1 352 ? 7.637 -7.597 -5.899 1.00 98.38 352 TYR A CA 1
ATOM 2615 C C . TYR A 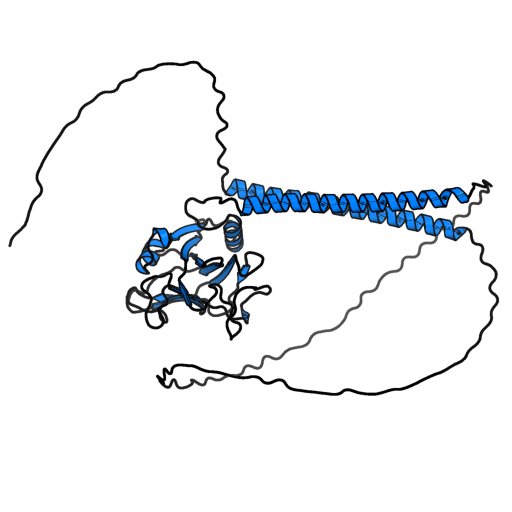1 352 ? 6.527 -7.161 -6.848 1.00 98.38 352 TYR A C 1
ATOM 2617 O O . TYR A 1 352 ? 5.409 -7.666 -6.741 1.00 98.38 352 TYR A O 1
ATOM 2625 N N . LEU A 1 353 ? 6.839 -6.248 -7.764 1.00 98.56 353 LEU A N 1
ATOM 2626 C CA . LEU A 1 353 ? 5.950 -5.817 -8.842 1.00 98.56 353 LEU A CA 1
ATOM 2627 C C . LEU A 1 353 ? 6.526 -6.281 -10.178 1.00 98.56 353 LEU A C 1
ATOM 2629 O O . LEU A 1 353 ? 7.730 -6.146 -10.419 1.00 98.56 353 LEU A O 1
ATOM 2633 N N . GLY A 1 354 ? 5.667 -6.813 -11.043 1.00 98.44 354 GLY A N 1
ATOM 2634 C CA . GLY A 1 354 ? 6.087 -7.495 -12.261 1.00 98.44 354 GLY A CA 1
ATOM 2635 C C . GLY A 1 354 ? 6.907 -8.754 -11.971 1.00 98.44 354 GLY A C 1
ATOM 2636 O O . GLY A 1 354 ? 7.891 -8.994 -12.657 1.00 98.44 354 GLY A O 1
ATOM 2637 N N . ASP A 1 355 ? 6.565 -9.539 -10.944 1.00 98.31 355 ASP A N 1
ATOM 2638 C CA . ASP A 1 355 ? 7.219 -10.827 -10.668 1.00 98.31 355 ASP A CA 1
ATOM 2639 C C . ASP A 1 355 ? 6.843 -11.864 -11.732 1.00 98.31 355 ASP A C 1
ATOM 2641 O O . ASP A 1 355 ? 5.665 -12.193 -11.897 1.00 98.31 355 ASP A O 1
ATOM 2645 N N . GLY A 1 356 ? 7.841 -12.406 -12.430 1.00 97.56 356 GLY A N 1
ATOM 2646 C CA . GLY A 1 356 ? 7.696 -13.588 -13.288 1.00 97.56 356 GLY A CA 1
ATOM 2647 C C . GLY A 1 356 ? 8.570 -14.762 -12.830 1.00 97.56 356 GLY A C 1
ATOM 2648 O O . GLY A 1 356 ? 8.780 -15.720 -13.578 1.00 97.56 356 GLY A O 1
ATOM 2649 N N . GLY A 1 357 ? 9.084 -14.720 -11.596 1.00 95.88 357 GLY A N 1
ATOM 2650 C CA . GLY A 1 357 ? 9.934 -15.746 -11.002 1.00 95.88 357 GLY A CA 1
ATOM 2651 C C . GLY A 1 357 ? 11.390 -15.648 -11.451 1.00 95.88 357 GLY A C 1
ATOM 2652 O O . GLY A 1 357 ? 12.254 -15.303 -10.653 1.00 95.88 357 GLY A O 1
ATOM 2653 N N . VAL A 1 358 ? 11.680 -15.973 -12.714 1.00 95.38 358 VAL A N 1
ATOM 2654 C CA . VAL A 1 358 ? 13.055 -15.904 -13.259 1.00 95.38 358 VAL A CA 1
ATOM 2655 C C . VAL A 1 358 ? 13.311 -14.554 -13.924 1.00 95.38 358 VAL A C 1
ATOM 2657 O O . VAL A 1 358 ? 14.354 -13.933 -13.718 1.00 95.38 358 VAL A O 1
ATOM 2660 N N . TRP A 1 359 ? 12.331 -14.089 -14.691 1.00 96.50 359 TRP A N 1
ATOM 2661 C CA . TRP A 1 359 ? 12.362 -12.829 -15.423 1.00 96.50 359 TRP A CA 1
ATOM 2662 C C . TRP A 1 359 ? 11.154 -11.990 -15.038 1.00 96.50 359 TRP A C 1
ATOM 2664 O O . TRP A 1 359 ? 10.122 -12.580 -14.716 1.00 96.50 359 TRP A O 1
ATOM 2674 N N . PRO A 1 360 ? 11.246 -10.653 -15.099 1.00 98.06 360 PRO A N 1
ATOM 2675 C CA . PRO A 1 360 ? 10.093 -9.816 -14.835 1.00 98.06 360 PRO A CA 1
ATOM 2676 C C . PRO A 1 360 ? 8.923 -10.166 -15.756 1.00 98.06 360 PRO A C 1
ATOM 2678 O O . PRO A 1 360 ? 9.097 -10.416 -16.952 1.00 98.06 360 PRO A O 1
ATOM 2681 N N . ALA A 1 361 ? 7.719 -10.176 -15.199 1.00 98.12 361 ALA A N 1
ATOM 2682 C CA . ALA A 1 361 ? 6.500 -10.298 -15.975 1.00 98.12 361 ALA A CA 1
ATOM 2683 C C . ALA A 1 361 ? 6.276 -9.039 -16.826 1.00 98.12 361 ALA A C 1
ATOM 2685 O O . ALA A 1 361 ? 6.622 -7.927 -16.430 1.00 98.12 361 ALA A O 1
ATOM 2686 N N . ALA A 1 362 ? 5.632 -9.208 -17.983 1.00 98.12 362 ALA A N 1
ATOM 2687 C CA . ALA A 1 362 ? 5.264 -8.082 -18.842 1.00 98.12 362 ALA A CA 1
ATOM 2688 C C . ALA A 1 362 ? 4.233 -7.143 -18.181 1.00 98.12 362 ALA A C 1
ATOM 2690 O O . ALA A 1 362 ? 4.240 -5.940 -18.442 1.00 98.12 362 ALA A O 1
ATOM 2691 N N . ASP A 1 363 ? 3.361 -7.696 -17.330 1.00 98.62 363 ASP A N 1
ATOM 2692 C CA . ASP A 1 363 ? 2.350 -6.954 -16.576 1.00 98.62 363 ASP A CA 1
ATOM 2693 C C . ASP A 1 363 ? 2.861 -6.653 -15.161 1.00 98.62 363 ASP A C 1
ATOM 2695 O O . ASP A 1 363 ? 3.130 -7.565 -14.373 1.00 98.62 363 ASP A O 1
ATOM 2699 N N . ILE A 1 364 ? 2.962 -5.367 -14.825 1.00 98.69 364 ILE A N 1
ATOM 2700 C CA . ILE A 1 364 ? 3.455 -4.880 -13.532 1.00 98.69 364 ILE A CA 1
ATOM 2701 C C . ILE A 1 364 ? 2.557 -5.300 -12.362 1.00 98.69 364 ILE A C 1
ATOM 2703 O O . ILE A 1 364 ? 3.004 -5.321 -11.216 1.00 98.69 364 ILE A O 1
ATOM 2707 N N . ARG A 1 365 ? 1.306 -5.682 -12.647 1.00 98.69 365 ARG A N 1
ATOM 2708 C CA . ARG A 1 365 ? 0.350 -6.200 -11.664 1.00 98.69 365 ARG A CA 1
ATOM 2709 C C . ARG A 1 365 ? 0.626 -7.644 -11.262 1.00 98.69 365 ARG A C 1
ATOM 2711 O O . ARG A 1 365 ? 0.018 -8.113 -10.302 1.00 98.69 365 ARG A O 1
ATOM 2718 N N . SER A 1 366 ? 1.520 -8.358 -11.950 1.00 98.56 366 SER A N 1
ATOM 2719 C CA . SER A 1 366 ? 2.001 -9.652 -11.466 1.00 98.56 366 SER A CA 1
ATOM 2720 C C . SER A 1 366 ? 2.832 -9.421 -10.208 1.00 98.56 366 SER A C 1
ATOM 2722 O O . SER A 1 366 ? 3.920 -8.856 -10.274 1.00 98.56 366 SER A O 1
ATOM 2724 N N . CYS A 1 367 ? 2.311 -9.809 -9.052 1.00 98.56 367 CYS A N 1
ATOM 2725 C CA . CYS A 1 367 ? 2.897 -9.472 -7.765 1.00 98.56 367 CYS A CA 1
ATOM 2726 C C . CYS A 1 367 ? 3.325 -10.718 -6.996 1.00 98.56 367 CYS A C 1
ATOM 2728 O O . CYS A 1 367 ? 2.652 -11.755 -7.017 1.00 98.56 367 CYS A O 1
ATOM 2730 N N . TYR A 1 368 ? 4.402 -10.562 -6.226 1.00 98.19 368 TYR A N 1
ATOM 2731 C CA . TYR A 1 368 ? 4.759 -11.477 -5.149 1.00 98.19 368 TYR A CA 1
ATOM 2732 C C . TYR A 1 368 ? 4.768 -10.722 -3.826 1.00 98.19 368 TYR A C 1
ATOM 2734 O O . TYR A 1 368 ? 5.410 -9.677 -3.721 1.00 98.19 368 TYR A O 1
ATOM 2742 N N . GLN A 1 369 ? 4.054 -11.215 -2.816 1.00 98.00 369 GLN A N 1
ATOM 2743 C CA . GLN A 1 369 ? 4.009 -10.565 -1.514 1.00 98.00 369 GLN A CA 1
ATOM 2744 C C . GLN A 1 369 ? 3.898 -11.547 -0.352 1.00 98.00 369 GLN A C 1
ATOM 2746 O O . GLN A 1 369 ? 3.101 -12.481 -0.370 1.00 98.00 369 GLN A O 1
ATOM 2751 N N . TYR A 1 370 ? 4.670 -11.282 0.697 1.00 97.44 370 TYR A N 1
ATOM 2752 C CA . TYR A 1 370 ? 4.489 -11.884 2.014 1.00 97.44 370 TYR A CA 1
ATOM 2753 C C . TYR A 1 370 ? 4.998 -10.934 3.102 1.00 97.44 370 TYR A C 1
ATOM 2755 O O . TYR A 1 370 ? 5.641 -9.926 2.824 1.00 97.44 370 TYR A O 1
ATOM 2763 N N . THR A 1 371 ? 4.668 -11.185 4.362 1.00 97.06 371 THR A N 1
ATOM 2764 C CA . THR A 1 371 ? 5.210 -10.424 5.492 1.00 97.06 371 THR A CA 1
ATOM 2765 C C . THR A 1 371 ? 5.586 -11.383 6.601 1.00 97.06 371 THR A C 1
ATOM 2767 O O . THR A 1 371 ? 4.752 -12.155 7.079 1.00 97.06 371 THR A O 1
ATOM 2770 N N . ASN A 1 372 ? 6.853 -11.323 7.017 1.00 96.06 372 ASN A N 1
ATOM 2771 C CA . ASN A 1 372 ? 7.371 -12.151 8.098 1.00 96.06 372 ASN A CA 1
ATOM 2772 C C . ASN A 1 372 ? 6.504 -12.006 9.357 1.00 96.06 372 ASN A C 1
ATOM 2774 O O . ASN A 1 372 ? 6.176 -10.887 9.752 1.00 96.06 372 ASN A O 1
ATOM 2778 N N . ASN A 1 373 ? 6.170 -13.126 10.000 1.00 95.81 373 ASN A N 1
ATOM 2779 C CA . ASN A 1 373 ? 5.276 -13.154 11.157 1.00 95.81 373 ASN A CA 1
ATOM 2780 C C . ASN A 1 373 ? 5.709 -12.226 12.308 1.00 95.81 373 ASN A C 1
ATOM 2782 O O . ASN A 1 373 ? 4.840 -11.695 12.993 1.00 95.81 373 ASN A O 1
ATOM 2786 N N . LYS A 1 374 ? 7.013 -11.965 12.471 1.00 95.75 374 LYS A N 1
ATOM 2787 C CA . LYS A 1 374 ? 7.564 -11.054 13.489 1.00 95.75 374 LYS A CA 1
ATOM 2788 C C . LYS A 1 374 ? 7.225 -9.584 13.235 1.00 95.75 374 LYS A C 1
ATOM 2790 O O . LYS A 1 374 ? 7.197 -8.806 14.179 1.00 95.75 374 LYS A O 1
ATOM 2795 N N . ASN A 1 375 ? 6.956 -9.214 11.983 1.00 95.69 375 ASN A N 1
ATOM 2796 C CA . ASN A 1 375 ? 6.628 -7.841 11.591 1.00 95.69 375 ASN A CA 1
ATOM 2797 C C . ASN A 1 375 ? 5.114 -7.588 11.551 1.00 95.69 375 ASN A C 1
ATOM 2799 O O . ASN A 1 375 ? 4.687 -6.450 11.377 1.00 95.69 375 ASN A O 1
ATOM 2803 N N . VAL A 1 376 ? 4.288 -8.633 11.661 1.00 96.75 376 VAL A N 1
ATOM 2804 C CA . VAL A 1 376 ? 2.831 -8.517 11.546 1.00 96.75 376 VAL A CA 1
ATOM 2805 C C . VAL A 1 376 ? 2.252 -8.051 12.885 1.00 96.75 376 VAL A C 1
ATOM 2807 O O . VAL A 1 376 ? 2.394 -8.766 13.877 1.00 96.75 376 VAL A O 1
ATOM 2810 N N . PRO A 1 377 ? 1.561 -6.896 12.944 1.00 97.75 377 PRO A N 1
ATOM 2811 C CA . PRO A 1 377 ? 0.914 -6.442 14.169 1.00 97.75 377 PRO A CA 1
ATOM 2812 C C . PRO A 1 377 ? -0.129 -7.439 14.689 1.00 97.75 377 PRO A C 1
ATOM 2814 O O . PRO A 1 377 ? -0.736 -8.198 13.926 1.00 97.75 377 PRO A O 1
ATOM 2817 N N . ALA A 1 378 ? -0.383 -7.394 15.997 1.00 97.88 378 ALA A N 1
ATOM 2818 C CA . ALA A 1 378 ? -1.472 -8.147 16.610 1.00 97.88 378 ALA A CA 1
ATOM 2819 C C . ALA A 1 378 ? -2.829 -7.781 15.979 1.00 97.88 378 ALA A C 1
ATOM 2821 O O . ALA A 1 378 ? -3.049 -6.645 15.557 1.00 97.88 378 ALA A O 1
ATOM 2822 N N . GLY A 1 379 ? -3.742 -8.754 15.931 1.00 97.56 379 GLY A N 1
ATOM 2823 C CA . GLY A 1 379 ? -5.064 -8.581 15.320 1.00 97.56 379 GLY A CA 1
ATOM 2824 C C . GLY A 1 379 ? -5.100 -8.782 13.802 1.00 97.56 379 GLY A C 1
ATOM 2825 O O . GLY A 1 379 ? -6.099 -8.448 13.176 1.00 97.56 379 GLY A O 1
ATOM 2826 N N . TYR A 1 380 ? -4.037 -9.321 13.194 1.00 98.25 380 TYR A N 1
ATOM 2827 C CA . TYR A 1 380 ? -4.082 -9.761 11.799 1.00 98.25 380 TYR A CA 1
ATOM 2828 C C . TYR A 1 380 ? -5.003 -10.975 11.642 1.00 98.25 380 TYR A C 1
ATOM 2830 O O . TYR A 1 380 ? -4.750 -12.025 12.236 1.00 98.25 380 TYR A O 1
ATOM 2838 N N . MET A 1 381 ? -6.025 -10.83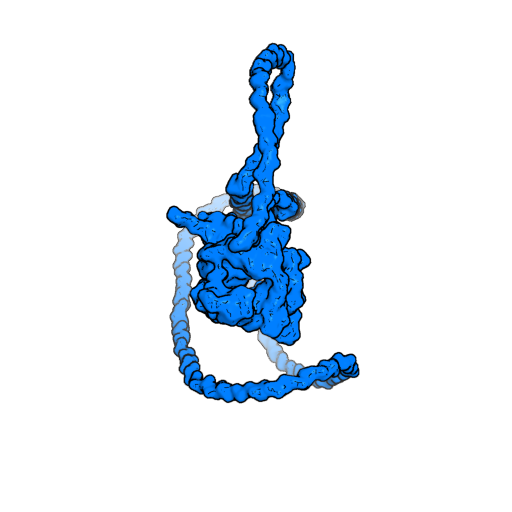0 10.803 1.00 97.94 381 MET A N 1
ATOM 2839 C CA . MET A 1 381 ? -7.052 -11.841 10.518 1.00 97.94 381 MET A CA 1
ATOM 2840 C C . MET A 1 381 ? -7.027 -12.324 9.060 1.00 97.94 381 MET A C 1
ATOM 2842 O O . MET A 1 381 ? -7.926 -13.046 8.635 1.00 97.94 381 MET A O 1
ATOM 2846 N N . GLY A 1 382 ? -6.042 -11.877 8.275 1.00 97.12 382 GLY A N 1
ATOM 2847 C CA . GLY A 1 382 ? -5.887 -12.268 6.877 1.00 97.12 382 GLY A CA 1
ATOM 2848 C C . GLY A 1 382 ? -5.283 -13.659 6.688 1.00 97.12 382 GLY A C 1
ATOM 2849 O O . GLY A 1 382 ? -4.974 -14.369 7.649 1.00 97.12 382 GLY A O 1
ATOM 2850 N N . ASP A 1 383 ? -5.074 -14.016 5.424 1.00 98.06 383 ASP A N 1
ATOM 2851 C CA . ASP A 1 383 ? -4.510 -15.304 5.038 1.00 98.06 383 ASP A CA 1
ATOM 2852 C C . ASP A 1 383 ? -3.043 -15.430 5.484 1.00 98.06 383 ASP A C 1
ATOM 2854 O O . ASP A 1 383 ? -2.254 -14.481 5.428 1.00 98.06 383 ASP A O 1
ATOM 2858 N N . ARG A 1 384 ? -2.663 -16.626 5.934 1.00 98.31 384 ARG A N 1
ATOM 2859 C CA . ARG A 1 384 ? -1.281 -16.968 6.282 1.00 98.31 384 ARG A CA 1
ATOM 2860 C C . ARG A 1 384 ? -0.847 -18.202 5.522 1.00 98.31 384 ARG A C 1
ATOM 2862 O O . ARG A 1 384 ? -1.652 -19.095 5.269 1.00 98.31 384 ARG A O 1
ATOM 2869 N N . ASP A 1 385 ? 0.432 -18.265 5.185 1.00 97.75 385 ASP A N 1
ATOM 2870 C CA . ASP A 1 385 ? 0.994 -19.471 4.596 1.00 97.75 385 ASP A CA 1
ATOM 2871 C C . ASP A 1 385 ? 1.400 -20.509 5.661 1.00 97.75 385 ASP A C 1
ATOM 2873 O O . ASP A 1 385 ? 1.250 -20.307 6.869 1.00 97.75 385 ASP A O 1
ATOM 2877 N N . LYS A 1 386 ? 1.956 -21.639 5.208 1.00 97.56 386 LYS A N 1
ATOM 2878 C CA . LYS A 1 386 ? 2.419 -22.731 6.081 1.00 97.56 386 LYS A CA 1
ATOM 2879 C C . LYS A 1 386 ? 3.566 -22.352 7.029 1.00 97.56 386 LYS A C 1
ATOM 2881 O O . LYS A 1 386 ? 3.824 -23.088 7.975 1.00 97.56 386 LYS A O 1
ATOM 2886 N N . PHE A 1 387 ? 4.258 -21.241 6.779 1.00 97.00 387 PHE A N 1
ATOM 2887 C CA . PHE A 1 387 ? 5.312 -20.704 7.641 1.00 97.00 387 PHE A CA 1
ATOM 2888 C C . PHE A 1 387 ? 4.779 -19.617 8.592 1.00 97.00 387 PHE A C 1
ATOM 2890 O O . PHE A 1 387 ? 5.531 -19.048 9.384 1.00 97.00 387 PHE A O 1
ATOM 2897 N N . GLY A 1 388 ? 3.473 -19.335 8.540 1.00 97.56 388 GLY A N 1
ATOM 2898 C CA . GLY A 1 388 ? 2.817 -18.302 9.331 1.00 97.56 388 GLY A CA 1
ATOM 2899 C C . GLY A 1 388 ? 3.035 -16.886 8.794 1.00 97.56 388 GLY A C 1
ATOM 2900 O O . GLY A 1 388 ? 2.674 -15.923 9.479 1.00 97.56 388 GLY A O 1
ATOM 2901 N N . GLU A 1 389 ? 3.609 -16.735 7.599 1.00 97.56 389 GLU A N 1
ATOM 2902 C CA . GLU A 1 389 ? 3.811 -15.440 6.952 1.00 97.56 389 GLU A CA 1
ATOM 2903 C C . GLU A 1 389 ? 2.459 -14.867 6.527 1.00 97.56 389 GLU A C 1
ATOM 2905 O O . GLU A 1 389 ? 1.615 -15.583 5.991 1.00 97.56 389 GLU A O 1
ATOM 2910 N N . ALA A 1 390 ? 2.237 -13.580 6.788 1.00 98.12 390 ALA A N 1
ATOM 2911 C CA . ALA A 1 390 ? 1.006 -12.904 6.391 1.00 98.12 390 ALA A CA 1
ATOM 2912 C C . ALA A 1 390 ? 1.001 -12.626 4.885 1.00 98.12 390 ALA A C 1
ATOM 2914 O O . ALA A 1 390 ? 1.996 -12.145 4.338 1.00 98.12 390 ALA A O 1
ATOM 2915 N N . LEU A 1 391 ? -0.134 -12.882 4.236 1.00 98.25 391 LEU A N 1
ATOM 2916 C CA . LEU A 1 391 ? -0.332 -12.716 2.799 1.00 98.25 391 LEU A CA 1
ATOM 2917 C C . LEU A 1 391 ? -1.364 -11.613 2.566 1.00 98.25 391 LEU A C 1
ATOM 2919 O O . LEU A 1 391 ? -2.570 -11.837 2.620 1.00 98.25 391 LEU A O 1
ATOM 2923 N N . LEU A 1 392 ? -0.893 -10.396 2.307 1.00 98.12 392 LEU A N 1
ATOM 2924 C CA . LEU A 1 392 ? -1.756 -9.240 2.059 1.00 98.12 392 LEU A CA 1
ATOM 2925 C C . LEU A 1 392 ? -2.492 -9.330 0.709 1.00 98.12 392 LEU A C 1
ATOM 2927 O O . LEU A 1 392 ? -3.546 -8.729 0.526 1.00 98.12 392 LEU A O 1
ATOM 2931 N N . GLY A 1 393 ? -1.952 -10.097 -0.241 1.00 97.81 393 GLY A N 1
ATOM 2932 C CA . GLY A 1 393 ? -2.627 -10.425 -1.501 1.00 97.81 393 GLY A CA 1
ATOM 2933 C C . GLY A 1 393 ? -3.557 -11.643 -1.425 1.00 97.81 393 GLY A C 1
ATOM 2934 O O . GLY A 1 393 ? -4.100 -12.044 -2.453 1.00 97.81 393 GLY A O 1
ATOM 2935 N N . GLY A 1 394 ? -3.698 -12.279 -0.253 1.00 98.06 394 GLY A N 1
ATOM 2936 C CA . GLY A 1 394 ? -4.365 -13.578 -0.065 1.00 98.06 394 GLY A CA 1
ATOM 2937 C C . GLY A 1 394 ? -3.531 -14.795 -0.496 1.00 98.06 394 GLY A C 1
ATOM 2938 O O . GLY A 1 394 ? -3.750 -15.909 -0.031 1.00 98.06 394 GLY A O 1
ATOM 2939 N N . SER A 1 395 ? -2.525 -14.594 -1.347 1.00 98.00 395 SER A N 1
ATOM 2940 C CA . SER A 1 395 ? -1.550 -15.603 -1.766 1.00 98.00 395 SER A CA 1
ATOM 2941 C C . SER A 1 395 ? -0.173 -14.968 -1.963 1.00 98.00 395 SER A C 1
ATOM 2943 O O . SER A 1 395 ? -0.064 -13.758 -2.149 1.00 98.00 395 SER A O 1
ATOM 2945 N N . LYS A 1 396 ? 0.891 -15.787 -1.956 1.00 97.88 396 LYS A N 1
ATOM 2946 C CA . LYS A 1 396 ? 2.259 -15.310 -2.228 1.00 97.88 396 LYS A CA 1
ATOM 2947 C C . LYS A 1 396 ? 2.390 -14.708 -3.617 1.00 97.88 396 LYS A C 1
ATOM 2949 O O . LYS A 1 396 ? 2.929 -13.625 -3.748 1.00 97.88 396 LYS A O 1
ATOM 2954 N N . LYS A 1 397 ? 1.876 -15.405 -4.630 1.00 98.25 397 LYS A N 1
ATOM 2955 C CA . LYS A 1 397 ? 1.802 -14.946 -6.022 1.00 98.25 397 LYS A CA 1
ATOM 2956 C C . LYS A 1 397 ? 0.367 -14.597 -6.352 1.00 98.25 397 LYS A C 1
ATOM 2958 O O . LYS A 1 397 ? -0.521 -15.418 -6.108 1.00 98.25 397 LYS A O 1
ATOM 2963 N N . PHE A 1 398 ? 0.133 -13.417 -6.900 1.00 98.44 398 PHE A N 1
ATOM 2964 C CA . PHE A 1 398 ? -1.194 -12.981 -7.319 1.00 98.44 398 PHE A CA 1
ATOM 2965 C C . PHE A 1 398 ? -1.087 -11.946 -8.436 1.00 98.44 398 PHE A C 1
ATOM 2967 O O . PHE A 1 398 ? -0.079 -11.267 -8.579 1.00 98.44 398 PHE A O 1
ATOM 2974 N N . MET A 1 399 ? -2.155 -11.817 -9.215 1.00 98.56 399 MET A N 1
ATOM 2975 C CA . MET A 1 399 ? -2.322 -10.713 -10.155 1.00 98.56 399 MET A CA 1
ATOM 2976 C C . MET A 1 399 ? -3.120 -9.620 -9.450 1.00 98.56 399 MET A C 1
ATOM 2978 O O . MET A 1 399 ? -4.253 -9.879 -9.059 1.00 98.56 399 MET A O 1
ATOM 2982 N N . ALA A 1 400 ? -2.555 -8.437 -9.236 1.00 98.56 400 ALA A N 1
ATOM 2983 C CA . ALA A 1 400 ? -3.309 -7.308 -8.706 1.00 98.56 400 ALA A CA 1
ATOM 2984 C C . ALA A 1 400 ? -4.398 -6.876 -9.701 1.00 98.56 400 ALA A C 1
ATOM 2986 O O . ALA A 1 400 ? -4.203 -6.919 -10.915 1.00 98.56 400 ALA A O 1
ATOM 2987 N N . ASP A 1 401 ? -5.543 -6.442 -9.185 1.00 98.31 401 ASP A N 1
ATOM 2988 C CA . ASP A 1 401 ? -6.611 -5.905 -10.027 1.00 98.31 401 ASP A CA 1
ATOM 2989 C C . ASP A 1 401 ? -6.265 -4.471 -10.455 1.00 98.31 401 ASP A C 1
ATOM 2991 O O . ASP A 1 401 ? -6.489 -4.091 -11.602 1.00 98.31 401 ASP A O 1
ATOM 2995 N N . GLU A 1 402 ? -5.638 -3.714 -9.545 1.00 98.19 402 GLU A N 1
ATOM 2996 C CA . GLU A 1 402 ? -5.168 -2.345 -9.751 1.00 98.19 402 GLU A CA 1
ATOM 2997 C C . GLU A 1 402 ? -3.862 -2.108 -8.980 1.00 98.19 402 GLU A C 1
ATOM 2999 O O . GLU A 1 402 ? -3.729 -2.526 -7.821 1.00 98.19 402 GLU A O 1
ATOM 3004 N N . ILE A 1 403 ? -2.935 -1.381 -9.604 1.00 98.50 403 ILE A N 1
ATOM 3005 C CA . ILE A 1 403 ? -1.837 -0.691 -8.925 1.00 98.50 403 ILE A CA 1
ATOM 3006 C C . ILE A 1 403 ? -2.027 0.810 -9.119 1.00 98.50 403 ILE A C 1
ATOM 3008 O O . ILE A 1 403 ? -2.091 1.297 -10.247 1.00 98.50 403 ILE A O 1
ATOM 3012 N N . GLU A 1 404 ? -2.069 1.536 -8.010 1.00 98.06 404 GLU A N 1
ATOM 3013 C CA . GLU A 1 404 ? -2.117 2.995 -7.977 1.00 98.06 404 GLU A CA 1
ATOM 3014 C C . GLU A 1 404 ? -0.892 3.512 -7.223 1.00 98.06 404 GLU A C 1
ATOM 3016 O O . GLU A 1 404 ? -0.552 3.003 -6.155 1.00 98.06 404 GLU A O 1
ATOM 3021 N N . VAL A 1 405 ? -0.210 4.515 -7.770 1.00 98.19 405 VAL A N 1
ATOM 3022 C CA . VAL A 1 405 ? 0.900 5.189 -7.092 1.00 98.19 405 VAL A CA 1
ATOM 3023 C C . VAL A 1 405 ? 0.504 6.626 -6.826 1.00 98.19 405 VAL A C 1
ATOM 3025 O O . VAL A 1 405 ? 0.132 7.361 -7.743 1.00 98.19 405 VAL A O 1
ATOM 3028 N N . LEU A 1 406 ? 0.612 7.023 -5.562 1.00 97.00 406 LEU A N 1
ATOM 3029 C CA . LEU A 1 406 ? 0.437 8.397 -5.115 1.00 97.00 406 LEU A CA 1
ATOM 3030 C C . LEU A 1 406 ? 1.797 9.009 -4.782 1.00 97.00 406 LEU A C 1
ATOM 3032 O O . LEU A 1 406 ? 2.669 8.333 -4.237 1.00 97.00 406 LEU A O 1
ATOM 3036 N N . GLN A 1 407 ? 1.956 10.298 -5.047 1.00 96.94 407 GLN A N 1
ATOM 3037 C CA . GLN A 1 407 ? 3.068 11.103 -4.562 1.00 96.94 407 GLN A CA 1
ATOM 3038 C C . GLN A 1 407 ? 2.627 11.905 -3.341 1.00 96.94 407 GLN A C 1
ATOM 3040 O O . GLN A 1 407 ? 1.594 12.574 -3.355 1.00 96.94 407 GLN A O 1
ATOM 3045 N N . VAL A 1 408 ? 3.457 11.882 -2.303 1.00 95.50 408 VAL A N 1
ATOM 3046 C CA . VAL A 1 408 ? 3.372 12.810 -1.179 1.00 95.50 408 VAL A CA 1
ATOM 3047 C C . VAL A 1 408 ? 3.990 14.134 -1.617 1.00 95.50 408 VAL A C 1
ATOM 3049 O O . VAL A 1 408 ? 5.212 14.275 -1.647 1.00 95.50 408 VAL A O 1
ATOM 3052 N N . VAL A 1 409 ? 3.154 15.104 -1.976 1.00 90.75 409 VAL A N 1
ATOM 3053 C CA . VAL A 1 409 ? 3.626 16.414 -2.434 1.00 90.75 409 VAL A CA 1
ATOM 3054 C C . VAL A 1 409 ? 4.188 17.165 -1.226 1.00 90.75 409 VAL A C 1
ATOM 3056 O O . VAL A 1 409 ? 3.500 17.377 -0.222 1.00 90.75 409 VAL A O 1
ATOM 3059 N N . GLY A 1 410 ? 5.477 17.503 -1.283 1.00 83.06 410 GLY A N 1
ATOM 3060 C CA . GLY A 1 410 ? 6.086 18.385 -0.295 1.00 83.06 410 GLY A CA 1
ATOM 3061 C C . GLY A 1 410 ? 5.455 19.770 -0.397 1.00 83.06 410 GLY A C 1
ATOM 3062 O O . GLY A 1 410 ? 5.266 20.277 -1.496 1.00 83.06 410 GLY A O 1
ATOM 3063 N N . SER A 1 411 ? 5.118 20.377 0.738 1.00 65.94 411 SER A N 1
ATOM 3064 C CA . SER A 1 411 ? 4.970 21.829 0.788 1.00 65.94 411 SER A CA 1
ATOM 3065 C C . SER A 1 411 ? 6.372 22.409 0.597 1.00 65.94 411 SER A C 1
ATOM 3067 O O . SER A 1 411 ? 7.185 22.280 1.518 1.00 65.94 411 SER A O 1
ATOM 3069 N N . GLU A 1 412 ? 6.678 22.905 -0.601 1.00 53.09 412 GLU A N 1
ATOM 3070 C CA . GLU A 1 412 ? 7.902 23.681 -0.849 1.00 53.09 412 GLU A CA 1
ATOM 3071 C C . GLU A 1 412 ? 7.990 24.913 0.057 1.00 53.09 412 GLU A C 1
ATOM 3073 O O . GLU A 1 412 ? 6.925 25.494 0.386 1.00 53.09 412 GLU A O 1
#

pLDDT: mean 73.79, std 23.78, range [31.36, 98.69]

Radius of gyration: 38.34 Å; Cα contacts (8 Å, |Δi|>4): 473; chains: 1; bounding box: 78×83×133 Å

Solvent-accessible surface area (backbone atoms only — not comparable to full-atom values): 25720 Å² total; per-residue (Å²): 133,83,89,88,85,88,87,84,82,88,76,89,83,89,85,87,85,89,82,89,82,91,78,89,79,92,77,83,87,76,73,75,80,70,79,76,82,74,48,69,68,56,52,51,50,50,50,54,48,50,52,54,51,52,51,54,53,50,51,52,53,53,52,52,52,50,52,52,51,50,53,52,51,51,52,51,52,51,53,55,59,59,63,62,74,73,66,81,80,78,86,83,77,90,82,88,80,86,89,76,89,83,89,86,89,80,89,88,79,88,84,89,84,83,90,85,88,85,85,89,79,89,87,82,86,86,82,90,76,90,72,90,76,82,85,86,85,80,91,81,90,80,89,79,82,87,81,84,86,88,81,90,82,90,83,88,83,86,86,84,88,80,91,84,87,85,89,81,90,80,92,77,95,70,96,66,77,72,84,61,60,68,61,56,54,55,52,53,53,52,53,50,53,51,49,53,51,51,51,51,52,49,51,54,51,52,52,50,52,52,51,50,52,51,48,49,60,61,67,44,79,63,69,49,96,82,54,94,56,46,65,65,50,46,51,52,53,34,53,76,68,64,69,75,45,57,74,41,82,44,40,37,34,90,80,63,42,45,34,60,68,36,48,45,65,48,48,39,83,50,42,31,31,38,41,38,43,30,35,92,77,22,33,30,37,40,40,33,54,48,50,66,55,54,36,91,52,40,63,39,56,27,80,44,81,37,60,44,38,36,35,37,54,37,70,33,42,98,52,68,40,81,32,67,56,95,65,64,41,35,38,30,21,16,10,93,72,23,46,26,89,10,6,41,33,30,40,46,93,34,40,28,32,5,36,46,71,78,45,43,34,73,43,35,40,26,29,32,32,48,38,60,53,90,49,54,62,90,72,66,70,48,42,58,52,98,86,52,27,38,17,78,61,66,35,52,67,40,71,42,79,38,45,36,33,29,32,48,45,74,83,127

Sequence (412 aa):
MSAIRTSAAEDQTALSAPLSMTEAIPGCMSSPLSPRVMTLEEAADQLIHAERKARKQCAAVFSCGLILGIALGLLMAALINGSLRTVEPPAAREMASESDQNDTHAVIGSPIGPANRCPALSETGDWEGERQMQPHQDGTDEQMGYHDLPEAAAGETPRHSADAKGDGEEHADGATSVASLGCSMQFVVVVSLAAVAALSAYQTLQLGALRTEINAIHTMPVTFPDMSLTVLQYASLHGWLGAKKPLGVVYRSSGDGTTYSDLLRCV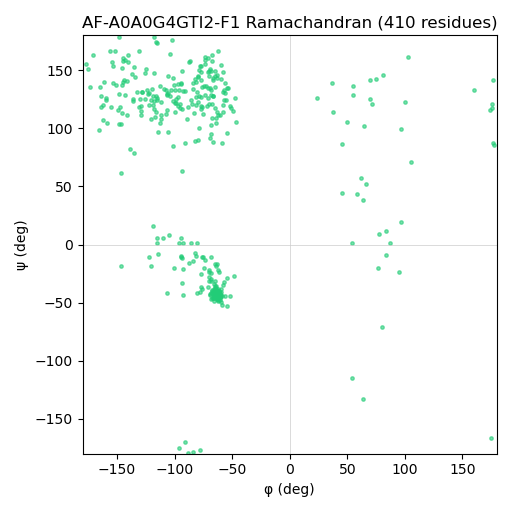GDKTGLVIIVRRGRYVFGVYISAGLQPPDDPTSYRRCNCDVWWFSLVGHFDKPTKIKIDRGQWVFVAGREGSASGASVYISGNLYLGDGGVWPAADIRSCYQYTNNKNVPAGYMGDRDKFGEALLGGSKKFMADEIEVLQVVGSE

Mean predicted aligned error: 16.9 Å

Foldseek 3Di:
DDDDDDDDDDDDDDDDDDDDDDDDDDDDPPPDPPPPPQDLVRVVVVVVVVVVVVVVVVVVVVVVVVVVVVVVVVVVVVVVVVVVPPDDDDDDDDDDDDDDDDDDDDDDDDDDDDDDDDDDDDDDDDDDDDDDDDDDDDDDDDDDDDDDDDDDDDDDDDDDDDDDDDDDDDDDDDPDDPVPVVVVVVVVVVVVVVVVVVVVVVVVVVVVVVVVVVVVQQPPPPDPVPDPDTSQLVVVVCVVVPVPFDKDWQDKCVPQHFFPVSVCVRQPQFAFKWKWFAAPFWIKTKTWRGGQDADPPLAAKDKDATAMWIWTCGDFAPHTDIFHDPDQAIKIAHRNNYDDQQARIDGRPFKGFQHPRNHGHRGRQFMFGWADQVRDDPRGPAAADPNRIHDSNSDRTDRTPMIIMIGRHDPD

Secondary structure (DSSP, 8-state):
---------------------------------------HHHHHHHHHHHHHHHHHHHHHHHHHHHHHHHHHHHHHHHHHHHHGGG-PPPPPPP--------------------------------------PPP---------PPP-PPP----PPPP------------------GGGHHHHHHHHHHHHHHHHHHHHHHHHHHHHHHHHHHHHHHHS----SS----HHHHHHHHHHTTSSS-EEEEEEHHHH-SSHHHHHHHHTT--SEEEEEEETTEEEEEEESS-----SSTTSEEEEE--EEEEEEESSSSS-EEEE--S--EEEEE-TT--BTTBSEEETTTEEES--TTS--SSTTEEEE-B-GGGSPTT--S-B-TT--B-TTSSSEEE-SEEEEEEE----

InterPro domains:
  IPR006571 TLDc domain [PF07534] (245-407)

Nearest PDB structures (foldseek):
  4acj-assembly1_A  TM=6.903E-01  e=1.357E-06  Danio rerio
  6r82-assembly1_A  TM=6.601E-01  e=8.192E-07  Drosophila melanogaster
  6r82-assembly2_B  TM=6.852E-01  e=1.899E-06  Drosophila melanogaster
  8ar9-assembly1_A  TM=6.852E-01  e=1.796E-06  Homo sapiens
  7obp-assembly6_F  TM=6.544E-01  e=6.134E-05  Homo sapiens